Protein AF-0000000085037357 (afdb_homodimer)

Sequence (650 aa):
MCTSILQIAKDGSHILARTMDWHVLAVQPLFVPRGYQWESVYDNRVHTNRYAMIGGGGAHHHEIDVSDGVNEMGLSVQKLTFANGSQLVDEPTPGRVQLAPYEFSFYLLGHYASVADIEAHLDEIQLMTNRYAVNDIGHAELHFAVVDRTGRTVVIEPTHFPLRVRENPLGVVTNSKDFDLQLERLGQYVNFTEAFKQGKVPLNTPRVTTGKFSGKPVPSGSFTPGGRFVRAAYYKERADIPVDETTGIISAWHLLDSVTVPQSHQYRPTYSVYRAATVCESLTYYFQPYNRLDLVQLTLTPEMLSWTAPKFYPVANDLQTTVLNMCTSILQIAKDGSHILARTMDWHVLAVQPLFVPRGYQWESVYDNRVHTNRYAMIGGGGAHHHEIDVSDGVNEMGLSVQKLTFANGSQLVDEPTPGRVQLAPYEFSFYLLGHYASVADIEAHLDEIQLMTNRYAVNDIGHAELHFAVVDRTGRTVVIEPTHFPLRVRENPLGVVTNSKDFDLQLERLGQYVNFTEAFKQGKVPLNTPRVTTGKFSGKPVPSGSFTPGGRFVRAAYYKERADIPVDETTGIISAWHLLDSVTVPQSHQYRPTYSVYRAATVCESLTYYFQPYNRLDLVQLTLTPEMLSWTAPKFYPVANDLQTTVLN

pLDDT: mean 96.28, std 3.37, range [76.06, 99.0]

Organism: Levilactobacillus brevis (strain ATCC 367 / BCRC 12310 / CIP 105137 / JCM 1170 / LMG 11437 / NCIMB 947 / NCTC 947) (NCBI:txid387344)

Nearest PDB structures (foldseek):
  2rg2-assembly1_A  TM=8.335E-01  e=1.871E-26  Clostridium perfringens
  8blt-assembly2_C  TM=8.338E-01  e=1.069E-24  Ligilactobacillus salivarius
  8blt-assembly2_E  TM=8.270E-01  e=4.365E-24  Ligilactobacillus salivarius
  8etk-assembly1_A  TM=8.234E-01  e=1.052E-23  Lactobacillus gasseri
  7svi-assembly1_B  TM=8.167E-01  e=1.052E-23  Lactobacillus johnsonii

Solvent-accessible surface area (backbone atoms only — not comparable to full-atom values): 33167 Å² total; per-residue (Å²): 85,29,41,36,44,49,47,46,19,74,71,63,33,40,38,46,28,35,42,41,27,36,78,65,75,73,60,34,43,35,40,40,22,34,63,38,70,30,33,34,60,23,70,61,49,78,45,67,24,68,33,28,32,37,27,34,22,37,84,42,92,61,38,59,42,34,44,31,30,33,13,80,63,10,22,30,38,35,54,34,47,17,62,91,40,58,45,63,39,59,75,82,59,89,93,47,47,67,32,30,53,69,46,45,46,37,48,48,38,16,66,41,51,34,62,68,53,40,64,77,48,34,66,44,45,43,43,41,45,51,83,70,31,74,38,88,59,67,84,72,37,52,27,32,46,36,38,22,75,69,40,52,30,33,34,41,50,42,58,45,79,64,42,55,81,38,86,32,74,77,34,64,48,41,23,58,58,52,59,67,58,51,51,58,56,35,52,65,46,45,40,67,29,69,42,49,77,67,72,59,60,62,69,61,51,71,66,51,53,68,76,62,51,86,93,39,62,69,48,47,52,39,85,48,44,67,30,32,41,42,38,48,49,56,49,58,68,49,34,60,77,26,61,32,60,70,50,34,53,44,50,46,54,43,54,44,22,69,64,53,44,53,62,16,67,91,78,36,75,49,19,31,33,27,36,39,32,29,29,27,78,75,30,33,32,38,42,27,42,56,40,13,59,33,38,34,34,42,63,68,47,79,74,53,66,72,41,75,61,67,45,73,47,88,68,78,66,45,76,53,64,48,70,73,116,83,32,41,38,44,49,47,48,17,72,71,62,33,40,38,46,27,34,43,41,27,35,77,63,76,75,60,34,43,34,38,41,23,36,64,37,70,31,34,36,60,25,70,60,49,78,45,66,22,69,34,27,34,37,28,34,21,36,85,42,93,62,38,61,43,34,44,32,30,32,11,81,64,10,22,30,38,35,54,34,46,17,63,91,39,58,46,64,40,60,75,85,58,89,94,46,48,67,31,32,55,68,46,46,45,35,48,49,36,17,68,39,52,33,64,69,52,39,64,78,47,34,67,44,44,42,42,41,44,49,82,71,30,76,38,90,58,67,84,71,38,52,28,33,43,36,38,22,75,69,42,52,30,33,35,39,48,42,59,43,79,65,43,54,81,37,85,31,75,78,32,64,46,40,22,58,58,53,59,68,58,51,50,57,56,35,52,64,47,45,39,66,29,70,40,49,78,69,72,60,61,62,68,61,51,71,65,51,52,67,78,64,50,84,93,39,62,69,48,48,52,38,84,48,45,66,30,34,41,41,37,48,49,57,48,58,68,49,34,60,77,25,62,32,60,71,50,34,53,45,49,45,54,43,54,45,23,69,64,51,44,54,60,16,67,91,78,38,74,49,20,30,34,28,38,40,32,29,30,28,76,75,31,33,32,38,42,26,42,57,40,14,59,32,38,33,35,42,63,69,46,78,73,54,69,72,41,73,62,66,45,75,47,88,67,79,66,45,75,52,64,48,68,73,114

Structure (mmCIF, N/CA/C/O backbone):
data_AF-0000000085037357-model_v1
#
loop_
_entity.id
_entity.type
_entity.pdbx_description
1 polymer 'Penicillin V acylase. Cysteine peptidase. MEROPS family C59'
#
loop_
_atom_site.group_PDB
_atom_site.id
_atom_site.type_symbol
_atom_site.label_atom_id
_atom_site.label_alt_id
_atom_site.label_comp_id
_atom_site.label_asym_id
_atom_site.label_entity_id
_atom_site.label_seq_id
_atom_site.pdbx_PDB_ins_code
_atom_site.Cartn_x
_atom_site.Cartn_y
_atom_site.Cartn_z
_atom_site.occupancy
_atom_site.B_iso_or_equiv
_atom_site.auth_seq_id
_atom_site.auth_comp_id
_atom_site.auth_asym_id
_atom_site.auth_atom_id
_atom_site.pdbx_PDB_model_num
ATOM 1 N N . MET A 1 1 ? -10.383 9.781 9.492 1 76.06 1 MET A N 1
ATOM 2 C CA . MET A 1 1 ? -9.336 9 10.148 1 76.06 1 MET A CA 1
ATOM 3 C C . MET A 1 1 ? -8.039 9.047 9.344 1 76.06 1 MET A C 1
ATOM 5 O O . MET A 1 1 ? -8.062 9.023 8.117 1 76.06 1 MET A O 1
ATOM 9 N N . CYS A 1 2 ? -6.996 9.586 9.992 1 94.44 2 CYS A N 1
ATOM 10 C CA . CYS A 1 2 ? -5.754 9.898 9.289 1 94.44 2 CYS A CA 1
ATOM 11 C C . CYS A 1 2 ? -4.551 9.352 10.047 1 94.44 2 CYS A C 1
ATOM 13 O O . CYS A 1 2 ? -4.641 9.07 11.242 1 94.44 2 CYS A O 1
ATOM 15 N N . THR A 1 3 ? -3.59 9.031 9.328 1 98.31 3 THR A N 1
ATOM 16 C CA . THR A 1 3 ? -2.287 8.695 9.891 1 98.31 3 THR A CA 1
ATOM 17 C C . THR A 1 3 ? -1.189 9.555 9.266 1 98.31 3 THR A C 1
ATOM 19 O O . THR A 1 3 ? -1.13 9.703 8.039 1 98.31 3 THR A O 1
ATOM 22 N N . SER A 1 4 ? -0.4 10.156 10.086 1 98.56 4 SER A N 1
ATOM 23 C CA . SER A 1 4 ? 0.755 10.945 9.664 1 98.56 4 SER A CA 1
ATOM 24 C C . SER A 1 4 ? 2.061 10.281 10.094 1 98.56 4 SER A C 1
ATOM 26 O O . SER A 1 4 ? 2.186 9.812 11.227 1 98.56 4 SER A O 1
ATOM 28 N N . ILE A 1 5 ? 3.02 10.156 9.172 1 98.81 5 ILE A N 1
ATOM 29 C CA . ILE A 1 5 ? 4.324 9.555 9.438 1 98.81 5 ILE A CA 1
ATOM 30 C C . ILE A 1 5 ? 5.426 10.469 8.898 1 98.81 5 ILE A C 1
ATOM 32 O O . ILE A 1 5 ? 5.449 10.789 7.711 1 98.81 5 ILE A O 1
ATOM 36 N N . LEU A 1 6 ? 6.32 10.836 9.734 1 98.81 6 LEU A N 1
ATOM 37 C CA . LEU A 1 6 ? 7.496 11.594 9.328 1 98.81 6 LEU A CA 1
ATOM 38 C C . LEU A 1 6 ? 8.711 10.68 9.18 1 98.81 6 LEU A C 1
ATOM 40 O O . LEU A 1 6 ? 8.992 9.867 10.062 1 98.81 6 LEU A O 1
ATOM 44 N N . GLN A 1 7 ? 9.391 10.797 8.102 1 98.62 7 GLN A N 1
ATOM 45 C CA . GLN A 1 7 ? 10.719 10.219 7.953 1 98.62 7 GLN A CA 1
ATOM 46 C C . GLN A 1 7 ? 11.758 11.305 7.672 1 98.62 7 GLN A C 1
ATOM 48 O O . GLN A 1 7 ? 11.492 12.25 6.93 1 98.62 7 GLN A O 1
ATOM 53 N N . ILE A 1 8 ? 12.852 11.164 8.297 1 98.56 8 ILE A N 1
ATOM 54 C CA . ILE A 1 8 ? 14.008 12.016 8.047 1 98.56 8 ILE A CA 1
ATOM 55 C C . ILE A 1 8 ? 15.094 11.211 7.332 1 98.56 8 ILE A C 1
ATOM 57 O O . ILE A 1 8 ? 15.609 10.234 7.879 1 98.56 8 ILE A O 1
ATOM 61 N N . ALA A 1 9 ? 15.438 11.609 6.152 1 98.62 9 ALA A N 1
ATOM 62 C CA . ALA A 1 9 ? 16.438 10.906 5.359 1 98.62 9 ALA A CA 1
ATOM 63 C C . ALA A 1 9 ? 17.859 11.305 5.773 1 98.62 9 ALA A C 1
ATOM 65 O O . ALA A 1 9 ? 18.047 12.305 6.469 1 98.62 9 ALA A O 1
ATOM 66 N N . LYS A 1 10 ? 18.828 10.57 5.355 1 98.12 10 LYS A N 1
ATOM 67 C CA . LYS A 1 10 ? 20.219 10.812 5.707 1 98.12 10 LYS A CA 1
ATOM 68 C C . LYS A 1 10 ? 20.719 12.133 5.129 1 98.12 10 LYS A C 1
ATOM 70 O O . LYS A 1 10 ? 21.562 12.797 5.727 1 98.12 10 LYS A O 1
ATOM 75 N N . ASP A 1 11 ? 20.172 12.539 3.998 1 98.25 11 ASP A N 1
ATOM 76 C CA . ASP A 1 11 ? 20.625 13.773 3.375 1 98.25 11 ASP A CA 1
ATOM 77 C C . ASP A 1 11 ? 19.938 14.992 4 1 98.25 11 ASP A C 1
ATOM 79 O O . ASP A 1 11 ? 20.094 16.109 3.518 1 98.25 11 ASP A O 1
ATOM 83 N N . GLY A 1 12 ? 19.062 14.734 4.973 1 97.69 12 GLY A N 1
ATOM 84 C CA . GLY A 1 12 ? 18.422 15.836 5.68 1 97.69 12 GLY A CA 1
ATOM 85 C C . GLY A 1 12 ? 17.031 16.141 5.18 1 97.69 12 GLY A C 1
ATOM 86 O O . GLY A 1 12 ? 16.359 17.047 5.688 1 97.69 12 GLY A O 1
ATOM 87 N N . SER A 1 13 ? 16.531 15.383 4.199 1 98.62 13 SER A N 1
ATOM 88 C CA . SER A 1 13 ? 15.18 15.602 3.707 1 98.62 13 SER A CA 1
ATOM 89 C C . SER A 1 13 ? 14.141 15.188 4.746 1 98.62 13 SER A C 1
ATOM 91 O O . SER A 1 13 ? 14.25 14.117 5.352 1 98.62 13 SER A O 1
ATOM 93 N N . HIS A 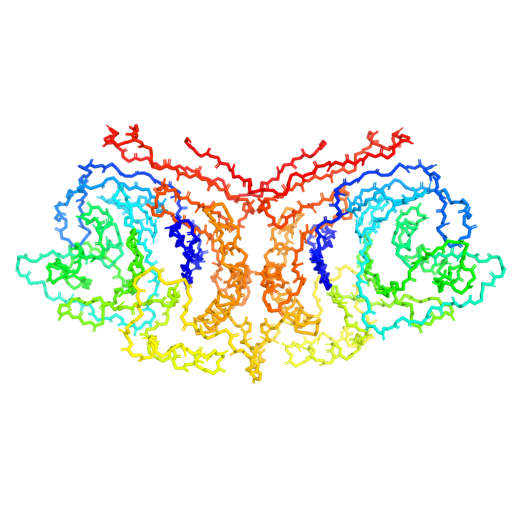1 14 ? 13.172 16.062 4.984 1 98.88 14 HIS A N 1
ATOM 94 C CA . HIS A 1 14 ? 12.039 15.773 5.855 1 98.88 14 HIS A CA 1
ATOM 95 C C . HIS A 1 14 ? 10.797 15.422 5.047 1 98.88 14 HIS A C 1
ATOM 97 O O . HIS A 1 14 ? 10.227 16.281 4.379 1 98.88 14 HIS A O 1
ATOM 103 N N . ILE A 1 15 ? 10.383 14.164 5.102 1 98.94 15 ILE A N 1
ATOM 104 C CA . ILE A 1 15 ? 9.234 13.664 4.359 1 98.94 15 ILE A CA 1
ATOM 105 C C . ILE A 1 15 ? 8.062 13.445 5.309 1 98.94 15 ILE A C 1
ATOM 107 O O . ILE A 1 15 ? 8.078 12.508 6.117 1 98.94 15 ILE A O 1
ATOM 111 N N . LEU A 1 16 ? 7.078 14.297 5.293 1 98.94 16 LEU A N 1
ATOM 112 C CA . LEU A 1 16 ? 5.855 14.148 6.07 1 98.94 16 LEU A CA 1
ATOM 113 C C . LEU A 1 16 ? 4.738 13.547 5.223 1 98.94 16 LEU A C 1
ATOM 115 O O . LEU A 1 16 ? 4.18 14.227 4.355 1 98.94 16 LEU A O 1
ATOM 119 N N . ALA A 1 17 ? 4.449 12.289 5.457 1 98.94 17 ALA A N 1
ATOM 120 C CA . ALA A 1 17 ? 3.475 11.547 4.66 1 98.94 17 ALA A CA 1
ATOM 121 C C . ALA A 1 17 ? 2.197 11.289 5.453 1 98.94 17 ALA A C 1
ATOM 123 O O . ALA A 1 17 ? 2.203 11.344 6.684 1 98.94 17 ALA A O 1
ATOM 124 N N . ARG A 1 18 ? 1.082 10.992 4.719 1 98.69 18 ARG A N 1
ATOM 125 C CA . ARG A 1 18 ? -0.156 10.75 5.453 1 98.69 18 ARG A CA 1
ATOM 126 C C . ARG A 1 18 ? -1.138 9.938 4.613 1 98.69 18 ARG A C 1
ATOM 128 O O . ARG A 1 18 ? -1.024 9.898 3.385 1 98.69 18 ARG A O 1
ATOM 135 N N . THR A 1 19 ? -2.012 9.25 5.301 1 98.56 19 THR A N 1
ATOM 136 C CA . THR A 1 19 ? -3.275 8.828 4.707 1 98.56 19 THR A CA 1
ATOM 137 C C . THR A 1 19 ? -4.395 9.797 5.066 1 98.56 19 THR A C 1
ATOM 139 O O . THR A 1 19 ? -4.383 10.391 6.145 1 98.56 19 THR A O 1
ATOM 142 N N . MET A 1 20 ? -5.297 10.023 4.184 1 98.25 20 MET A N 1
ATOM 143 C CA . MET A 1 20 ? -6.57 10.68 4.469 1 98.25 20 MET A CA 1
ATOM 144 C C . MET A 1 20 ? -7.723 9.688 4.379 1 98.25 20 MET A C 1
ATOM 146 O O . MET A 1 20 ? -8.07 9.219 3.291 1 98.25 20 MET A O 1
ATOM 150 N N . ASP A 1 21 ? -8.242 9.305 5.523 1 96.56 21 ASP A N 1
ATOM 151 C CA . ASP A 1 21 ? -9.398 8.422 5.59 1 96.56 21 ASP A CA 1
ATOM 152 C C . ASP A 1 21 ? -10.695 9.219 5.711 1 96.56 21 ASP A C 1
ATOM 154 O O . ASP A 1 21 ? -10.914 9.914 6.703 1 96.56 21 ASP A O 1
ATOM 158 N N . TRP A 1 22 ? -11.492 9.164 4.777 1 95.44 22 TRP A N 1
ATOM 159 C CA . TRP A 1 22 ? -12.688 9.984 4.676 1 95.44 22 TRP A CA 1
ATOM 160 C C . TRP A 1 22 ? -13.75 9.305 3.814 1 95.44 22 TRP A C 1
ATOM 162 O O . TRP A 1 22 ? -13.523 8.203 3.303 1 95.44 22 TRP A O 1
ATOM 172 N N . HIS A 1 23 ? -14.914 9.961 3.725 1 94.75 23 HIS A N 1
ATOM 173 C CA . HIS A 1 23 ? -16.047 9.383 2.996 1 94.75 23 HIS A CA 1
ATOM 174 C C . HIS A 1 23 ? -15.836 9.492 1.489 1 94.75 23 HIS A C 1
ATOM 176 O O . HIS A 1 23 ? -16.203 8.578 0.743 1 94.75 23 HIS A O 1
ATOM 182 N N . VAL A 1 24 ? -15.312 10.625 1.076 1 94.19 24 VAL A N 1
ATOM 183 C CA . VAL A 1 24 ? -15.125 10.875 -0.35 1 94.19 24 VAL A CA 1
ATOM 184 C C . VAL A 1 24 ? -13.875 11.711 -0.573 1 94.19 24 VAL A C 1
ATOM 186 O O . VAL A 1 24 ? -13.43 12.438 0.326 1 94.19 24 VAL A O 1
ATOM 189 N N . LEU A 1 25 ? -13.281 11.531 -1.695 1 94.94 25 LEU A N 1
ATOM 190 C CA . LEU A 1 25 ? -12.164 12.383 -2.09 1 94.94 25 LEU A CA 1
ATOM 191 C C . LEU A 1 25 ? -12.641 13.797 -2.389 1 94.94 25 LEU A C 1
ATOM 193 O O . LEU A 1 25 ? -13.445 14.008 -3.297 1 94.94 25 LEU A O 1
ATOM 197 N N . ALA A 1 26 ? -12.18 14.781 -1.633 1 92.5 26 ALA A N 1
ATOM 198 C CA . ALA A 1 26 ? -12.625 16.156 -1.795 1 92.5 26 ALA A CA 1
ATOM 199 C C . ALA A 1 26 ? -11.445 17.109 -1.958 1 92.5 26 ALA A C 1
ATOM 201 O O . ALA A 1 26 ? -11.594 18.328 -1.83 1 92.5 26 ALA A O 1
ATOM 202 N N . VAL A 1 27 ? -10.289 16.547 -2.148 1 95.94 27 VAL A N 1
ATOM 203 C CA . VAL A 1 27 ? -9.078 17.359 -2.188 1 95.94 27 VAL A CA 1
ATOM 204 C C . VAL A 1 27 ? -8.336 17.125 -3.502 1 95.94 27 VAL A C 1
ATOM 206 O O . VAL A 1 27 ? -8.477 16.062 -4.117 1 95.94 27 VAL A O 1
ATOM 209 N N . GLN A 1 28 ? -7.68 18.078 -3.99 1 98 28 GLN A N 1
ATOM 210 C CA . GLN A 1 28 ? -6.766 18.016 -5.125 1 98 28 GLN A CA 1
ATOM 211 C C . GLN A 1 28 ? -5.512 18.844 -4.863 1 98 28 GLN A C 1
ATOM 213 O O . GLN A 1 28 ? -5.52 19.734 -4.008 1 98 28 GLN A O 1
ATOM 218 N N . PRO A 1 29 ? -4.441 18.547 -5.535 1 98.81 29 PRO A N 1
ATOM 219 C CA . PRO A 1 29 ? -3.268 19.406 -5.406 1 98.81 29 PRO A CA 1
ATOM 220 C C . PRO A 1 29 ? -3.562 20.859 -5.77 1 98.81 29 PRO A C 1
ATOM 222 O O . PRO A 1 29 ? -4.375 21.125 -6.66 1 98.81 29 PRO A O 1
ATOM 225 N N . LEU A 1 30 ? -2.873 21.781 -5.074 1 98.88 30 LEU A N 1
ATOM 226 C CA . LEU A 1 30 ? -3.145 23.188 -5.328 1 98.88 30 LEU A CA 1
ATOM 227 C C . LEU A 1 30 ? -1.909 24.047 -5.047 1 98.88 30 LEU A C 1
ATOM 229 O O . LEU A 1 30 ? -0.958 23.578 -4.418 1 98.88 30 LEU A O 1
ATOM 233 N N . PHE A 1 31 ? -1.932 25.203 -5.562 1 98.88 31 PHE A N 1
ATOM 234 C CA . PHE A 1 31 ? -1 26.281 -5.297 1 98.88 31 PHE A CA 1
ATOM 235 C C . PHE A 1 31 ? -1.741 27.516 -4.797 1 98.88 31 PHE A C 1
ATOM 237 O O . PHE A 1 31 ? -2.803 27.875 -5.32 1 98.88 31 PHE A O 1
ATOM 244 N N . VAL A 1 32 ? -1.238 28.156 -3.746 1 98.81 32 VAL A N 1
ATOM 245 C CA . VAL A 1 32 ? -1.743 29.422 -3.256 1 98.81 32 VAL A CA 1
ATOM 246 C C . VAL A 1 32 ? -0.607 30.453 -3.203 1 98.81 32 VAL A C 1
ATOM 248 O O . VAL A 1 32 ? 0.44 30.188 -2.605 1 98.81 32 VAL A O 1
ATOM 251 N N . PRO A 1 33 ? -0.744 31.609 -3.77 1 98.75 33 PRO A N 1
ATOM 252 C CA . PRO A 1 33 ? 0.354 32.562 -3.879 1 98.75 33 PRO A CA 1
ATOM 253 C C . PRO A 1 33 ? 0.556 33.375 -2.602 1 98.75 33 PRO A C 1
ATOM 255 O O . PRO A 1 33 ? -0.331 33.438 -1.745 1 98.75 33 PRO A O 1
ATOM 258 N N . ARG A 1 34 ? 1.729 34 -2.512 1 97.88 34 ARG A N 1
ATOM 259 C CA . ARG A 1 34 ? 1.93 35.125 -1.592 1 97.88 34 ARG A CA 1
ATOM 260 C C . ARG A 1 34 ? 0.899 36.219 -1.83 1 97.88 34 ARG A C 1
ATOM 262 O O . ARG A 1 34 ? 0.424 36.406 -2.953 1 97.88 34 ARG A O 1
ATOM 269 N N . GLY A 1 35 ? 0.591 36.844 -0.707 1 98.19 35 GLY A N 1
ATOM 270 C CA . GLY A 1 35 ? -0.299 38 -0.848 1 98.19 35 GLY A CA 1
ATOM 271 C C . GLY A 1 35 ? -1.749 37.594 -1.053 1 98.19 35 GLY A C 1
ATOM 272 O O . GLY A 1 35 ? -2.625 38.469 -1.154 1 98.19 35 GLY A O 1
ATOM 273 N N . TYR A 1 36 ? -2.008 36.344 -1.147 1 97.94 36 TYR A N 1
ATOM 274 C CA . TYR A 1 36 ? -3.389 35.906 -1.314 1 97.94 36 TYR A CA 1
ATOM 275 C C . TYR A 1 36 ? -4.254 36.375 -0.149 1 97.94 36 TYR A C 1
ATOM 277 O O . TYR A 1 36 ? -3.912 36.156 1.015 1 97.94 36 TYR A O 1
ATOM 285 N N . GLN A 1 37 ? -5.312 37.031 -0.434 1 97.94 37 GLN A N 1
ATOM 286 C CA . GLN A 1 37 ? -6.258 37.5 0.57 1 97.94 37 GLN A CA 1
ATOM 287 C C . GLN A 1 37 ? -7.469 36.594 0.674 1 97.94 37 GLN A C 1
ATOM 289 O O . GLN A 1 37 ? -8.039 36.188 -0.343 1 97.94 37 GLN A O 1
ATOM 294 N N . TRP A 1 38 ? -7.777 36.219 1.851 1 97.44 38 TRP A N 1
ATOM 295 C CA . TRP A 1 38 ? -8.93 35.344 2.109 1 97.44 38 TRP A CA 1
ATOM 296 C C . TRP A 1 38 ? -9.641 35.781 3.391 1 97.44 38 TRP A C 1
ATOM 298 O O . TRP A 1 38 ? -9.086 36.5 4.211 1 97.44 38 TRP A O 1
ATOM 308 N N . GLU A 1 39 ? -10.906 35.406 3.533 1 96.75 39 GLU A N 1
ATOM 309 C CA . GLU A 1 39 ? -11.727 35.75 4.691 1 96.75 39 GLU A CA 1
ATOM 310 C C . GLU A 1 39 ? -12.008 34.531 5.551 1 96.75 39 GLU A C 1
ATOM 312 O O . GLU A 1 39 ? -12.422 33.469 5.043 1 96.75 39 GLU A O 1
ATOM 317 N N . SER A 1 40 ? -11.703 34.656 6.812 1 97 40 SER A N 1
ATOM 318 C CA . SER A 1 40 ? -12.078 33.594 7.719 1 97 40 SER A CA 1
ATOM 319 C C . SER A 1 40 ? -13.594 33.406 7.75 1 97 40 SER A C 1
ATOM 321 O O . SER A 1 40 ? -14.344 34.375 7.777 1 97 40 SER A O 1
ATOM 323 N N . VAL A 1 41 ? -13.984 32.156 7.762 1 95.88 41 VAL A N 1
ATOM 324 C CA . VAL A 1 41 ? -15.414 31.844 7.801 1 95.88 41 VAL A CA 1
ATOM 325 C C . VAL A 1 41 ? -15.992 32.25 9.148 1 95.88 41 VAL A C 1
ATOM 327 O O . VAL A 1 41 ? -17.188 32.531 9.258 1 95.88 41 VAL A O 1
ATOM 330 N N . TYR A 1 42 ? -15.195 32.344 10.188 1 96.44 42 TYR A N 1
ATOM 331 C CA . TYR A 1 42 ? -15.672 32.625 11.531 1 96.44 42 TYR A CA 1
ATOM 332 C C . TYR A 1 42 ? -16.203 34.062 11.617 1 96.44 42 TYR A C 1
ATOM 334 O O . TYR A 1 42 ? -17.281 34.281 12.156 1 96.44 42 TYR A O 1
ATOM 342 N N . ASP A 1 43 ? -15.531 35.094 11.07 1 96.88 43 ASP A N 1
ATOM 343 C CA . ASP A 1 43 ? -15.883 36.469 11.336 1 96.88 43 ASP A CA 1
ATOM 344 C C . ASP A 1 43 ? -15.742 37.344 10.078 1 96.88 43 ASP A C 1
ATOM 346 O O . ASP A 1 43 ? -15.859 38.562 10.133 1 96.88 43 ASP A O 1
ATOM 350 N N . ASN A 1 44 ? -15.359 36.719 8.945 1 96.38 44 ASN A N 1
ATOM 351 C CA . ASN A 1 44 ? -15.18 37.375 7.66 1 96.38 44 ASN A CA 1
ATOM 352 C C . ASN A 1 44 ? -13.992 38.344 7.688 1 96.38 44 ASN A C 1
ATOM 354 O O . ASN A 1 44 ? -13.883 39.219 6.832 1 96.38 44 ASN A O 1
ATOM 358 N N . ARG A 1 45 ? -13.141 38.25 8.727 1 96.94 45 ARG A N 1
ATOM 359 C CA . ARG A 1 45 ? -11.914 39.062 8.742 1 96.94 45 ARG A CA 1
ATOM 360 C C . ARG A 1 45 ? -10.969 38.625 7.633 1 96.94 45 ARG A C 1
ATOM 362 O O . ARG A 1 45 ? -10.812 37.406 7.371 1 96.94 45 ARG A O 1
ATOM 369 N N . VAL A 1 46 ? -10.391 39.625 7.035 1 97.56 46 VAL A N 1
ATOM 370 C CA . VAL A 1 46 ? -9.484 39.344 5.918 1 97.56 46 VAL A CA 1
ATOM 371 C C . VAL A 1 46 ? -8.086 39.031 6.445 1 97.56 46 VAL A C 1
ATOM 373 O O . VAL A 1 46 ? -7.57 39.75 7.312 1 97.56 46 VAL A O 1
ATOM 376 N N . HIS A 1 47 ? -7.582 38 5.973 1 98 47 HIS A N 1
ATOM 377 C CA . HIS A 1 47 ? -6.191 37.594 6.203 1 98 47 HIS A CA 1
ATOM 378 C C . HIS A 1 47 ? -5.395 37.625 4.906 1 98 47 HIS A C 1
ATOM 380 O O . HIS A 1 47 ? -5.938 37.344 3.834 1 98 47 HIS A O 1
ATOM 386 N N . THR A 1 48 ? -4.148 37.969 5.004 1 98.31 48 THR A N 1
ATOM 387 C CA . THR A 1 48 ? -3.258 38 3.85 1 98.31 48 THR A CA 1
ATOM 388 C C . THR A 1 48 ? -2.08 37.062 4.066 1 98.31 48 THR A C 1
ATOM 390 O O . THR A 1 48 ? -1.318 37.219 5.023 1 98.31 48 THR A O 1
ATOM 393 N N . ASN A 1 49 ? -1.953 36.094 3.189 1 98.31 49 ASN A N 1
ATOM 394 C CA . ASN A 1 49 ? -0.844 35.156 3.291 1 98.31 49 ASN A CA 1
ATOM 395 C C . ASN A 1 49 ? 0.498 35.844 3.047 1 98.31 49 ASN A C 1
ATOM 397 O O . ASN A 1 49 ? 0.644 36.594 2.094 1 98.31 49 ASN A O 1
ATOM 401 N N . ARG A 1 50 ? 1.437 35.562 3.883 1 98.56 50 ARG A N 1
ATOM 402 C CA . ARG A 1 50 ? 2.807 36.031 3.701 1 98.56 50 ARG A CA 1
ATOM 403 C C . ARG A 1 50 ? 3.578 35.125 2.756 1 98.56 50 ARG A C 1
ATOM 405 O O . ARG A 1 50 ? 4.426 35.594 1.991 1 98.56 50 ARG A O 1
ATOM 412 N N . TYR A 1 51 ? 3.283 33.844 2.803 1 98.81 51 TYR A N 1
ATOM 413 C CA . TYR A 1 51 ? 4.062 32.844 2.074 1 98.81 51 TYR A CA 1
ATOM 414 C C . TYR A 1 51 ? 3.193 32.094 1.075 1 98.81 51 TYR A C 1
ATOM 416 O O . TYR A 1 51 ? 2.012 31.859 1.33 1 98.81 51 TYR A O 1
ATOM 424 N N . ALA A 1 52 ? 3.822 31.75 -0.086 1 98.94 52 ALA A N 1
ATOM 425 C CA . ALA A 1 52 ? 3.199 30.828 -1.021 1 98.94 52 ALA A CA 1
ATOM 426 C C . ALA A 1 52 ? 3.242 29.391 -0.486 1 98.94 52 ALA A C 1
ATOM 428 O O . ALA A 1 52 ? 4.066 29.078 0.375 1 98.94 52 ALA A O 1
ATOM 429 N N . MET A 1 53 ? 2.316 28.594 -0.962 1 98.94 53 MET A N 1
ATOM 430 C CA . MET A 1 53 ? 2.273 27.203 -0.52 1 98.94 53 MET A CA 1
ATOM 431 C C . MET A 1 53 ? 1.744 26.297 -1.626 1 98.94 53 MET A C 1
ATOM 433 O O . MET A 1 53 ? 1.106 26.766 -2.568 1 98.94 53 MET A O 1
ATOM 437 N N . ILE A 1 54 ? 2.102 25.047 -1.542 1 98.94 54 ILE A N 1
ATOM 438 C CA . ILE A 1 54 ? 1.431 23.969 -2.277 1 98.94 54 ILE A CA 1
ATOM 439 C C . ILE A 1 54 ? 0.935 22.906 -1.304 1 98.94 54 ILE A C 1
ATOM 441 O O . ILE A 1 54 ? 1.384 22.844 -0.157 1 98.94 54 ILE A O 1
ATOM 445 N N . GLY A 1 55 ? -0.018 22.125 -1.729 1 98.75 55 GLY A N 1
ATOM 446 C CA . GLY A 1 55 ? -0.577 21.078 -0.886 1 98.75 55 GLY A CA 1
ATOM 447 C C . GLY A 1 55 ? -1.845 20.469 -1.455 1 98.75 55 GLY A C 1
ATOM 448 O O . GLY A 1 55 ? -2.006 20.375 -2.674 1 98.75 55 GLY A O 1
ATOM 449 N N . GLY A 1 56 ? -2.559 19.828 -0.596 1 98.62 56 GLY A N 1
ATOM 450 C CA . GLY A 1 56 ? -3.852 19.25 -0.935 1 98.62 56 GLY A CA 1
ATOM 451 C C . GLY A 1 56 ? -5.016 19.969 -0.275 1 98.62 56 GLY A C 1
ATOM 452 O O . GLY A 1 56 ? -4.992 20.203 0.933 1 98.62 56 GLY A O 1
ATOM 453 N N . GLY A 1 57 ? -5.984 20.312 -0.991 1 97.69 57 GLY A N 1
ATOM 454 C CA . GLY A 1 57 ? -7.16 21.016 -0.497 1 97.69 57 GLY A CA 1
ATOM 455 C C . GLY A 1 57 ? -8.18 21.297 -1.581 1 97.69 57 GLY A C 1
ATOM 456 O O . GLY A 1 57 ? -8.266 20.578 -2.572 1 97.69 57 GLY A O 1
ATOM 457 N N . GLY A 1 58 ? -9.078 22.203 -1.296 1 95.94 58 GLY A N 1
ATOM 458 C CA . GLY A 1 58 ? -10.109 22.641 -2.223 1 95.94 58 GLY A CA 1
ATOM 459 C C . GLY A 1 58 ? -10.68 24 -1.877 1 95.94 58 GLY A C 1
ATOM 460 O O . GLY A 1 58 ? -10.445 24.516 -0.782 1 95.94 58 GLY A O 1
ATOM 461 N N . ALA A 1 59 ? -11.352 24.562 -2.887 1 90.75 59 ALA A N 1
ATOM 462 C CA . ALA A 1 59 ? -12.016 25.844 -2.658 1 90.75 59 ALA A CA 1
ATOM 463 C C . ALA A 1 59 ? -13.102 25.703 -1.592 1 90.75 59 ALA A C 1
ATOM 465 O O . ALA A 1 59 ? -13.805 24.688 -1.531 1 90.75 59 ALA A O 1
ATOM 466 N N . HIS A 1 60 ? -13.18 26.656 -0.803 1 88.81 60 HIS A N 1
ATOM 467 C CA . HIS A 1 60 ? -14.18 26.703 0.262 1 88.81 60 HIS A CA 1
ATOM 468 C C . HIS A 1 60 ? -14.648 28.125 0.51 1 88.81 60 HIS A C 1
ATOM 470 O O . HIS A 1 60 ? -13.922 28.922 1.117 1 88.81 60 HIS A O 1
ATOM 476 N N . HIS A 1 61 ? -15.812 28.5 0.112 1 82.19 61 HIS A N 1
ATOM 477 C CA . HIS A 1 61 ? -16.359 29.844 0.26 1 82.19 61 HIS A CA 1
ATOM 478 C C . HIS A 1 61 ? -15.367 30.891 -0.225 1 82.19 61 HIS A C 1
ATOM 480 O O . HIS A 1 61 ? -14.977 30.891 -1.395 1 82.19 61 HIS A O 1
ATOM 486 N N . HIS A 1 62 ? -14.922 31.75 0.761 1 85 62 HIS A N 1
ATOM 487 C CA . HIS A 1 62 ? -13.992 32.812 0.406 1 85 62 HIS A CA 1
ATOM 488 C C . HIS A 1 62 ? -12.578 32.5 0.881 1 85 62 HIS A C 1
ATOM 490 O O . HIS A 1 62 ? -11.828 33.406 1.241 1 85 62 HIS A O 1
ATOM 496 N N . GLU A 1 63 ? -12.305 31.203 1.053 1 89.25 63 GLU A N 1
ATOM 497 C CA . GLU A 1 63 ? -10.961 30.734 1.392 1 89.25 63 GLU A CA 1
ATOM 498 C C . GLU A 1 63 ? -10.648 29.406 0.705 1 89.25 63 GLU A C 1
ATOM 500 O O . GLU A 1 63 ? -11.289 29.047 -0.287 1 89.25 63 GLU A O 1
ATOM 505 N N . ILE A 1 64 ? -9.508 28.906 1.01 1 94.12 64 ILE A N 1
ATOM 506 C CA . ILE A 1 64 ? -9.07 27.594 0.551 1 94.12 64 ILE A CA 1
ATOM 507 C C . ILE A 1 64 ? -8.844 26.672 1.751 1 94.12 64 ILE A C 1
ATOM 509 O O . ILE A 1 64 ? -8.141 27.047 2.697 1 94.12 64 ILE A O 1
ATOM 513 N N . ASP A 1 65 ? -9.555 25.578 1.807 1 96.31 65 ASP A N 1
ATOM 514 C CA . ASP A 1 65 ? -9.383 24.562 2.85 1 96.31 65 ASP A CA 1
ATOM 515 C C . ASP A 1 65 ? -8.234 23.625 2.512 1 96.31 65 ASP A C 1
ATOM 517 O O . ASP A 1 65 ? -8.398 22.703 1.708 1 96.31 65 ASP A O 1
ATOM 521 N N . VAL A 1 66 ? -7.109 23.797 3.164 1 97.88 66 VAL A N 1
ATOM 522 C CA . VAL A 1 66 ? -5.914 23 2.912 1 97.88 66 VAL A CA 1
ATOM 523 C C . VAL A 1 66 ? -5.77 21.938 3.996 1 97.88 66 VAL A C 1
ATOM 525 O O . VAL A 1 66 ? -5.738 22.25 5.188 1 97.88 66 VAL A O 1
ATOM 528 N N . SER A 1 67 ? -5.66 20.672 3.592 1 97.69 67 SER A N 1
ATOM 529 C CA . SER A 1 67 ? -5.559 19.547 4.52 1 97.69 67 SER A CA 1
ATOM 530 C C . SER A 1 67 ? -4.102 19.25 4.859 1 97.69 67 SER A C 1
ATOM 532 O O . SER A 1 67 ? -3.803 18.781 5.965 1 97.69 67 SER A O 1
ATOM 534 N N . ASP A 1 68 ? -3.242 19.406 3.947 1 98.69 68 ASP A N 1
ATOM 535 C CA . ASP A 1 68 ? -1.81 19.172 4.086 1 98.69 68 ASP A CA 1
ATOM 536 C C . ASP A 1 68 ? -1.016 19.953 3.045 1 98.69 68 ASP A C 1
ATOM 538 O O . ASP A 1 68 ? -1.507 20.203 1.943 1 98.69 68 ASP A O 1
ATOM 542 N N . GLY A 1 69 ? 0.142 20.422 3.465 1 98.94 69 GLY A N 1
ATOM 543 C CA . GLY A 1 69 ? 0.921 21.203 2.521 1 98.94 69 GLY A CA 1
ATOM 544 C C . GLY A 1 69 ? 2.285 21.594 3.057 1 98.94 69 GLY A C 1
ATOM 545 O O . GLY A 1 69 ? 2.662 21.203 4.164 1 98.94 69 GLY A O 1
ATOM 546 N N . VAL A 1 70 ? 2.998 22.281 2.205 1 99 70 VAL A N 1
ATOM 547 C CA . VAL A 1 70 ? 4.301 22.859 2.518 1 99 70 VAL A CA 1
ATOM 548 C C . VAL A 1 70 ? 4.402 24.266 1.912 1 99 70 VAL A C 1
ATOM 550 O O . VAL A 1 70 ? 3.943 24.484 0.791 1 99 70 VAL A O 1
ATOM 553 N N . ASN A 1 71 ? 4.895 25.203 2.697 1 98.94 71 ASN A N 1
ATOM 554 C CA . ASN A 1 71 ? 5.023 26.547 2.152 1 98.94 71 ASN A CA 1
ATOM 555 C C . ASN A 1 71 ? 6.449 26.828 1.693 1 98.94 71 ASN A C 1
ATOM 557 O O . ASN A 1 71 ? 7.328 25.984 1.822 1 98.94 71 ASN A O 1
ATOM 561 N N . GLU A 1 72 ? 6.645 27.969 1.094 1 98.94 72 GLU A N 1
ATOM 562 C CA . GLU A 1 72 ? 7.895 28.312 0.428 1 98.94 72 GLU A CA 1
ATOM 563 C C . GLU A 1 72 ? 9.047 28.375 1.426 1 98.94 72 GLU A C 1
ATOM 565 O O . GLU A 1 72 ? 10.219 28.422 1.031 1 98.94 72 GLU A O 1
ATOM 570 N N . MET A 1 73 ? 8.766 28.406 2.756 1 98.88 73 MET A N 1
ATOM 571 C CA . MET A 1 73 ? 9.805 28.453 3.779 1 98.88 73 MET A CA 1
ATOM 572 C C . MET A 1 73 ? 10.172 27.047 4.25 1 98.88 73 MET A C 1
ATOM 574 O O . MET A 1 73 ? 11.078 26.875 5.062 1 98.88 73 MET A O 1
ATOM 578 N N . GLY A 1 74 ? 9.484 26.016 3.771 1 98.88 74 GLY A N 1
ATOM 579 C CA . GLY A 1 74 ? 9.766 24.641 4.145 1 98.88 74 GLY A CA 1
ATOM 580 C C . GLY A 1 74 ? 9.008 24.188 5.379 1 98.88 74 GLY A C 1
ATOM 581 O O . GLY A 1 74 ? 9.383 23.203 6.016 1 98.88 74 GLY A O 1
ATOM 582 N N . LEU A 1 75 ? 8 24.938 5.785 1 98.94 75 LEU A N 1
ATOM 583 C CA . LEU A 1 75 ? 7.09 24.516 6.844 1 98.94 75 LEU A CA 1
ATOM 584 C C . LEU A 1 75 ? 6.008 23.594 6.293 1 98.94 75 LEU A C 1
ATOM 586 O O . LEU A 1 75 ? 5.309 23.953 5.344 1 98.94 75 LEU A O 1
ATOM 590 N N . SER A 1 76 ? 5.922 22.422 6.836 1 98.94 76 SER A N 1
ATOM 591 C CA . SER A 1 76 ? 4.895 21.453 6.441 1 98.94 76 SER A CA 1
ATOM 592 C C . SER A 1 76 ? 3.861 21.266 7.547 1 98.94 76 SER A C 1
ATOM 594 O O . SER A 1 76 ? 4.215 21.141 8.719 1 98.94 76 SER A O 1
ATOM 596 N N . VAL A 1 77 ? 2.572 21.281 7.18 1 98.94 77 VAL A N 1
ATOM 597 C CA . VAL A 1 77 ? 1.464 21.125 8.117 1 98.94 77 VAL A CA 1
ATOM 598 C C . VAL A 1 77 ? 0.448 20.141 7.562 1 98.94 77 VAL A C 1
ATOM 600 O O . VAL A 1 77 ? 0.145 20.141 6.367 1 98.94 77 VAL A O 1
ATOM 603 N N . GLN A 1 78 ? -0.032 19.219 8.391 1 98.69 78 GLN A N 1
ATOM 604 C CA . GLN A 1 78 ? -1.146 18.312 8.094 1 98.69 78 GLN A CA 1
ATOM 605 C C . GLN A 1 78 ? -2.244 18.438 9.148 1 98.69 78 GLN A C 1
ATOM 607 O O . GLN A 1 78 ? -1.961 18.469 10.344 1 98.69 78 GLN A O 1
ATOM 612 N N . LYS A 1 79 ? -3.418 18.609 8.719 1 97.19 79 LYS A N 1
ATOM 613 C CA . LYS A 1 79 ? -4.535 18.609 9.656 1 97.19 79 LYS A CA 1
ATOM 614 C C . LYS A 1 79 ? -5.184 17.219 9.719 1 97.19 79 LYS A C 1
ATOM 616 O O . LYS A 1 79 ? -5.434 16.594 8.68 1 97.19 79 LYS A O 1
ATOM 621 N N . LEU A 1 80 ? -5.402 16.734 10.844 1 96.44 80 LEU A N 1
ATOM 622 C CA . LEU A 1 80 ? -6 15.43 11.102 1 96.44 80 LEU A CA 1
ATOM 623 C C . LEU A 1 80 ? -7.215 15.562 12.016 1 96.44 80 LEU A C 1
ATOM 625 O O . LEU A 1 80 ? -7.266 16.453 12.867 1 96.44 80 LEU A O 1
ATOM 629 N N . THR A 1 81 ? -8.172 14.68 11.875 1 94.69 81 THR A N 1
ATOM 630 C CA . THR A 1 81 ? -9.297 14.609 12.805 1 94.69 81 THR A CA 1
ATOM 631 C C . THR A 1 81 ? -8.805 14.297 14.219 1 94.69 81 THR A C 1
ATOM 633 O O . THR A 1 81 ? -7.895 13.484 14.398 1 94.69 81 THR A O 1
ATOM 636 N N . PHE A 1 82 ? -9.406 14.945 15.102 1 92.81 82 PHE A N 1
ATOM 637 C CA . PHE A 1 82 ? -9.055 14.836 16.516 1 92.81 82 PHE A CA 1
ATOM 638 C C . PHE A 1 82 ? -10.234 14.328 17.328 1 92.81 82 PHE A C 1
ATOM 640 O O . PHE A 1 82 ? -10.883 15.094 18.047 1 92.81 82 PHE A O 1
ATOM 647 N N . ALA A 1 83 ? -10.453 13.055 17.406 1 86.06 83 ALA A N 1
ATOM 648 C CA . ALA A 1 83 ? -11.672 12.469 17.953 1 86.06 83 ALA A CA 1
ATOM 649 C C . ALA A 1 83 ? -11.812 12.781 19.453 1 86.06 83 ALA A C 1
ATOM 651 O O . ALA A 1 83 ? -11.078 12.25 20.281 1 86.06 83 ALA A O 1
ATOM 652 N N . ASN A 1 84 ? -12.766 13.703 19.734 1 83.56 84 ASN A N 1
ATOM 653 C CA . ASN A 1 84 ? -13.219 14.047 21.078 1 83.56 84 ASN A CA 1
ATOM 654 C C . ASN A 1 84 ? -12.102 14.695 21.891 1 83.56 84 ASN A C 1
ATOM 656 O O . ASN A 1 84 ? -12 14.461 23.094 1 83.56 84 ASN A O 1
ATOM 660 N N . GLY A 1 85 ? -11.305 15.438 21.297 1 87.44 85 GLY A N 1
ATOM 661 C CA . GLY A 1 85 ? -10.188 16.016 22.047 1 87.44 85 GLY A CA 1
ATOM 662 C C . GLY A 1 85 ? -10.234 17.531 22.094 1 87.44 85 GLY A C 1
ATOM 663 O O . GLY A 1 85 ? -9.578 18.156 22.938 1 87.44 85 GLY A O 1
ATOM 664 N N . SER A 1 86 ? -11.047 18.078 21.312 1 91.81 86 SER A N 1
ATOM 665 C CA . SER A 1 86 ? -10.977 19.516 21.125 1 91.81 86 SER A CA 1
ATOM 666 C C . SER A 1 86 ? -11.711 20.266 22.234 1 91.81 86 SER A C 1
ATOM 668 O O . SER A 1 86 ? -12.789 19.844 22.656 1 91.81 86 SER A O 1
ATOM 670 N N . GLN A 1 87 ? -11.141 21.266 22.75 1 94 87 GLN A N 1
ATOM 671 C CA . GLN A 1 87 ? -11.75 22.266 23.609 1 94 87 GLN A CA 1
ATOM 672 C C . GLN A 1 87 ? -11.633 23.656 22.984 1 94 87 GLN A C 1
ATOM 674 O O . GLN A 1 87 ? -10.766 24.453 23.375 1 94 87 GLN A O 1
ATOM 679 N N . LEU A 1 88 ? -12.562 24.031 22.156 1 96.31 88 LEU A N 1
ATOM 680 C CA . LEU A 1 88 ? -12.523 25.234 21.344 1 96.31 88 LEU A CA 1
ATOM 681 C C . LEU A 1 88 ? -13.031 26.438 22.141 1 96.31 88 LEU A C 1
ATOM 683 O O . LEU A 1 88 ? -13.656 26.281 23.188 1 96.31 88 LEU A O 1
ATOM 687 N N . VAL A 1 89 ? -12.758 27.562 21.656 1 97.06 89 VAL A N 1
ATOM 688 C CA . VAL A 1 89 ? -13.102 28.797 22.328 1 97.06 89 VAL A CA 1
ATOM 689 C C . VAL A 1 89 ? -14.5 29.25 21.922 1 97.06 89 VAL A C 1
ATOM 691 O O . VAL A 1 89 ? -14.828 29.25 20.734 1 97.06 89 VAL A O 1
ATOM 694 N N . ASP A 1 90 ? -15.281 29.656 22.828 1 95.88 90 ASP A N 1
ATOM 695 C CA . ASP A 1 90 ? -16.641 30.141 22.547 1 95.88 90 ASP A CA 1
ATOM 696 C C . ASP A 1 90 ? -16.641 31.656 22.297 1 95.88 90 ASP A C 1
ATOM 698 O O . ASP A 1 90 ? -17.141 32.125 21.281 1 95.88 90 ASP A O 1
ATOM 702 N N . GLU A 1 91 ? -16.094 32.375 23.328 1 96.62 91 GLU A N 1
ATOM 703 C CA . GLU A 1 91 ? -16.125 33.812 23.297 1 96.62 91 GLU A CA 1
ATOM 704 C C . GLU A 1 91 ? -14.82 34.375 22.75 1 96.62 91 GLU A C 1
ATOM 706 O O . GLU A 1 91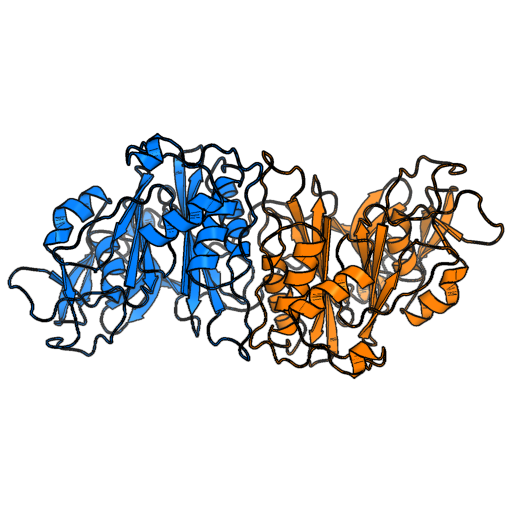 ? -13.75 34.188 23.328 1 96.62 91 GLU A O 1
ATOM 711 N N . PRO A 1 92 ? -14.93 35.094 21.719 1 97.19 92 PRO A N 1
ATOM 712 C CA . PRO A 1 92 ? -13.703 35.656 21.156 1 97.19 92 PRO A CA 1
ATOM 713 C C . PRO A 1 92 ? -13.031 36.688 22.062 1 97.19 92 PRO A C 1
ATOM 715 O O . PRO A 1 92 ? -13.711 37.5 22.672 1 97.19 92 PRO A O 1
ATOM 718 N N . THR A 1 93 ? -11.758 36.625 22.188 1 96.69 93 THR A N 1
ATOM 719 C CA . THR A 1 93 ? -10.969 37.625 22.875 1 96.69 93 THR A CA 1
ATOM 720 C C . THR A 1 93 ? -10.555 38.75 21.906 1 96.69 93 THR A C 1
ATOM 722 O O . THR A 1 93 ? -9.922 38.469 20.891 1 96.69 93 THR A O 1
ATOM 725 N N . PRO A 1 94 ? -10.844 39.969 22.266 1 95.69 94 PRO A N 1
ATOM 726 C CA . PRO A 1 94 ? -10.469 41.062 21.391 1 95.69 94 PRO A CA 1
ATOM 727 C C . PRO A 1 94 ? -8.969 41.125 21.094 1 95.69 94 PRO A C 1
ATOM 729 O O . PRO A 1 94 ? -8.156 40.875 22 1 95.69 94 PRO A O 1
ATOM 732 N N . GLY A 1 95 ? -8.617 41.375 19.891 1 95.44 95 GLY A N 1
ATOM 733 C CA . GLY A 1 95 ? -7.223 41.531 19.5 1 95.44 95 GLY A CA 1
ATOM 734 C C . GLY A 1 95 ? -6.586 40.25 19.047 1 95.44 95 GLY A C 1
ATOM 735 O O . GLY A 1 95 ? -5.469 40.25 18.516 1 95.44 95 GLY A O 1
ATOM 736 N N . ARG A 1 96 ? -7.234 39.156 19.234 1 97.06 96 ARG A N 1
ATOM 737 C CA . ARG A 1 96 ? -6.699 37.844 18.812 1 97.06 96 ARG A CA 1
ATOM 738 C C . ARG A 1 96 ? -7.262 37.438 17.453 1 97.06 96 ARG A C 1
ATOM 740 O O . ARG A 1 96 ? -8.234 38.031 16.969 1 97.06 96 ARG A O 1
ATOM 747 N N . VAL A 1 97 ? -6.551 36.562 16.828 1 98.19 97 VAL A N 1
ATOM 748 C CA . VAL A 1 97 ? -7.008 35.969 15.57 1 98.19 97 VAL A CA 1
ATOM 749 C C . VAL A 1 97 ? -7.98 34.844 15.852 1 98.19 97 VAL A C 1
ATOM 751 O O . VAL A 1 97 ? -7.656 33.906 16.578 1 98.19 97 VAL A O 1
ATOM 754 N N . GLN A 1 98 ? -9.195 34.938 15.312 1 97.94 98 GLN A N 1
ATOM 755 C CA . GLN A 1 98 ? -10.203 33.875 15.453 1 97.94 98 GLN A CA 1
ATOM 756 C C . GLN A 1 98 ? -10.352 33.094 14.156 1 97.94 98 GLN A C 1
ATOM 758 O O . GLN A 1 98 ? -10.57 33.688 13.086 1 97.94 98 GLN A O 1
ATOM 763 N N . LEU A 1 99 ? -10.211 31.797 14.25 1 97.81 99 LEU A N 1
ATOM 764 C CA . LEU A 1 99 ? -10.312 30.922 13.086 1 97.81 99 LEU A CA 1
ATOM 765 C C . LEU A 1 99 ? -11.281 29.781 13.336 1 97.81 99 LEU A C 1
ATOM 767 O O . LEU A 1 99 ? -11.398 29.297 14.469 1 97.81 99 LEU A O 1
ATOM 771 N N . ALA A 1 100 ? -12.055 29.375 12.234 1 96.75 100 ALA A N 1
ATOM 772 C CA . ALA A 1 100 ? -12.586 28.016 12.258 1 96.75 100 ALA A CA 1
ATOM 773 C C . ALA A 1 100 ? -11.453 26.984 12.344 1 96.75 100 ALA A C 1
ATOM 775 O O . ALA A 1 100 ? -10.398 27.172 11.742 1 96.75 100 ALA A O 1
ATOM 776 N N . PRO A 1 101 ? -11.68 25.875 13.039 1 96.44 101 PRO A N 1
ATOM 777 C CA . PRO A 1 101 ? -10.594 24.906 13.25 1 96.44 101 PRO A CA 1
ATOM 778 C C . PRO A 1 101 ? -9.961 24.453 11.938 1 96.44 101 PRO A C 1
ATOM 780 O O . PRO A 1 101 ? -8.734 24.328 11.852 1 96.44 101 PRO A O 1
ATOM 783 N N . TYR A 1 102 ? -10.734 24.188 10.875 1 95.88 102 TYR A N 1
ATOM 784 C CA . TYR A 1 102 ? -10.195 23.641 9.633 1 95.88 102 TYR A CA 1
ATOM 785 C C . TYR A 1 102 ? -9.398 24.703 8.867 1 95.88 102 TYR A C 1
ATOM 787 O O . TYR A 1 102 ? -8.68 24.375 7.922 1 95.88 102 TYR A O 1
ATOM 795 N N . GLU A 1 103 ? -9.453 25.969 9.25 1 97.56 103 GLU A N 1
ATOM 796 C CA . GLU A 1 103 ? -8.719 27.047 8.594 1 97.56 103 GLU A CA 1
ATOM 797 C C . GLU A 1 103 ? -7.289 27.141 9.125 1 97.56 103 GLU A C 1
ATOM 799 O O . GLU A 1 103 ? -6.441 27.797 8.523 1 97.56 103 GLU A O 1
ATOM 804 N N . PHE A 1 104 ? -7.07 26.484 10.227 1 98.38 104 PHE A N 1
ATOM 805 C CA . PHE A 1 104 ? -5.832 26.672 10.977 1 98.38 104 PHE A CA 1
ATOM 806 C C . PHE A 1 104 ? -4.633 26.203 10.164 1 98.38 104 PHE A C 1
ATOM 808 O O . PHE A 1 104 ? -3.594 26.875 10.141 1 98.38 104 PHE A O 1
ATOM 815 N N . SER A 1 105 ? -4.66 25.047 9.484 1 98.5 105 SER A N 1
ATOM 816 C CA . SER A 1 105 ? -3.547 24.578 8.664 1 98.5 105 SER A CA 1
ATOM 817 C C . SER A 1 105 ? -3.209 25.578 7.562 1 98.5 105 SER A C 1
ATOM 819 O O . SER A 1 105 ? -2.035 25.859 7.32 1 98.5 105 SER A O 1
ATOM 821 N N . PHE A 1 106 ? -4.227 26.094 6.906 1 98.56 106 PHE A N 1
ATOM 822 C CA . PHE A 1 106 ? -4.055 27.094 5.863 1 98.56 106 PHE A CA 1
ATOM 823 C C . PHE A 1 106 ? -3.402 28.359 6.43 1 98.56 106 PHE A C 1
ATOM 825 O O . PHE A 1 106 ? -2.492 28.922 5.816 1 98.56 106 PHE A O 1
ATOM 832 N N . TYR A 1 107 ? -3.861 28.781 7.562 1 98.81 107 TYR A N 1
ATOM 833 C CA . TYR A 1 107 ? -3.324 29.969 8.227 1 98.81 107 TYR A CA 1
ATOM 834 C C . TYR A 1 107 ? -1.854 29.766 8.586 1 98.81 107 TYR A C 1
ATOM 836 O O . TYR A 1 107 ? -1.026 30.656 8.328 1 98.81 107 TYR A O 1
ATOM 844 N N . LEU A 1 108 ? -1.52 28.656 9.219 1 98.88 108 LEU A N 1
ATOM 845 C CA . LEU A 1 108 ? -0.137 28.391 9.602 1 98.88 108 LEU A CA 1
ATOM 846 C C . LEU A 1 108 ? 0.78 28.438 8.383 1 98.88 108 LEU A C 1
ATOM 848 O O . LEU A 1 108 ? 1.816 29.094 8.406 1 98.88 108 LEU A O 1
ATOM 852 N N . LEU A 1 109 ? 0.399 27.75 7.316 1 98.88 109 LEU A N 1
ATOM 853 C CA . LEU A 1 109 ? 1.199 27.672 6.102 1 98.88 109 LEU A CA 1
ATOM 854 C C . LEU A 1 109 ? 1.345 29.047 5.457 1 98.88 109 LEU A C 1
ATOM 856 O O . LEU A 1 109 ? 2.375 29.344 4.852 1 98.88 109 LEU A O 1
ATOM 860 N N . GLY A 1 110 ? 0.363 29.859 5.566 1 98.75 110 GLY A N 1
ATOM 861 C CA . GLY A 1 110 ? 0.359 31.172 4.914 1 98.75 110 GLY A CA 1
ATOM 862 C C . GLY A 1 110 ? 1.083 32.219 5.711 1 98.75 110 GLY A C 1
ATOM 863 O O . GLY A 1 110 ? 1.441 33.281 5.172 1 98.75 110 GLY A O 1
ATOM 864 N N . HIS A 1 111 ? 1.349 32 7.016 1 98.75 111 HIS A N 1
ATOM 865 C CA . HIS A 1 111 ? 1.775 33.156 7.836 1 98.75 111 HIS A CA 1
ATOM 866 C C . HIS A 1 111 ? 3.117 32.875 8.508 1 98.75 111 HIS A C 1
ATOM 868 O O . HIS A 1 111 ? 3.801 33.781 8.945 1 98.75 111 HIS A O 1
ATOM 874 N N . TYR A 1 112 ? 3.5 31.609 8.609 1 98.81 112 TYR A N 1
ATOM 875 C CA . TYR A 1 112 ? 4.672 31.328 9.438 1 98.81 112 TYR A CA 1
ATOM 876 C C . TYR A 1 112 ? 5.723 30.562 8.648 1 98.81 112 TYR A C 1
ATOM 878 O O . TYR A 1 112 ? 5.406 29.891 7.664 1 98.81 112 TYR A O 1
ATOM 886 N N . ALA A 1 113 ? 6.957 30.641 9.117 1 98.75 113 ALA A N 1
ATOM 887 C CA . ALA A 1 113 ? 8.086 30.109 8.359 1 98.75 113 ALA A CA 1
ATOM 888 C C . ALA A 1 113 ? 8.633 28.828 9 1 98.75 113 ALA A C 1
ATOM 890 O O . ALA A 1 113 ? 9.359 28.062 8.359 1 98.75 113 ALA A O 1
ATOM 891 N N . SER A 1 114 ? 8.328 28.656 10.242 1 98.75 114 SER A N 1
ATOM 892 C CA . SER A 1 114 ? 8.898 27.547 10.992 1 98.75 114 SER A CA 1
ATOM 893 C C . SER A 1 114 ? 8.062 27.219 12.227 1 98.75 114 SER A C 1
ATOM 895 O O . SER A 1 114 ? 7.141 27.969 12.57 1 98.75 114 SER A O 1
ATOM 897 N N . VAL A 1 115 ? 8.367 26.109 12.844 1 98.62 115 VAL A N 1
ATOM 898 C CA . VAL A 1 115 ? 7.723 25.734 14.094 1 98.62 115 VAL A CA 1
ATOM 899 C C . VAL A 1 115 ? 8.008 26.797 15.164 1 98.62 115 VAL A C 1
ATOM 901 O O . VAL A 1 115 ? 7.117 27.156 15.93 1 98.62 115 VAL A O 1
ATOM 904 N N . ALA A 1 116 ? 9.234 27.25 15.219 1 98.44 116 ALA A N 1
ATOM 905 C CA . ALA A 1 116 ? 9.594 28.297 16.172 1 98.44 116 ALA A CA 1
ATOM 906 C C . ALA A 1 116 ? 8.75 29.562 15.938 1 98.44 116 ALA A C 1
ATOM 908 O O . ALA A 1 116 ? 8.312 30.203 16.891 1 98.44 116 ALA A O 1
ATOM 909 N N . ASP A 1 117 ? 8.633 29.891 14.672 1 98.62 117 ASP A N 1
ATOM 910 C CA . ASP A 1 117 ? 7.812 31.047 14.305 1 98.62 117 ASP A CA 1
ATOM 911 C C . ASP A 1 117 ? 6.367 30.859 14.75 1 98.62 117 ASP A C 1
ATOM 913 O O . ASP A 1 117 ? 5.754 31.781 15.297 1 98.62 117 ASP A O 1
ATOM 917 N N . ILE A 1 118 ? 5.781 29.734 14.547 1 98.69 118 ILE A N 1
ATOM 918 C CA . ILE A 1 118 ? 4.434 29.406 15.008 1 98.69 118 ILE A CA 1
ATOM 919 C C . ILE A 1 118 ? 4.352 29.562 16.531 1 98.69 118 ILE A C 1
ATOM 921 O O . ILE A 1 118 ? 3.457 30.234 17.047 1 98.69 118 ILE A O 1
ATOM 925 N N . GLU A 1 119 ? 5.25 28.891 17.203 1 97.94 119 GLU A N 1
ATOM 926 C CA . GLU A 1 119 ? 5.234 28.875 18.656 1 97.94 119 GLU A CA 1
ATOM 927 C C . GLU A 1 119 ? 5.266 30.297 19.234 1 97.94 119 GLU A C 1
ATOM 929 O O . GLU A 1 119 ? 4.617 30.578 20.234 1 97.94 119 GLU A O 1
ATOM 934 N N . ALA A 1 120 ? 5.973 31.172 18.625 1 98 120 ALA A N 1
ATOM 935 C CA . ALA A 1 120 ? 6.117 32.562 19.094 1 98 120 ALA A CA 1
ATOM 936 C C . ALA A 1 120 ? 4.801 33.312 18.953 1 98 120 ALA A C 1
ATOM 938 O O . ALA A 1 120 ? 4.609 34.344 19.594 1 98 120 ALA A O 1
ATOM 939 N N . HIS A 1 121 ? 3.857 32.812 18.125 1 97.75 121 HIS A N 1
ATOM 940 C CA . HIS A 1 121 ? 2.646 33.562 17.844 1 97.75 121 HIS A CA 1
ATOM 941 C C . HIS A 1 121 ? 1.396 32.75 18.156 1 97.75 121 HIS A C 1
ATOM 943 O O . HIS A 1 121 ? 0.278 33.188 17.875 1 97.75 121 HIS A O 1
ATOM 949 N N . LEU A 1 122 ? 1.586 31.625 18.656 1 97.31 122 LEU A N 1
ATOM 950 C CA . LEU A 1 122 ? 0.493 30.688 18.828 1 97.31 122 LEU A CA 1
ATOM 951 C C . LEU A 1 122 ? -0.546 31.219 19.812 1 97.31 122 LEU A C 1
ATOM 953 O O . LEU A 1 122 ? -1.737 30.938 19.672 1 97.31 122 LEU A O 1
ATOM 957 N N . ASP A 1 123 ? -0.126 32 20.797 1 96 123 ASP A N 1
ATOM 958 C CA . ASP A 1 123 ? -1.028 32.531 21.812 1 96 123 ASP A CA 1
ATOM 959 C C . ASP A 1 123 ? -1.935 33.625 21.234 1 96 123 ASP A C 1
ATOM 961 O O . ASP A 1 123 ? -2.914 34.031 21.875 1 96 123 ASP A O 1
ATOM 965 N N . GLU A 1 124 ? -1.628 34.062 20.031 1 97.5 124 GLU A N 1
ATOM 966 C CA . GLU A 1 124 ? -2.418 35.094 19.375 1 97.5 124 GLU A CA 1
ATOM 967 C C . GLU A 1 124 ? -3.639 34.5 18.672 1 97.5 124 GLU A C 1
ATOM 969 O O . GLU A 1 124 ? -4.523 35.219 18.234 1 97.5 124 GLU A O 1
ATOM 974 N N . ILE A 1 125 ? -3.715 33.188 18.609 1 98.19 125 ILE A N 1
ATOM 975 C CA . ILE A 1 125 ? -4.691 32.531 17.75 1 98.19 125 ILE A CA 1
ATOM 976 C C . ILE A 1 125 ? -5.707 31.766 18.609 1 98.19 125 ILE A C 1
ATOM 978 O O . ILE A 1 125 ? -5.336 31.109 19.578 1 98.19 125 ILE A O 1
ATOM 982 N N . GLN A 1 126 ? -6.941 31.922 18.328 1 97.94 126 GLN A N 1
ATOM 983 C CA . GLN A 1 126 ? -8.023 31.141 18.922 1 97.94 126 GLN A CA 1
ATOM 984 C C . GLN A 1 126 ? -8.789 30.344 17.875 1 97.94 126 GLN A C 1
ATOM 986 O O . GLN A 1 126 ? -9.117 30.875 16.812 1 97.94 126 GLN A O 1
ATOM 991 N N . LEU A 1 127 ? -8.938 29.094 18.062 1 98.06 127 LEU A N 1
ATOM 992 C CA . LEU A 1 127 ? -9.852 28.281 17.266 1 98.06 127 LEU A CA 1
ATOM 993 C C . LEU A 1 127 ? -11.242 28.25 17.891 1 98.06 127 LEU A C 1
ATOM 995 O O . LEU A 1 127 ? -11.391 27.938 19.078 1 98.06 127 LEU A O 1
ATOM 999 N N . MET A 1 128 ? -12.227 28.516 17.125 1 97.62 128 MET A N 1
ATOM 1000 C CA . MET A 1 128 ? -13.508 28.953 17.672 1 97.62 128 MET A CA 1
ATOM 1001 C C . MET A 1 128 ? -14.578 27.891 17.469 1 97.62 128 MET A C 1
ATOM 1003 O O . MET A 1 128 ? -14.477 27.062 16.547 1 97.62 128 MET A O 1
ATOM 1007 N N . THR A 1 129 ? -15.586 27.922 18.359 1 96.31 129 THR A N 1
ATOM 1008 C CA . THR A 1 129 ? -16.844 27.219 18.109 1 96.31 129 THR A CA 1
ATOM 1009 C C . THR A 1 129 ? -17.766 28.047 17.203 1 96.31 129 THR A C 1
ATOM 1011 O O . THR A 1 129 ? -17.406 29.156 16.797 1 96.31 129 THR A O 1
ATOM 1014 N N . ASN A 1 130 ? -18.875 27.484 16.953 1 96 130 ASN A N 1
ATOM 1015 C CA . ASN A 1 130 ? -19.859 28.125 16.094 1 96 130 ASN A CA 1
ATOM 1016 C C . ASN A 1 130 ? -20.625 29.219 16.844 1 96 130 ASN A C 1
ATOM 1018 O O . ASN A 1 130 ? -21.328 30.031 16.219 1 96 130 ASN A O 1
ATOM 1022 N N . ARG A 1 131 ? -20.609 29.406 18.125 1 95.56 131 ARG A N 1
ATOM 1023 C CA . ARG A 1 131 ? -21.484 30.203 18.984 1 95.56 131 ARG A CA 1
ATOM 1024 C C . ARG A 1 131 ? -21.547 31.641 18.5 1 95.56 131 ARG A C 1
ATOM 1026 O O . ARG A 1 131 ? -22.609 32.25 18.469 1 95.56 131 ARG A O 1
ATOM 1033 N N . TYR A 1 132 ? -20.484 32.281 18.125 1 95.44 132 TYR A N 1
ATOM 1034 C CA . TYR A 1 132 ? -20.453 33.656 17.719 1 95.44 132 TYR A CA 1
ATOM 1035 C C . TYR A 1 132 ? -19.922 33.812 16.297 1 95.44 132 TYR A C 1
ATOM 1037 O O . TYR A 1 132 ? -19.453 34.875 15.898 1 95.44 132 TYR A O 1
ATOM 1045 N N . ALA A 1 133 ? -19.938 32.688 15.562 1 96.06 133 ALA A N 1
ATOM 1046 C CA . ALA A 1 133 ? -19.438 32.719 14.188 1 96.06 133 ALA A CA 1
ATOM 1047 C C . ALA A 1 133 ? -20.422 33.438 13.266 1 96.06 133 ALA A C 1
ATOM 1049 O O . ALA A 1 133 ? -21.641 33.281 13.391 1 96.06 133 ALA A O 1
ATOM 1050 N N . VAL A 1 134 ? -19.938 34.188 12.383 1 95.88 134 VAL A N 1
ATOM 1051 C CA . VAL A 1 134 ? -20.781 34.906 11.422 1 95.88 134 VAL A CA 1
ATOM 1052 C C . VAL A 1 134 ? -21.344 33.906 10.414 1 95.88 134 VAL A C 1
ATOM 1054 O O . VAL A 1 134 ? -22.469 34.062 9.914 1 95.88 134 VAL A O 1
ATOM 1057 N N . ASN A 1 135 ? -20.594 32.938 10.039 1 95.06 135 ASN A N 1
ATOM 1058 C CA . ASN A 1 135 ? -21.016 31.828 9.18 1 95.06 135 ASN A CA 1
ATOM 1059 C C . ASN A 1 135 ? -21 30.5 9.938 1 95.06 135 ASN A C 1
ATOM 1061 O O . ASN A 1 135 ? -20.391 30.391 11 1 95.06 135 ASN A O 1
ATOM 1065 N N . ASP A 1 136 ? -21.672 29.516 9.406 1 94.19 136 ASP A N 1
ATOM 1066 C CA . ASP A 1 136 ? -21.609 28.188 10.008 1 94.19 136 ASP A CA 1
ATOM 1067 C C . ASP A 1 136 ? -20.25 27.531 9.781 1 94.19 136 ASP A C 1
ATOM 1069 O O . ASP A 1 136 ? -19.875 27.234 8.648 1 94.19 136 ASP A O 1
ATOM 1073 N N . ILE A 1 137 ? -19.5 27.312 10.789 1 92.81 137 ILE A N 1
ATOM 1074 C CA . ILE A 1 137 ? -18.156 26.766 10.617 1 92.81 137 ILE A CA 1
ATOM 1075 C C . ILE A 1 137 ? -18.156 25.281 10.953 1 92.81 137 ILE A C 1
ATOM 1077 O O . ILE A 1 137 ? -17.109 24.641 10.914 1 92.81 137 ILE A O 1
ATOM 1081 N N . GLY A 1 138 ? -19.297 24.719 11.281 1 90.88 138 GLY A N 1
ATOM 1082 C CA . GLY A 1 138 ? -19.391 23.312 11.602 1 90.88 138 GLY A CA 1
ATOM 1083 C C . GLY A 1 138 ? -18.734 22.953 12.922 1 90.88 138 GLY A C 1
ATOM 1084 O O . GLY A 1 138 ? -18.656 23.781 13.828 1 90.88 138 GLY A O 1
ATOM 1085 N N . HIS A 1 139 ? -18.438 21.641 13.211 1 87.88 139 HIS A N 1
ATOM 1086 C CA . HIS A 1 139 ? -17.891 21.156 14.469 1 87.88 139 HIS A CA 1
ATOM 1087 C C . HIS A 1 139 ? -16.688 20.25 14.242 1 87.88 139 HIS A C 1
ATOM 1089 O O . HIS A 1 139 ? -16.547 19.219 14.891 1 87.88 139 HIS A O 1
ATOM 1095 N N . ALA A 1 140 ? -15.867 20.734 13.414 1 88.88 140 ALA A N 1
ATOM 1096 C CA . ALA A 1 140 ? -14.688 19.938 13.109 1 88.88 140 ALA A CA 1
ATOM 1097 C C . ALA A 1 140 ? -13.734 19.891 14.297 1 88.88 140 ALA A C 1
ATOM 1099 O O . ALA A 1 140 ? -13.367 20.922 14.852 1 88.88 140 ALA A O 1
ATOM 1100 N N . GLU A 1 141 ? -13.383 18.734 14.797 1 92.94 141 GLU A N 1
ATOM 1101 C CA . GLU A 1 141 ? -12.336 18.531 15.789 1 92.94 141 GLU A CA 1
ATOM 1102 C C . GLU A 1 141 ? -11.039 18.078 15.133 1 92.94 141 GLU A C 1
ATOM 1104 O O . GLU A 1 141 ? -10.969 16.984 14.57 1 92.94 141 GLU A O 1
ATOM 1109 N N . LEU A 1 142 ? -10.078 18.953 15.234 1 96.06 142 LEU A N 1
ATOM 1110 C CA . LEU A 1 142 ? -8.859 18.719 14.461 1 96.06 142 LEU A CA 1
ATOM 1111 C C . LEU A 1 142 ? -7.621 18.938 15.312 1 96.06 142 LEU A C 1
ATOM 1113 O O . LEU A 1 142 ? -7.66 19.688 16.297 1 96.06 142 LEU A O 1
ATOM 1117 N N . HIS A 1 143 ? -6.621 18.234 15.039 1 96.12 143 HIS A N 1
ATOM 1118 C CA . HIS A 1 143 ? -5.266 18.547 15.484 1 96.12 143 HIS A CA 1
ATOM 1119 C C . HIS A 1 143 ? -4.289 18.531 14.312 1 96.12 143 HIS A C 1
ATOM 1121 O O . HIS A 1 143 ? -4.672 18.234 13.18 1 96.12 143 HIS A O 1
ATOM 1127 N N . PHE A 1 144 ? -3.035 18.984 14.594 1 97.44 144 PHE A N 1
ATOM 1128 C CA . PHE A 1 144 ? -2.178 19.359 13.477 1 97.44 144 PHE A CA 1
ATOM 1129 C C . PHE A 1 144 ? -0.762 18.828 13.68 1 97.44 144 PHE A C 1
ATOM 1131 O O . PHE A 1 144 ? -0.152 19.047 14.727 1 97.44 144 PHE A O 1
ATOM 1138 N N . ALA A 1 145 ? -0.26 18.078 12.703 1 98.06 145 ALA A N 1
ATOM 1139 C CA . ALA A 1 145 ? 1.146 17.688 12.656 1 98.06 145 ALA A CA 1
ATOM 1140 C C . ALA A 1 145 ? 1.978 18.703 11.883 1 98.06 145 ALA A C 1
ATOM 1142 O O . ALA A 1 145 ? 1.6 19.125 10.781 1 98.06 145 ALA A O 1
ATOM 1143 N N . VAL A 1 146 ? 3.109 19.109 12.453 1 98.81 146 VAL A N 1
ATOM 1144 C CA . VAL A 1 146 ? 3.918 20.156 11.859 1 98.81 146 VAL A CA 1
ATOM 1145 C C . VAL A 1 146 ? 5.395 19.766 11.906 1 98.81 146 VAL A C 1
ATOM 1147 O O . VAL A 1 146 ? 5.871 19.234 12.906 1 98.81 146 VAL A O 1
ATOM 1150 N N . VAL A 1 147 ? 6.066 20 10.828 1 98.81 147 VAL A N 1
ATOM 1151 C CA . VAL A 1 147 ? 7.516 19.828 10.773 1 98.81 147 VAL A CA 1
ATOM 1152 C C . VAL A 1 147 ? 8.133 20.938 9.914 1 98.81 147 VAL A C 1
ATOM 1154 O O . VAL A 1 147 ? 7.48 21.469 9.016 1 98.81 147 VAL A O 1
ATOM 1157 N N . ASP A 1 148 ? 9.312 21.344 10.211 1 98.69 148 ASP A N 1
ATOM 1158 C CA . ASP A 1 148 ? 10.031 22.297 9.375 1 98.69 148 ASP A CA 1
ATOM 1159 C C . ASP A 1 148 ? 11.453 21.812 9.078 1 98.69 148 ASP A C 1
ATOM 1161 O O . ASP A 1 148 ? 11.805 20.672 9.406 1 98.69 148 ASP A O 1
ATOM 1165 N N . ARG A 1 149 ? 12.289 22.594 8.453 1 98.25 149 ARG A N 1
ATOM 1166 C CA . ARG A 1 149 ? 13.57 22.172 7.887 1 98.25 149 ARG A CA 1
ATOM 1167 C C . ARG A 1 149 ? 14.578 21.891 8.984 1 98.25 149 ARG A C 1
ATOM 1169 O O . ARG A 1 149 ? 15.617 21.266 8.734 1 98.25 149 ARG A O 1
ATOM 1176 N N . THR A 1 150 ? 14.328 22.297 10.188 1 97.44 150 THR A N 1
ATOM 1177 C CA . THR A 1 150 ? 15.242 21.984 11.281 1 97.44 150 THR A CA 1
ATOM 1178 C C . THR A 1 150 ? 15.055 20.547 11.742 1 97.44 150 THR A C 1
ATOM 1180 O O . THR A 1 150 ? 15.914 19.984 12.438 1 97.44 150 THR A O 1
ATOM 1183 N N . GLY A 1 151 ? 13.93 19.969 11.406 1 97.31 151 GLY A N 1
ATOM 1184 C CA . GLY A 1 151 ? 13.578 18.641 11.883 1 97.31 151 GLY A CA 1
ATOM 1185 C C . GLY A 1 151 ? 12.703 18.656 13.117 1 97.31 151 GLY A C 1
ATOM 1186 O O . GLY A 1 151 ? 12.281 17.609 13.602 1 97.31 151 GLY A O 1
ATOM 1187 N N . ARG A 1 152 ? 12.492 19.875 13.656 1 97.81 152 ARG A N 1
ATOM 1188 C CA . ARG A 1 152 ? 11.562 19.938 14.781 1 97.81 152 ARG A CA 1
ATOM 1189 C C . ARG A 1 152 ? 10.164 19.5 14.367 1 97.81 152 ARG A C 1
ATOM 1191 O O . ARG A 1 152 ? 9.609 20.016 13.391 1 97.81 152 ARG A O 1
ATOM 1198 N N . THR A 1 153 ? 9.695 18.531 15.008 1 97.5 153 THR A N 1
ATOM 1199 C CA . THR A 1 153 ? 8.406 17.906 14.742 1 97.5 153 THR A CA 1
ATOM 1200 C C . THR A 1 153 ? 7.465 18.078 15.93 1 97.5 153 THR A C 1
ATOM 1202 O O . THR A 1 153 ? 7.781 17.641 17.047 1 97.5 153 THR A O 1
ATOM 1205 N N . VAL A 1 154 ? 6.285 18.641 15.656 1 97.56 154 VAL A N 1
ATOM 1206 C CA . VAL A 1 154 ? 5.395 18.922 16.781 1 97.56 154 VAL A CA 1
ATOM 1207 C C . VAL A 1 154 ? 3.953 18.609 16.391 1 97.56 154 VAL A C 1
ATOM 1209 O O . VAL A 1 154 ? 3.652 18.406 15.211 1 97.56 154 VAL A O 1
ATOM 1212 N N . VAL A 1 155 ? 3.113 18.453 17.344 1 96.5 155 VAL A N 1
ATOM 1213 C CA . VAL A 1 155 ? 1.661 18.406 17.203 1 96.5 155 VAL A CA 1
ATOM 1214 C C . VAL A 1 155 ? 1.028 19.594 17.922 1 96.5 155 VAL A C 1
ATOM 1216 O O . VAL A 1 155 ? 1.462 19.969 19.016 1 96.5 155 VAL A O 1
ATOM 1219 N N . ILE A 1 156 ? 0.13 20.234 17.281 1 96.56 156 ILE A N 1
ATOM 1220 C CA . ILE A 1 156 ? -0.668 21.281 17.906 1 96.56 156 ILE A CA 1
ATOM 1221 C C . ILE A 1 156 ? -2.092 20.781 18.141 1 96.56 156 ILE A C 1
ATOM 1223 O O . ILE A 1 156 ? -2.803 20.453 17.188 1 96.56 156 ILE A O 1
ATOM 1227 N N . GLU A 1 157 ? -2.504 20.703 19.344 1 94.19 157 GLU A N 1
ATOM 1228 C CA . GLU A 1 157 ? -3.814 20.188 19.734 1 94.19 157 GLU A CA 1
ATOM 1229 C C . GLU A 1 157 ? -4.625 21.266 20.469 1 94.19 157 GLU A C 1
ATOM 1231 O O . GLU A 1 157 ? -4.121 21.906 21.391 1 94.19 157 GLU A O 1
ATOM 1236 N N . PRO A 1 158 ? -5.84 21.484 20.016 1 94.38 158 PRO A N 1
ATOM 1237 C CA . PRO A 1 158 ? -6.676 22.469 20.688 1 94.38 158 PRO A CA 1
ATOM 1238 C C . PRO A 1 158 ? -7.363 21.922 21.938 1 94.38 158 PRO A C 1
ATOM 1240 O O . PRO A 1 158 ? -8.594 21.984 22.047 1 94.38 158 PRO A O 1
ATOM 1243 N N . THR A 1 159 ? -6.605 21.516 22.859 1 92.31 159 THR A N 1
ATOM 1244 C CA . THR A 1 159 ? -7.121 20.969 24.125 1 92.31 159 THR A CA 1
ATOM 1245 C C . THR A 1 159 ? -7.18 22.047 25.188 1 92.31 159 THR A C 1
ATOM 1247 O O . THR A 1 159 ? -7.801 21.859 26.234 1 92.31 159 THR A O 1
ATOM 1250 N N . HIS A 1 160 ? -6.566 23.094 25 1 89.5 160 HIS A N 1
ATOM 1251 C CA . HIS A 1 160 ? -6.598 24.266 25.875 1 89.5 160 HIS A CA 1
ATOM 1252 C C . HIS A 1 160 ? -6.215 25.531 25.109 1 89.5 160 HIS A C 1
ATOM 1254 O O . HIS A 1 160 ? -5.648 25.453 24.016 1 89.5 160 HIS A O 1
ATOM 1260 N N . PHE A 1 161 ? -6.523 26.609 25.656 1 93.38 161 PHE A N 1
ATOM 1261 C CA . PHE A 1 161 ? -6.121 27.906 25.141 1 93.38 161 PHE A CA 1
ATOM 1262 C C . PHE A 1 161 ? -5.527 28.781 26.234 1 93.38 161 PHE A C 1
ATOM 1264 O O . PHE A 1 161 ? -6.047 28.828 27.344 1 93.38 161 PHE A O 1
ATOM 1271 N N . PRO A 1 162 ? -4.469 29.484 26.031 1 94 162 PRO A N 1
ATOM 1272 C CA . PRO A 1 162 ? -3.801 29.594 24.734 1 94 162 PRO A CA 1
ATOM 1273 C C . PRO A 1 162 ? -3.225 28.266 24.25 1 94 162 PRO A C 1
ATOM 1275 O O . PRO A 1 162 ? -2.838 27.422 25.062 1 94 162 PRO A O 1
ATOM 1278 N N . LEU A 1 163 ? -3.18 28.109 22.875 1 95.44 163 LEU A N 1
ATOM 1279 C CA . LEU A 1 163 ? -2.648 26.906 22.25 1 95.44 163 LEU A CA 1
ATOM 1280 C C . LEU A 1 163 ? -1.186 26.703 22.625 1 95.44 163 LEU A C 1
ATOM 1282 O O . LEU A 1 163 ? -0.469 27.656 22.922 1 95.44 163 LEU A O 1
ATOM 1286 N N . ARG A 1 164 ? -0.78 25.469 22.609 1 91.62 164 ARG A N 1
ATOM 1287 C CA . ARG A 1 164 ? 0.618 25.109 22.844 1 91.62 164 ARG A CA 1
ATOM 1288 C C . ARG A 1 164 ? 1.085 24.047 21.859 1 91.62 164 ARG A C 1
ATOM 1290 O O . ARG A 1 164 ? 0.273 23.281 21.344 1 91.62 164 ARG A O 1
ATOM 1297 N N . VAL A 1 165 ? 2.363 24.062 21.641 1 95.06 165 VAL A N 1
ATOM 1298 C CA . VAL A 1 165 ? 2.959 23.016 20.812 1 95.06 165 VAL A CA 1
ATOM 1299 C C . VAL A 1 165 ? 3.359 21.828 21.688 1 95.06 165 VAL A C 1
ATOM 1301 O O . VAL A 1 165 ? 3.807 22 22.828 1 95.06 165 VAL A O 1
ATOM 1304 N N . ARG A 1 166 ? 3.119 20.719 21.203 1 94 166 ARG A N 1
ATOM 1305 C CA . ARG A 1 166 ? 3.621 19.484 21.812 1 94 166 ARG A CA 1
ATOM 1306 C C . ARG A 1 166 ? 4.707 18.844 20.953 1 94 166 ARG A C 1
ATOM 1308 O O . ARG A 1 166 ? 4.484 18.562 19.781 1 94 166 ARG A O 1
ATOM 1315 N N . GLU A 1 167 ? 5.879 18.609 21.609 1 95.69 167 GLU A N 1
ATOM 1316 C CA . GLU A 1 167 ? 6.957 17.938 20.891 1 95.69 167 GLU A CA 1
ATOM 1317 C C . GLU A 1 167 ? 6.566 16.516 20.5 1 95.69 167 GLU A C 1
ATOM 1319 O O . GLU A 1 167 ? 5.965 15.797 21.297 1 95.69 167 GLU A O 1
ATOM 1324 N N . ASN A 1 168 ? 6.875 16.109 19.281 1 96.31 168 ASN A N 1
ATOM 1325 C CA . ASN A 1 168 ? 6.59 14.758 18.797 1 96.31 168 ASN A CA 1
ATOM 1326 C C . ASN A 1 168 ? 7.746 14.203 17.953 1 96.31 168 ASN A C 1
ATOM 1328 O O . ASN A 1 168 ? 7.586 13.938 16.766 1 96.31 168 ASN A O 1
ATOM 1332 N N . PRO A 1 169 ? 8.891 13.961 18.609 1 95.94 169 PRO A N 1
ATOM 1333 C CA . PRO A 1 169 ? 10.047 13.461 17.859 1 95.94 169 PRO A CA 1
ATOM 1334 C C . PRO A 1 169 ? 9.805 12.078 17.266 1 95.94 169 PRO A C 1
ATOM 1336 O O . PRO A 1 169 ? 10.562 11.633 16.391 1 95.94 169 PRO A O 1
ATOM 1339 N N . LEU A 1 170 ? 8.82 11.336 17.734 1 97.19 170 LEU A N 1
ATOM 1340 C CA . LEU A 1 170 ? 8.461 10.062 17.125 1 97.19 170 LEU A CA 1
ATOM 1341 C C . LEU A 1 170 ? 8 10.266 15.68 1 97.19 170 LEU A C 1
ATOM 1343 O O . LEU A 1 170 ? 8.266 9.43 14.82 1 97.19 170 LEU A O 1
ATOM 1347 N N . GLY A 1 171 ? 7.262 11.375 15.414 1 97.75 171 GLY A N 1
ATOM 1348 C CA . GLY A 1 171 ? 6.848 11.742 14.07 1 97.75 171 GLY A CA 1
ATOM 1349 C C . GLY A 1 171 ? 5.664 10.93 13.57 1 97.75 171 GLY A C 1
ATOM 1350 O O . GLY A 1 171 ? 5.531 10.695 12.367 1 97.75 171 GLY A O 1
ATOM 1351 N N . VAL A 1 172 ? 4.906 10.406 14.477 1 98.25 172 VAL A N 1
ATOM 1352 C CA . VAL A 1 172 ? 3.689 9.688 14.117 1 98.25 172 VAL A CA 1
ATOM 1353 C C . VAL A 1 172 ? 2.488 10.312 14.82 1 98.25 172 VAL A C 1
ATOM 1355 O O . VAL A 1 172 ? 2.549 10.602 16.016 1 98.25 172 VAL A O 1
ATOM 1358 N N . VAL A 1 173 ? 1.407 10.578 14.055 1 96.56 173 VAL A N 1
ATOM 1359 C CA . VAL A 1 173 ? 0.167 11.125 14.594 1 96.56 173 VAL A CA 1
ATOM 1360 C C . VAL A 1 173 ? -1.029 10.406 13.977 1 96.56 173 VAL A C 1
ATOM 1362 O O . VAL A 1 173 ? -1.021 10.094 12.781 1 96.56 173 VAL A O 1
ATOM 1365 N N . THR A 1 174 ? -1.97 10.016 14.758 1 96.62 174 THR A N 1
ATOM 1366 C CA . THR A 1 174 ? -3.268 9.531 14.297 1 96.62 174 THR A CA 1
ATOM 1367 C C . THR A 1 174 ? -4.398 10.359 14.906 1 96.62 174 THR A C 1
ATOM 1369 O O . THR A 1 174 ? -4.184 11.492 15.336 1 96.62 174 THR A O 1
ATOM 1372 N N . ASN A 1 175 ? -5.609 9.828 14.961 1 94.75 175 ASN A N 1
ATOM 1373 C CA . ASN A 1 175 ? -6.773 10.617 15.359 1 94.75 175 ASN A CA 1
ATOM 1374 C C . ASN A 1 175 ? -7.02 10.531 16.859 1 94.75 175 ASN A C 1
ATOM 1376 O O . ASN A 1 175 ? -7.957 11.141 17.375 1 94.75 175 ASN A O 1
ATOM 1380 N N . SER A 1 176 ? -6.172 9.898 17.531 1 90.25 176 SER A N 1
ATOM 1381 C CA . SER A 1 176 ? -6.379 9.734 18.969 1 90.25 176 SER A CA 1
ATOM 1382 C C . SER A 1 176 ? -6.027 11.008 19.734 1 90.25 176 SER A C 1
ATOM 1384 O O . SER A 1 176 ? -5.027 11.656 19.438 1 90.25 176 SER A O 1
ATOM 1386 N N . LYS A 1 177 ? -6.793 11.344 20.75 1 86.88 177 LYS A N 1
ATOM 1387 C CA . LYS A 1 177 ? -6.562 12.555 21.516 1 86.88 177 LYS A CA 1
ATOM 1388 C C . LYS A 1 177 ? -5.535 12.32 22.625 1 86.88 177 LYS A C 1
ATOM 1390 O O . LYS A 1 177 ? -4.977 13.273 23.172 1 86.88 177 LYS A O 1
ATOM 1395 N N . ASP A 1 178 ? -5.379 11.133 22.969 1 86.31 178 ASP A N 1
ATOM 1396 C CA . ASP A 1 178 ? -4.5 10.836 24.094 1 86.31 178 ASP A CA 1
ATOM 1397 C C . ASP A 1 178 ? -3.131 10.367 23.625 1 86.31 178 ASP A C 1
ATOM 1399 O O . ASP A 1 178 ? -2.873 9.164 23.531 1 86.31 178 ASP A O 1
ATOM 1403 N N . PHE A 1 179 ? -2.311 11.32 23.375 1 83.5 179 PHE A N 1
ATOM 1404 C CA . PHE A 1 179 ? -0.983 11.016 22.844 1 83.5 179 PHE A CA 1
ATOM 1405 C C . PHE A 1 179 ? -0.176 10.211 23.859 1 83.5 179 PHE A C 1
ATOM 1407 O O . PHE A 1 179 ? 0.516 9.258 23.5 1 83.5 179 PHE A O 1
ATOM 1414 N N . ASP A 1 180 ? -0.303 10.609 25.125 1 85.69 180 ASP A N 1
ATOM 1415 C CA . ASP A 1 180 ? 0.451 9.914 26.156 1 85.69 180 ASP A CA 1
ATOM 1416 C C . ASP A 1 180 ? 0.011 8.461 26.281 1 85.69 180 ASP A C 1
ATOM 1418 O O . ASP A 1 180 ? 0.841 7.566 26.484 1 85.69 180 ASP A O 1
ATOM 1422 N N . LEU A 1 181 ? -1.221 8.312 26.172 1 89.44 181 LEU A N 1
ATOM 1423 C CA . LEU A 1 181 ? -1.729 6.949 26.203 1 89.44 181 LEU A CA 1
ATOM 1424 C C . LEU A 1 181 ? -1.213 6.148 25.016 1 89.44 181 LEU A C 1
ATOM 1426 O O . LEU A 1 181 ? -0.88 4.969 25.156 1 89.44 181 LEU A O 1
ATOM 1430 N N . GLN A 1 182 ? -1.165 6.766 23.875 1 90.75 182 GLN A N 1
ATOM 1431 C CA . GLN A 1 182 ? -0.649 6.105 22.672 1 90.75 182 GLN A CA 1
ATOM 1432 C C . GLN A 1 182 ? 0.818 5.723 22.844 1 90.75 182 GLN A C 1
ATOM 1434 O O . GLN A 1 182 ? 1.235 4.637 22.438 1 90.75 182 GLN A O 1
ATOM 1439 N N . LEU A 1 183 ? 1.539 6.574 23.438 1 91.5 183 LEU A N 1
ATOM 1440 C CA . LEU A 1 183 ? 2.953 6.305 23.672 1 91.5 183 LEU A CA 1
ATOM 1441 C C . LEU A 1 183 ? 3.131 5.145 24.656 1 91.5 183 LEU A C 1
ATOM 1443 O O . LEU A 1 183 ? 4.012 4.301 24.469 1 91.5 183 LEU A O 1
ATOM 1447 N N . GLU A 1 184 ? 2.35 5.211 25.688 1 92 184 GLU A N 1
ATOM 1448 C CA . GLU A 1 184 ? 2.4 4.117 26.656 1 92 184 GLU A CA 1
ATOM 1449 C C . GLU A 1 184 ? 2.131 2.773 25.984 1 92 184 GLU A C 1
ATOM 1451 O O . GLU A 1 184 ? 2.84 1.796 26.234 1 92 184 GLU A O 1
ATOM 1456 N N . ARG A 1 185 ? 1.185 2.762 25.172 1 93.44 185 ARG A N 1
ATOM 1457 C CA . ARG A 1 185 ? 0.855 1.54 24.438 1 93.44 185 ARG A CA 1
ATOM 1458 C C . ARG A 1 185 ? 2.008 1.114 23.531 1 93.44 185 ARG A C 1
ATOM 1460 O O . ARG A 1 185 ? 2.324 -0.074 23.453 1 93.44 185 ARG A O 1
ATOM 1467 N N . LEU A 1 186 ? 2.539 2.064 22.906 1 95.69 186 LEU A N 1
ATOM 1468 C CA . LEU A 1 186 ? 3.652 1.778 22 1 95.69 186 LEU A CA 1
ATOM 1469 C C . LEU A 1 186 ? 4.832 1.19 22.766 1 95.69 186 LEU A C 1
ATOM 1471 O O . LEU A 1 186 ? 5.602 0.397 22.219 1 95.69 186 LEU A O 1
ATOM 1475 N N . GLY A 1 187 ? 4.961 1.527 24.016 1 95.31 187 GLY A N 1
ATOM 1476 C CA . GLY A 1 187 ? 6.047 1.038 24.859 1 95.31 187 GLY A CA 1
ATOM 1477 C C . GLY A 1 187 ? 6.055 -0.472 25 1 95.31 187 GLY A C 1
ATOM 1478 O O . GLY A 1 187 ? 7.086 -1.063 25.328 1 95.31 187 GLY A O 1
ATOM 1479 N N . GLN A 1 188 ? 4.965 -1.095 24.734 1 95 188 GLN A N 1
ATOM 1480 C CA . GLN A 1 188 ? 4.871 -2.551 24.766 1 95 188 GLN A CA 1
ATOM 1481 C C . GLN A 1 188 ? 5.57 -3.164 23.547 1 95 188 GLN A C 1
ATOM 1483 O O . GLN A 1 188 ? 5.98 -4.324 23.594 1 95 188 GLN A O 1
ATOM 1488 N N . TYR A 1 189 ? 5.723 -2.348 22.562 1 96.12 189 TYR A N 1
ATOM 1489 C CA . TYR A 1 189 ? 6.141 -2.893 21.281 1 96.12 189 TYR A CA 1
ATOM 1490 C C . TYR A 1 189 ? 7.562 -2.461 20.938 1 96.12 189 TYR A C 1
ATOM 1492 O O . TYR A 1 189 ? 8.211 -3.059 20.078 1 96.12 189 TYR A O 1
ATOM 1500 N N . VAL A 1 190 ? 7.996 -1.434 21.516 1 95.81 190 VAL A N 1
ATOM 1501 C CA . VAL A 1 190 ? 9.312 -0.89 21.203 1 95.81 190 VAL A CA 1
ATOM 1502 C C . VAL A 1 190 ? 10.023 -0.49 22.5 1 95.81 190 VAL A C 1
ATOM 1504 O O . VAL A 1 190 ? 9.391 -0.376 23.547 1 95.81 190 VAL A O 1
ATOM 1507 N N . ASN A 1 191 ? 11.383 -0.391 22.406 1 96 191 ASN A N 1
ATOM 1508 C CA . ASN A 1 191 ? 12.188 0.219 23.453 1 96 191 ASN A CA 1
ATOM 1509 C C . ASN A 1 191 ? 12.664 1.612 23.062 1 96 191 ASN A C 1
ATOM 1511 O O . ASN A 1 191 ? 13.523 1.753 22.188 1 96 191 ASN A O 1
ATOM 1515 N N . PHE A 1 192 ? 12.164 2.578 23.797 1 96.44 192 PHE A N 1
ATOM 1516 C CA . PHE A 1 192 ? 12.539 3.955 23.5 1 96.44 192 PHE A CA 1
ATOM 1517 C C . PHE A 1 192 ? 13.945 4.258 24.016 1 96.44 192 PHE A C 1
ATOM 1519 O O . PHE A 1 192 ? 14.406 3.652 24.984 1 96.44 192 PHE A O 1
ATOM 1526 N N . THR A 1 193 ? 14.586 5.168 23.391 1 97.25 193 THR A N 1
ATOM 1527 C CA . THR A 1 193 ? 15.875 5.648 23.891 1 97.25 193 THR A CA 1
ATOM 1528 C C . THR A 1 193 ? 15.688 6.465 25.156 1 97.25 193 THR A C 1
ATOM 1530 O O . THR A 1 193 ? 14.602 6.984 25.422 1 97.25 193 THR A O 1
ATOM 1533 N N . GLU A 1 194 ? 16.766 6.578 25.891 1 96.88 194 GLU A N 1
ATOM 1534 C CA . GLU A 1 194 ? 16.734 7.414 27.094 1 96.88 194 GLU A CA 1
ATOM 1535 C C . GLU A 1 194 ? 16.453 8.875 26.734 1 96.88 194 GLU A C 1
ATOM 1537 O O . GLU A 1 194 ? 15.75 9.562 27.469 1 96.88 194 GLU A O 1
ATOM 1542 N N . ALA A 1 195 ? 17.016 9.297 25.656 1 97.19 195 ALA A N 1
ATOM 1543 C CA . ALA A 1 195 ? 16.797 10.672 25.219 1 97.19 195 ALA A CA 1
ATOM 1544 C C . ALA A 1 195 ? 15.312 10.93 24.969 1 97.19 195 ALA A C 1
ATOM 1546 O O . ALA A 1 195 ? 14.797 11.992 25.328 1 97.19 195 ALA A O 1
ATOM 1547 N N . PHE A 1 196 ? 14.672 9.969 24.375 1 96.5 196 PHE A N 1
ATOM 1548 C CA . PHE A 1 196 ? 13.242 10.109 24.094 1 96.5 196 PHE A CA 1
ATOM 1549 C C . PHE A 1 196 ? 12.445 10.141 25.391 1 96.5 196 PHE A C 1
ATOM 1551 O O . PHE A 1 196 ? 11.57 10.992 25.562 1 96.5 196 PHE A O 1
ATOM 1558 N N . LYS A 1 197 ? 12.789 9.305 26.359 1 94.12 197 LYS A N 1
ATOM 1559 C CA . LYS A 1 197 ? 12.086 9.219 27.641 1 94.12 197 LYS A CA 1
ATOM 1560 C C . LYS A 1 197 ? 12.242 10.508 28.438 1 94.12 197 LYS A C 1
ATOM 1562 O O . LYS A 1 197 ? 11.336 10.906 29.172 1 94.12 197 LYS A O 1
ATOM 1567 N N . GLN A 1 198 ? 13.352 11.141 28.188 1 95.44 198 GLN A N 1
ATOM 1568 C CA . GLN A 1 198 ? 13.656 12.336 28.969 1 95.44 198 GLN A CA 1
ATOM 1569 C C . GLN A 1 198 ? 13.195 13.602 28.25 1 95.44 198 GLN A C 1
ATOM 1571 O O . GLN A 1 198 ? 13.352 14.711 28.75 1 95.44 198 GLN A O 1
ATOM 1576 N N . GLY A 1 199 ? 12.695 13.438 27.062 1 93.69 199 GLY A N 1
ATOM 1577 C CA . GLY A 1 199 ? 12.258 14.594 26.297 1 93.69 199 GLY A CA 1
ATOM 1578 C C . GLY A 1 199 ? 13.406 15.438 25.766 1 93.69 199 GLY A C 1
ATOM 1579 O O . GLY A 1 199 ? 13.297 16.656 25.672 1 93.69 199 GLY A O 1
ATOM 1580 N N . LYS A 1 200 ? 14.539 14.758 25.516 1 96.31 200 LYS A N 1
ATOM 1581 C CA . LYS A 1 200 ? 15.75 15.469 25.125 1 96.31 200 LYS A CA 1
ATOM 1582 C C . LYS A 1 200 ? 16.266 14.977 23.781 1 96.31 200 LYS A C 1
ATOM 1584 O O . LYS A 1 200 ? 17.484 14.906 23.562 1 96.31 200 LYS A O 1
ATOM 1589 N N . VAL A 1 201 ? 15.352 14.508 22.953 1 96.75 201 VAL A N 1
ATOM 1590 C CA . VAL A 1 201 ? 15.75 14.031 21.641 1 96.75 201 VAL A CA 1
ATOM 1591 C C . VAL A 1 201 ? 16.297 15.188 20.812 1 96.75 201 VAL A C 1
ATOM 1593 O O . VAL A 1 201 ? 15.633 16.219 20.641 1 96.75 201 VAL A O 1
ATOM 1596 N N . PRO A 1 202 ? 17.547 15.055 20.266 1 96.94 202 PRO A N 1
ATOM 1597 C CA . PRO A 1 202 ? 18.062 16.109 19.391 1 96.94 202 PRO A CA 1
ATOM 1598 C C . PRO A 1 202 ? 17.219 16.297 18.141 1 96.94 202 PRO A C 1
ATOM 1600 O O . PRO A 1 202 ? 16.625 15.336 17.625 1 96.94 202 PRO A O 1
ATOM 1603 N N . LEU A 1 203 ? 17.172 17.547 17.641 1 95.62 203 LEU A N 1
ATOM 1604 C CA . LEU A 1 203 ? 16.5 17.812 16.375 1 95.62 203 LEU A CA 1
ATOM 1605 C C . LEU A 1 203 ? 17.078 16.969 15.25 1 95.62 203 LEU A C 1
ATOM 1607 O O . LEU A 1 203 ? 18.281 16.641 15.273 1 95.62 203 LEU A O 1
ATOM 1611 N N . ASN A 1 204 ? 16.219 16.625 14.391 1 94.44 204 ASN A N 1
ATOM 1612 C CA . ASN A 1 204 ? 16.641 15.914 13.188 1 94.44 204 ASN A CA 1
ATOM 1613 C C . ASN A 1 204 ? 17.078 14.492 13.5 1 94.44 204 ASN A C 1
ATOM 1615 O O . ASN A 1 204 ? 17.984 13.961 12.852 1 94.44 204 ASN A O 1
ATOM 1619 N N . THR A 1 205 ? 16.594 13.906 14.539 1 96 205 THR A N 1
ATOM 1620 C CA . THR A 1 205 ? 16.844 12.516 14.891 1 96 205 THR A CA 1
ATOM 1621 C C . THR A 1 205 ? 15.883 11.594 14.148 1 96 205 THR A C 1
ATOM 1623 O O . THR A 1 205 ? 14.664 11.703 14.297 1 96 205 THR A O 1
ATOM 1626 N N . PRO A 1 206 ? 16.391 10.648 13.398 1 95.44 206 PRO A N 1
ATOM 1627 C CA . PRO A 1 206 ? 15.516 9.852 12.539 1 95.44 206 PRO A CA 1
ATOM 1628 C C . PRO A 1 206 ? 14.781 8.75 13.297 1 95.44 206 PRO A C 1
ATOM 1630 O O . PRO A 1 206 ? 13.75 8.258 12.828 1 95.44 206 PRO A O 1
ATOM 1633 N N . ARG A 1 207 ? 15.359 8.305 14.492 1 96 207 ARG A N 1
ATOM 1634 C CA . ARG A 1 207 ? 14.789 7.215 15.273 1 96 207 ARG A CA 1
ATOM 1635 C C . ARG A 1 207 ? 14.844 7.523 16.766 1 96 207 ARG A C 1
ATOM 1637 O O . ARG A 1 207 ? 15.828 8.078 17.25 1 96 207 ARG A O 1
ATOM 1644 N N . VAL A 1 208 ? 13.758 7.074 17.391 1 97.38 208 VAL A N 1
ATOM 1645 C CA . VAL A 1 208 ? 13.75 7.379 18.812 1 97.38 208 VAL A CA 1
ATOM 1646 C C . VAL A 1 208 ? 13.656 6.082 19.609 1 97.38 208 VAL A C 1
ATOM 1648 O O . VAL A 1 208 ? 13.305 6.102 20.797 1 97.38 208 VAL A O 1
ATOM 1651 N N . THR A 1 209 ? 13.836 4.938 19.016 1 96.69 209 THR A N 1
ATOM 1652 C CA . THR A 1 209 ? 13.898 3.646 19.688 1 96.69 209 THR A CA 1
ATOM 1653 C C . THR A 1 209 ? 15.312 3.08 19.656 1 96.69 209 THR A C 1
ATOM 1655 O O . THR A 1 209 ? 16.156 3.559 18.906 1 96.69 209 THR A O 1
ATOM 1658 N N . THR A 1 210 ? 15.609 2.002 20.422 1 95.38 210 THR A N 1
ATOM 1659 C CA . THR A 1 210 ? 16.938 1.429 20.578 1 95.38 210 THR A CA 1
ATOM 1660 C C . THR A 1 210 ? 17.234 0.449 19.438 1 95.38 210 THR A C 1
ATOM 1662 O O . THR A 1 210 ? 18.375 0.036 19.25 1 95.38 210 THR A O 1
ATOM 1665 N N . GLY A 1 211 ? 16.203 0.087 18.75 1 90.62 211 GLY A N 1
ATOM 1666 C CA . GLY A 1 211 ? 16.359 -0.93 17.734 1 90.62 211 GLY A CA 1
ATOM 1667 C C . GLY A 1 211 ? 16.312 -2.344 18.281 1 90.62 211 GLY A C 1
ATOM 1668 O O . GLY A 1 211 ? 16.391 -3.312 17.516 1 90.62 211 GLY A O 1
ATOM 1669 N N . LYS A 1 212 ? 16.281 -2.496 19.594 1 90.25 212 LYS A N 1
ATOM 1670 C CA . LYS A 1 212 ? 16.141 -3.807 20.219 1 90.25 212 LYS A CA 1
ATOM 1671 C C . LYS A 1 212 ? 14.664 -4.207 20.344 1 90.25 212 LYS A C 1
ATOM 1673 O O . LYS A 1 212 ? 13.938 -3.668 21.172 1 90.25 212 LYS A O 1
ATOM 1678 N N . PHE A 1 213 ? 14.195 -5.184 19.516 1 85.06 213 PHE A N 1
ATOM 1679 C CA . PHE A 1 213 ? 12.781 -5.527 19.422 1 85.06 213 PHE A CA 1
ATOM 1680 C C . PHE A 1 213 ? 12.547 -6.973 19.859 1 85.06 213 PHE A C 1
ATOM 1682 O O . PHE A 1 213 ? 11.422 -7.469 19.797 1 85.06 213 PHE A O 1
ATOM 1689 N N . SER A 1 214 ? 13.594 -7.637 20.25 1 85.06 214 SER A N 1
ATOM 1690 C CA . SER A 1 214 ? 13.484 -9.039 20.641 1 85.06 214 SER A CA 1
ATOM 1691 C C . SER A 1 214 ? 12.461 -9.219 21.766 1 85.06 214 SER A C 1
ATOM 1693 O O . SER A 1 214 ? 12.477 -8.477 22.75 1 85.06 214 SER A O 1
ATOM 1695 N N . GLY A 1 215 ? 11.531 -10.219 21.609 1 86.81 215 GLY A N 1
ATOM 1696 C CA . GLY A 1 215 ? 10.562 -10.562 22.625 1 86.81 215 GLY A CA 1
ATOM 1697 C C . GLY A 1 215 ? 9.336 -9.672 22.625 1 86.81 215 GLY A C 1
ATOM 1698 O O . GLY A 1 215 ? 8.398 -9.875 23.391 1 86.81 215 GLY A O 1
ATOM 1699 N N . LYS A 1 216 ? 9.305 -8.68 21.781 1 90.44 216 LYS A N 1
ATOM 1700 C CA . LYS A 1 216 ? 8.164 -7.773 21.688 1 90.44 216 LYS A CA 1
ATOM 1701 C C . LYS A 1 216 ? 7.07 -8.359 20.812 1 90.44 216 LYS A C 1
ATOM 1703 O O . LYS A 1 216 ? 7.359 -9.008 19.797 1 90.44 216 LYS A O 1
ATOM 1708 N N . PRO A 1 217 ? 5.887 -8.148 21.25 1 93.56 217 PRO A N 1
ATOM 1709 C CA . PRO A 1 217 ? 4.797 -8.617 20.391 1 93.56 217 PRO A CA 1
ATOM 1710 C C . PRO A 1 217 ? 4.672 -7.809 19.094 1 93.56 217 PRO A C 1
ATOM 1712 O O . PRO A 1 217 ? 5.266 -6.734 18.984 1 93.56 217 PRO A O 1
ATOM 1715 N N . VAL A 1 218 ? 3.92 -8.375 18.125 1 93.5 218 VAL A N 1
ATOM 1716 C CA . VAL A 1 218 ? 3.607 -7.656 16.891 1 93.5 218 VAL A CA 1
ATOM 1717 C C . VAL A 1 218 ? 2.252 -6.969 17.031 1 93.5 218 VAL A C 1
ATOM 1719 O O . VAL A 1 218 ? 1.302 -7.551 17.547 1 93.5 218 VAL A O 1
ATOM 1722 N N . PRO A 1 219 ? 2.211 -5.723 16.562 1 95.19 219 PRO A N 1
ATOM 1723 C CA . PRO A 1 219 ? 0.963 -4.969 16.719 1 95.19 219 PRO A CA 1
ATOM 1724 C C . PRO A 1 219 ? -0.201 -5.598 15.945 1 95.19 219 PRO A C 1
ATOM 1726 O O . PRO A 1 219 ? 0.016 -6.395 15.031 1 95.19 219 PRO A O 1
ATOM 1729 N N . SER A 1 220 ? -1.394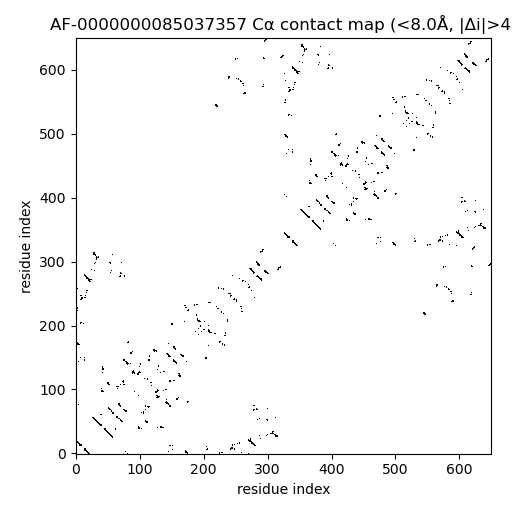 -5.16 16.344 1 94.06 220 SER A N 1
ATOM 1730 C CA . SER A 1 220 ? -2.635 -5.547 15.68 1 94.06 220 SER A CA 1
ATOM 1731 C C . SER A 1 220 ? -2.707 -4.977 14.266 1 94.06 220 SER A C 1
ATOM 1733 O O . SER A 1 220 ? -2.092 -3.949 13.977 1 94.06 220 SER A O 1
ATOM 1735 N N . GLY A 1 221 ? -3.471 -5.684 13.453 1 94.62 221 GLY A N 1
ATOM 1736 C CA . GLY A 1 221 ? -3.732 -5.191 12.109 1 94.62 221 GLY A CA 1
ATOM 1737 C C . GLY A 1 221 ? -4.941 -4.277 12.039 1 94.62 221 GLY A C 1
ATOM 1738 O O . GLY A 1 221 ? -5.434 -3.977 10.945 1 94.62 221 GLY A O 1
ATOM 1739 N N . SER A 1 222 ? -5.395 -3.801 13.164 1 93.44 222 SER A N 1
ATOM 1740 C CA . SER A 1 222 ? -6.602 -2.986 13.25 1 93.44 222 SER A CA 1
ATOM 1741 C C . SER A 1 222 ? -6.395 -1.621 12.602 1 93.44 222 SER A C 1
ATOM 1743 O O . SER A 1 222 ? -5.293 -1.07 12.641 1 93.44 222 SER A O 1
ATOM 1745 N N . PHE A 1 223 ? -7.562 -1.051 12.109 1 94.38 223 PHE A N 1
ATOM 1746 C CA . PHE A 1 223 ? -7.496 0.278 11.508 1 94.38 223 PHE A CA 1
ATOM 1747 C C . PHE A 1 223 ? -8.055 1.329 12.461 1 94.38 223 PHE A C 1
ATOM 1749 O O . PHE A 1 223 ? -8.359 2.449 12.047 1 94.38 223 PHE A O 1
ATOM 1756 N N . THR A 1 224 ? -8.25 0.944 13.734 1 93.12 224 THR A N 1
ATOM 1757 C CA . THR A 1 224 ? -8.547 1.966 14.734 1 93.12 224 THR A CA 1
ATOM 1758 C C . THR A 1 224 ? -7.387 2.955 14.852 1 93.12 224 THR A C 1
ATOM 1760 O O . THR A 1 224 ? -6.254 2.637 14.492 1 93.12 224 THR A O 1
ATOM 1763 N N . PRO A 1 225 ? -7.691 4.164 15.391 1 94.25 225 PRO A N 1
ATOM 1764 C CA . PRO A 1 225 ? -6.605 5.137 15.539 1 94.25 225 PRO A CA 1
ATOM 1765 C C . PRO A 1 225 ? -5.438 4.594 16.359 1 94.25 225 PRO A C 1
ATOM 1767 O O . PRO A 1 225 ? -4.273 4.797 15.992 1 94.25 225 PRO A O 1
ATOM 1770 N N . GLY A 1 226 ? -5.781 3.928 17.453 1 94.12 226 GLY A N 1
ATOM 1771 C CA . GLY A 1 226 ? -4.734 3.34 18.281 1 94.12 226 GLY A CA 1
ATOM 1772 C C . GLY A 1 226 ? -3.955 2.254 17.562 1 94.12 226 GLY A C 1
ATOM 1773 O O . GLY A 1 226 ? -2.727 2.205 17.641 1 94.12 226 GLY A O 1
ATOM 1774 N N . GLY A 1 227 ? -4.629 1.343 16.859 1 94.5 227 GLY A N 1
ATOM 1775 C CA . GLY A 1 227 ? -3.967 0.303 16.094 1 94.5 227 GLY A CA 1
ATOM 1776 C C . GLY A 1 227 ? -3.043 0.852 15.023 1 94.5 227 GLY A C 1
ATOM 1777 O O . GLY A 1 227 ? -1.907 0.393 14.883 1 94.5 227 GLY A O 1
ATOM 1778 N N . ARG A 1 228 ? -3.541 1.82 14.297 1 96.38 228 ARG A N 1
ATOM 1779 C CA . ARG A 1 228 ? -2.729 2.445 13.258 1 96.38 228 ARG A CA 1
ATOM 1780 C C . ARG A 1 228 ? -1.511 3.139 13.859 1 96.38 228 ARG A C 1
ATOM 1782 O O . ARG A 1 228 ? -0.416 3.082 13.297 1 96.38 228 ARG A O 1
ATOM 1789 N N . PHE A 1 229 ? -1.749 3.809 15.008 1 96.94 229 PHE A N 1
ATOM 1790 C CA . PHE A 1 229 ? -0.644 4.504 15.656 1 96.94 229 PHE A CA 1
ATOM 1791 C C . PHE A 1 229 ? 0.495 3.541 15.969 1 96.94 229 PHE A C 1
ATOM 1793 O O . PHE A 1 229 ? 1.641 3.779 15.578 1 96.94 229 PHE A O 1
ATOM 1800 N N . VAL A 1 230 ? 0.173 2.484 16.641 1 97.06 230 VAL A N 1
ATOM 1801 C CA . VAL A 1 230 ? 1.179 1.519 17.078 1 97.06 230 VAL A CA 1
ATOM 1802 C C . VAL A 1 230 ? 1.848 0.892 15.852 1 97.06 230 VAL A C 1
ATOM 1804 O O . VAL A 1 230 ? 3.076 0.792 15.797 1 97.06 230 VAL A O 1
ATOM 1807 N N . ARG A 1 231 ? 1.113 0.506 14.883 1 96.81 231 ARG A N 1
ATOM 1808 C CA . ARG A 1 231 ? 1.642 -0.178 13.703 1 96.81 231 ARG A CA 1
ATOM 1809 C C . ARG A 1 231 ? 2.533 0.75 12.883 1 96.81 231 ARG A C 1
ATOM 1811 O O . ARG A 1 231 ? 3.613 0.351 12.445 1 96.81 231 ARG A O 1
ATOM 1818 N N . ALA A 1 232 ? 2.076 2.002 12.688 1 97.69 232 ALA A N 1
ATOM 1819 C CA . ALA A 1 232 ? 2.871 2.982 11.953 1 97.69 232 ALA A CA 1
ATOM 1820 C C . ALA A 1 232 ? 4.211 3.23 12.641 1 97.69 232 ALA A C 1
ATOM 1822 O O . ALA A 1 232 ? 5.262 3.205 11.992 1 97.69 232 ALA A O 1
ATOM 1823 N N . ALA A 1 233 ? 4.141 3.441 13.914 1 97.38 233 ALA A N 1
ATOM 1824 C CA . ALA A 1 233 ? 5.359 3.699 14.68 1 97.38 233 ALA A CA 1
ATOM 1825 C C . ALA A 1 233 ? 6.277 2.479 14.672 1 97.38 233 ALA A C 1
ATOM 1827 O O . ALA A 1 233 ? 7.488 2.605 14.477 1 97.38 233 ALA A O 1
ATOM 1828 N N . TYR A 1 234 ? 5.68 1.319 14.906 1 96.88 234 TYR A N 1
ATOM 1829 C CA . TYR A 1 234 ? 6.402 0.053 14.977 1 96.88 234 TYR A CA 1
ATOM 1830 C C . TYR A 1 234 ? 7.199 -0.189 13.703 1 96.88 234 TYR A C 1
ATOM 1832 O O . TYR A 1 234 ? 8.398 -0.463 13.758 1 96.88 234 TYR A O 1
ATOM 1840 N N . TYR A 1 235 ? 6.605 -0.037 12.57 1 96.75 235 TYR A N 1
ATOM 1841 C CA . TYR A 1 235 ? 7.27 -0.346 11.312 1 96.75 235 TYR A CA 1
ATOM 1842 C C . TYR A 1 235 ? 8.18 0.798 10.883 1 96.75 235 TYR A C 1
ATOM 1844 O O . TYR A 1 235 ? 9.227 0.57 10.273 1 96.75 235 TYR A O 1
ATOM 1852 N N . LYS A 1 236 ? 7.77 2.014 11.156 1 97.62 236 LYS A N 1
ATOM 1853 C CA . LYS A 1 236 ? 8.656 3.141 10.867 1 97.62 236 LYS A CA 1
ATOM 1854 C C . LYS A 1 236 ? 10 2.977 11.57 1 97.62 236 LYS A C 1
ATOM 1856 O O . LYS A 1 236 ? 11.047 3.178 10.961 1 97.62 236 LYS A O 1
ATOM 1861 N N . GLU A 1 237 ? 9.961 2.576 12.844 1 97 237 GLU A N 1
ATOM 1862 C CA . GLU A 1 237 ? 11.172 2.473 13.664 1 97 237 GLU A CA 1
ATOM 1863 C C . GLU A 1 237 ? 12.031 1.291 13.227 1 97 237 GLU A C 1
ATOM 1865 O O . GLU A 1 237 ? 13.203 1.197 13.602 1 97 237 GLU A O 1
ATOM 1870 N N . ARG A 1 238 ? 11.461 0.463 12.375 1 95.62 238 ARG A N 1
ATOM 1871 C CA . ARG A 1 238 ? 12.188 -0.717 11.922 1 95.62 238 ARG A CA 1
ATOM 1872 C C . ARG A 1 238 ? 12.641 -0.56 10.477 1 95.62 238 ARG A C 1
ATOM 1874 O O . ARG A 1 238 ? 13.523 -1.285 10.008 1 95.62 238 ARG A O 1
ATOM 1881 N N . ALA A 1 239 ? 11.984 0.293 9.758 1 96.25 239 ALA A N 1
ATOM 1882 C CA . ALA A 1 239 ? 12.266 0.468 8.336 1 96.25 239 ALA A CA 1
ATOM 1883 C C . ALA A 1 239 ? 13.68 1.002 8.117 1 96.25 239 ALA A C 1
ATOM 1885 O O . ALA A 1 239 ? 14.25 1.644 9.008 1 96.25 239 ALA A O 1
ATOM 1886 N N . ASP A 1 240 ? 14.273 0.716 6.934 1 97.56 240 ASP A N 1
ATOM 1887 C CA . ASP A 1 240 ? 15.547 1.33 6.559 1 97.56 240 ASP A CA 1
ATOM 1888 C C . ASP A 1 240 ? 15.438 2.854 6.547 1 97.56 240 ASP A C 1
ATOM 1890 O O . ASP A 1 240 ? 14.422 3.406 6.117 1 97.56 240 ASP A O 1
ATOM 1894 N N . ILE A 1 241 ? 16.469 3.492 7.074 1 97.69 241 ILE A N 1
ATOM 1895 C CA . ILE A 1 241 ? 16.5 4.945 6.965 1 97.69 241 ILE A CA 1
ATOM 1896 C C . ILE A 1 241 ? 16.781 5.348 5.516 1 97.69 241 ILE A C 1
ATOM 1898 O O . ILE A 1 241 ? 17.797 4.949 4.938 1 97.69 241 ILE A O 1
ATOM 1902 N N . PRO A 1 242 ? 15.875 6.082 4.926 1 98.31 242 PRO A N 1
ATOM 1903 C CA . PRO A 1 242 ? 16.125 6.48 3.539 1 98.31 242 PRO A CA 1
ATOM 1904 C C . PRO A 1 242 ? 17.375 7.352 3.387 1 98.31 242 PRO A C 1
ATOM 1906 O O . PRO A 1 242 ? 17.75 8.062 4.32 1 98.31 242 PRO A O 1
ATOM 1909 N N . VAL A 1 243 ? 17.969 7.301 2.199 1 98.31 243 VAL A N 1
ATOM 1910 C CA . VAL A 1 243 ? 19.219 8.031 2.016 1 98.31 243 VAL A CA 1
ATOM 1911 C C . VAL A 1 243 ? 18.922 9.422 1.471 1 98.31 243 VAL A C 1
ATOM 1913 O O . VAL A 1 243 ? 19.719 10.352 1.658 1 98.31 243 VAL A O 1
ATOM 1916 N N . ASP A 1 244 ? 17.828 9.594 0.752 1 98.69 244 ASP A N 1
ATOM 1917 C CA . ASP A 1 244 ? 17.453 10.859 0.132 1 98.69 244 ASP A CA 1
ATOM 1918 C C . ASP A 1 244 ? 15.945 10.961 -0.043 1 98.69 244 ASP A C 1
ATOM 1920 O O . ASP A 1 244 ? 15.203 10.117 0.463 1 98.69 244 ASP A O 1
ATOM 1924 N N . GLU A 1 245 ? 15.453 12.039 -0.663 1 98.75 245 GLU A N 1
ATOM 1925 C CA . GLU A 1 245 ? 14.023 12.266 -0.874 1 98.75 245 GLU A CA 1
ATOM 1926 C C . GLU A 1 245 ? 13.398 11.117 -1.651 1 98.75 245 GLU A C 1
ATOM 1928 O O . GLU A 1 245 ? 12.336 10.609 -1.274 1 98.75 245 GLU A O 1
ATOM 1933 N N . THR A 1 246 ? 14.062 10.734 -2.744 1 98.75 246 THR A N 1
ATOM 1934 C CA . THR A 1 246 ? 13.523 9.688 -3.598 1 98.75 246 THR A CA 1
ATOM 1935 C C . THR A 1 246 ? 13.273 8.406 -2.797 1 98.75 246 THR A C 1
ATOM 1937 O O . THR A 1 246 ? 12.164 7.875 -2.795 1 98.75 246 THR A O 1
ATOM 1940 N N . THR A 1 247 ? 14.289 7.871 -2.115 1 98.62 247 THR A N 1
ATOM 1941 C CA . THR A 1 247 ? 14.141 6.664 -1.314 1 98.62 247 THR A CA 1
ATOM 1942 C C . THR A 1 247 ? 13.203 6.91 -0.13 1 98.62 247 THR A C 1
ATOM 1944 O O . THR A 1 247 ? 12.539 5.992 0.344 1 98.62 247 THR A O 1
ATOM 1947 N N . GLY A 1 248 ? 13.133 8.164 0.36 1 98.81 248 GLY A N 1
ATOM 1948 C CA . GLY A 1 248 ? 12.203 8.531 1.417 1 98.81 248 GLY A CA 1
ATOM 1949 C C . GLY A 1 248 ? 10.75 8.422 0.999 1 98.81 248 GLY A C 1
ATOM 1950 O O . GLY A 1 248 ? 9.914 7.957 1.773 1 98.81 248 GLY A O 1
ATOM 1951 N N . ILE A 1 249 ? 10.477 8.898 -0.238 1 98.94 249 ILE A N 1
ATOM 1952 C CA . ILE A 1 249 ? 9.125 8.805 -0.759 1 98.94 249 ILE A CA 1
ATOM 1953 C C . ILE A 1 249 ? 8.742 7.332 -0.936 1 98.94 249 ILE A C 1
ATOM 1955 O O . ILE A 1 249 ? 7.648 6.918 -0.557 1 98.94 249 ILE A O 1
ATOM 1959 N N . ILE A 1 250 ? 9.609 6.531 -1.438 1 98.81 250 ILE A N 1
ATOM 1960 C CA . ILE A 1 250 ? 9.375 5.102 -1.613 1 98.81 250 ILE A CA 1
ATOM 1961 C C . ILE A 1 250 ? 9.102 4.453 -0.258 1 98.81 250 ILE A C 1
ATOM 1963 O O . ILE A 1 250 ? 8.102 3.748 -0.094 1 98.81 250 ILE A O 1
ATOM 1967 N N . SER A 1 251 ? 9.938 4.707 0.705 1 98.69 251 SER A N 1
ATOM 1968 C CA . SER A 1 251 ? 9.773 4.168 2.051 1 98.69 251 SER A CA 1
ATOM 1969 C C . SER A 1 251 ? 8.453 4.625 2.67 1 98.69 251 SER A C 1
ATOM 1971 O O . SER A 1 251 ? 7.746 3.826 3.285 1 98.69 251 SER A O 1
ATOM 1973 N N . ALA A 1 252 ? 8.148 5.895 2.529 1 98.81 252 ALA A N 1
ATOM 1974 C CA . ALA A 1 252 ? 6.922 6.441 3.092 1 98.81 252 ALA A CA 1
ATOM 1975 C C . ALA A 1 252 ? 5.695 5.707 2.559 1 98.81 252 ALA A C 1
ATOM 1977 O O . ALA A 1 252 ? 4.785 5.375 3.318 1 98.81 252 ALA A O 1
ATOM 1978 N N . TRP A 1 253 ? 5.648 5.496 1.273 1 98.81 253 TRP A N 1
ATOM 1979 C CA . TRP A 1 253 ? 4.48 4.848 0.687 1 98.81 253 TRP A CA 1
ATOM 1980 C C . TRP A 1 253 ? 4.348 3.412 1.187 1 98.81 253 TRP A C 1
ATOM 1982 O O . TRP A 1 253 ? 3.236 2.934 1.429 1 98.81 253 TRP A O 1
ATOM 1992 N N . HIS A 1 254 ? 5.449 2.723 1.321 1 98.62 254 HIS A N 1
ATOM 1993 C CA . HIS A 1 254 ? 5.379 1.353 1.818 1 98.62 254 HIS A CA 1
ATOM 1994 C C . HIS A 1 254 ? 5.023 1.321 3.301 1 98.62 254 HIS A C 1
ATOM 1996 O O . HIS A 1 254 ? 4.348 0.398 3.76 1 98.62 254 HIS A O 1
ATOM 2002 N N . LEU A 1 255 ? 5.434 2.293 4.082 1 98.56 255 LEU A N 1
ATOM 2003 C CA . LEU A 1 255 ? 4.969 2.41 5.461 1 98.56 255 LEU A CA 1
ATOM 2004 C C . LEU A 1 255 ? 3.471 2.697 5.508 1 98.56 255 LEU A C 1
ATOM 2006 O O . LEU A 1 255 ? 2.746 2.105 6.312 1 98.56 255 LEU A O 1
ATOM 2010 N N . LEU A 1 256 ? 3.008 3.6 4.625 1 98.69 256 LEU A N 1
ATOM 2011 C CA . LEU A 1 256 ? 1.591 3.938 4.574 1 98.69 256 LEU A CA 1
ATOM 2012 C C . LEU A 1 256 ? 0.756 2.727 4.172 1 98.69 256 LEU A C 1
ATOM 2014 O O . LEU A 1 256 ? -0.413 2.619 4.551 1 98.69 256 LEU A O 1
ATOM 2018 N N . ASP A 1 257 ? 1.332 1.776 3.375 1 98.12 257 ASP A N 1
ATOM 2019 C CA . ASP A 1 257 ? 0.617 0.552 3.031 1 98.12 257 ASP A CA 1
ATOM 2020 C C . ASP A 1 257 ? 0.03 -0.11 4.273 1 98.12 257 ASP A C 1
ATOM 2022 O O . ASP A 1 257 ? -1.109 -0.581 4.254 1 98.12 257 ASP A O 1
ATOM 2026 N N . SER A 1 258 ? 0.722 -0.107 5.336 1 96.25 258 SER A N 1
ATOM 2027 C CA . SER A 1 258 ? 0.344 -0.85 6.535 1 96.25 258 SER A CA 1
ATOM 2028 C C . SER A 1 258 ? -0.882 -0.236 7.199 1 96.25 258 SER A C 1
ATOM 2030 O O . SER A 1 258 ? -1.548 -0.887 8.008 1 96.25 258 SER A O 1
ATOM 2032 N N . VAL A 1 259 ? -1.198 1.012 6.844 1 97.75 259 VAL A N 1
ATOM 2033 C CA . VAL A 1 259 ? -2.289 1.68 7.547 1 97.75 259 VAL A CA 1
ATOM 2034 C C . VAL A 1 259 ? -3.301 2.217 6.535 1 97.75 259 VAL A C 1
ATOM 2036 O O . VAL A 1 259 ? -4.184 3.004 6.891 1 97.75 259 VAL A O 1
ATOM 2039 N N . THR A 1 260 ? -3.139 1.932 5.246 1 97.94 260 THR A N 1
ATOM 2040 C CA . THR A 1 260 ? -4.113 2.312 4.23 1 97.94 260 THR A CA 1
ATOM 2041 C C . THR A 1 260 ? -5.387 1.479 4.363 1 97.94 260 THR A C 1
ATOM 2043 O O . THR A 1 260 ? -5.332 0.248 4.34 1 97.94 260 THR A O 1
ATOM 2046 N N . VAL A 1 261 ? -6.484 2.121 4.465 1 97.44 261 VAL A N 1
ATOM 2047 C CA . VAL A 1 261 ? -7.77 1.466 4.691 1 97.44 261 VAL A CA 1
ATOM 2048 C C . VAL A 1 261 ? -8.445 1.184 3.354 1 97.44 261 VAL A C 1
ATOM 2050 O O . VAL A 1 261 ? -8.781 2.111 2.609 1 97.44 261 VAL A O 1
ATOM 2053 N N . PRO A 1 262 ? -8.664 -0.095 3 1 97.19 262 PRO A N 1
ATOM 2054 C CA . PRO A 1 262 ? -9.367 -0.396 1.753 1 97.19 262 PRO A CA 1
ATOM 2055 C C . PRO A 1 262 ? -10.867 -0.13 1.845 1 97.19 262 PRO A C 1
ATOM 2057 O O . PRO A 1 262 ? -11.43 -0.111 2.943 1 97.19 262 PRO A O 1
ATOM 2060 N N . GLN A 1 263 ? -11.523 0.031 0.712 1 97.69 263 GLN A N 1
ATOM 2061 C CA . GLN A 1 263 ? -12.977 0.197 0.654 1 97.69 263 GLN A CA 1
ATOM 2062 C C . GLN A 1 263 ? -13.688 -1.06 1.139 1 97.69 263 GLN A C 1
ATOM 2064 O O . GLN A 1 263 ? -13.414 -2.162 0.657 1 97.69 263 GLN A O 1
ATOM 2069 N N . SER A 1 264 ? -14.461 -0.943 2.057 1 96.38 264 SER A N 1
ATOM 2070 C CA . SER A 1 264 ? -15.312 -1.969 2.648 1 96.38 264 SER A CA 1
ATOM 2071 C C . SER A 1 264 ? -16.625 -1.379 3.137 1 96.38 264 SER A C 1
ATOM 2073 O O . SER A 1 264 ? -16.969 -1.48 4.32 1 96.38 264 SER A O 1
ATOM 2075 N N . HIS A 1 265 ? -17.422 -0.884 2.268 1 95.06 265 HIS A N 1
ATOM 2076 C CA . HIS A 1 265 ? -18.547 -0.021 2.568 1 95.06 265 HIS A CA 1
ATOM 2077 C C . HIS A 1 265 ? -19.594 -0.757 3.396 1 95.06 265 HIS A C 1
ATOM 2079 O O . HIS A 1 265 ? -20.375 -0.131 4.117 1 95.06 265 HIS A O 1
ATOM 2085 N N . GLN A 1 266 ? -19.625 -2.074 3.352 1 91.94 266 GLN A N 1
ATOM 2086 C CA . GLN A 1 266 ? -20.562 -2.846 4.156 1 91.94 266 GLN A CA 1
ATOM 2087 C C . GLN A 1 266 ? -20.172 -2.803 5.637 1 91.94 266 GLN A C 1
ATOM 2089 O O . GLN A 1 266 ? -21.016 -3.031 6.504 1 91.94 266 GLN A O 1
ATOM 2094 N N . TYR A 1 267 ? -18.906 -2.447 5.887 1 90.5 267 TYR A N 1
ATOM 2095 C CA . TYR A 1 267 ? -18.438 -2.566 7.262 1 90.5 267 TYR A CA 1
ATOM 2096 C C . TYR A 1 267 ? -17.984 -1.215 7.801 1 90.5 267 TYR A C 1
ATOM 2098 O O . TYR A 1 267 ? -18.016 -0.981 9.016 1 90.5 267 TYR A O 1
ATOM 2106 N N . ARG A 1 268 ? -17.531 -0.39 6.961 1 91.44 268 ARG A N 1
ATOM 2107 C CA . ARG A 1 268 ? -17.109 0.946 7.375 1 91.44 268 ARG A CA 1
ATOM 2108 C C . ARG A 1 268 ? -17.359 1.964 6.27 1 91.44 268 ARG A C 1
ATOM 2110 O O . ARG A 1 268 ? -17.156 1.67 5.09 1 91.44 268 ARG A O 1
ATOM 2117 N N . PRO A 1 269 ? -17.656 3.129 6.645 1 93.69 269 PRO A N 1
ATOM 2118 C CA . PRO A 1 269 ? -18.016 4.129 5.633 1 93.69 269 PRO A CA 1
ATOM 2119 C C . PRO A 1 269 ? -16.797 4.871 5.09 1 93.69 269 PRO A C 1
ATOM 2121 O O . PRO A 1 269 ? -16.875 5.508 4.035 1 93.69 269 PRO A O 1
ATOM 2124 N N . THR A 1 270 ? -15.688 4.871 5.836 1 95.94 270 THR A N 1
ATOM 2125 C CA . THR A 1 270 ? -14.516 5.641 5.422 1 95.94 270 THR A CA 1
ATOM 2126 C C . THR A 1 270 ? -13.406 4.711 4.941 1 95.94 270 THR A C 1
ATOM 2128 O O . THR A 1 270 ? -13.375 3.531 5.293 1 95.94 270 THR A O 1
ATOM 2131 N N . TYR A 1 271 ? -12.586 5.109 4.102 1 97.56 271 TYR A N 1
ATOM 2132 C CA . TYR A 1 271 ? -11.391 4.473 3.559 1 97.56 271 TYR A CA 1
ATOM 2133 C C . TYR A 1 271 ? -10.32 5.512 3.232 1 97.56 271 TYR A C 1
ATOM 2135 O O . TYR A 1 271 ? -10.555 6.715 3.357 1 97.56 271 TYR A O 1
ATOM 2143 N N . SER A 1 272 ? -9.094 5.141 2.951 1 98.19 272 SER A N 1
ATOM 2144 C CA . SER A 1 272 ? -8.031 6.082 2.613 1 98.19 272 SER A CA 1
ATOM 2145 C C . SER A 1 272 ? -8.234 6.664 1.218 1 98.19 272 SER A C 1
ATOM 2147 O O . SER A 1 272 ? -7.715 6.129 0.236 1 98.19 272 SER A O 1
ATOM 2149 N N . VAL A 1 273 ? -8.891 7.805 1.172 1 98.31 273 VAL A N 1
ATOM 2150 C CA . VAL A 1 273 ? -9.336 8.359 -0.1 1 98.31 273 VAL A CA 1
ATOM 2151 C C . VAL A 1 273 ? -8.133 8.898 -0.876 1 98.31 273 VAL A C 1
ATOM 2153 O O . VAL A 1 273 ? -8.18 9.023 -2.102 1 98.31 273 VAL A O 1
ATOM 2156 N N . TYR A 1 274 ? -7.105 9.234 -0.211 1 98.56 274 TYR A N 1
ATOM 2157 C CA . TYR A 1 274 ? -5.844 9.555 -0.865 1 98.56 274 TYR A CA 1
ATOM 2158 C C . TYR A 1 274 ? -4.676 9.406 0.104 1 98.56 274 TYR A C 1
ATOM 2160 O O . TYR A 1 274 ? -4.875 9.305 1.315 1 98.56 274 TYR A O 1
ATOM 2168 N N . ARG A 1 275 ? -3.516 9.367 -0.373 1 98.69 275 ARG A N 1
ATOM 2169 C CA . ARG A 1 275 ? -2.238 9.484 0.323 1 98.69 275 ARG A CA 1
ATOM 2170 C C . ARG A 1 275 ? -1.428 10.664 -0.213 1 98.69 275 ARG A C 1
ATOM 2172 O O . ARG A 1 275 ? -1.567 11.039 -1.379 1 98.69 275 ARG A O 1
ATOM 2179 N N . ALA A 1 276 ? -0.608 11.219 0.64 1 98.88 276 ALA A N 1
ATOM 2180 C CA . ALA A 1 276 ? 0.204 12.359 0.218 1 98.88 276 ALA A CA 1
ATOM 2181 C C . ALA A 1 276 ? 1.474 12.469 1.059 1 98.88 276 ALA A C 1
ATOM 2183 O O . ALA A 1 276 ? 1.601 11.805 2.092 1 98.88 276 ALA A O 1
ATOM 2184 N N . ALA A 1 277 ? 2.367 13.242 0.55 1 98.94 277 ALA A N 1
ATOM 2185 C CA . ALA A 1 277 ? 3.582 13.578 1.288 1 98.94 277 ALA A CA 1
ATOM 2186 C C . ALA A 1 277 ? 4.105 14.953 0.881 1 98.94 277 ALA A C 1
ATOM 2188 O O . ALA A 1 277 ? 3.934 15.375 -0.265 1 98.94 277 ALA A O 1
ATOM 2189 N N . THR A 1 278 ? 4.637 15.609 1.809 1 98.94 278 THR A N 1
ATOM 2190 C CA . THR A 1 278 ? 5.371 16.844 1.565 1 98.94 278 THR A CA 1
ATOM 2191 C C . THR A 1 278 ? 6.852 16.672 1.892 1 98.94 278 THR A C 1
ATOM 2193 O O . THR A 1 278 ? 7.211 15.898 2.777 1 98.94 278 THR A O 1
ATOM 2196 N N . VAL A 1 279 ? 7.66 17.359 1.179 1 98.94 279 VAL A N 1
ATOM 2197 C CA . VAL A 1 279 ? 9.086 17.422 1.474 1 98.94 279 VAL A CA 1
ATOM 2198 C C . VAL A 1 279 ? 9.492 18.875 1.753 1 98.94 279 VAL A C 1
ATOM 2200 O O . VAL A 1 279 ? 9.32 19.75 0.9 1 98.94 279 VAL A O 1
ATOM 2203 N N . CYS A 1 280 ? 10.062 19.078 2.879 1 98.94 280 CYS A N 1
ATOM 2204 C CA . CYS A 1 280 ? 10.344 20.438 3.359 1 98.94 280 CYS A CA 1
ATOM 2205 C C . CYS A 1 280 ? 11.422 21.094 2.514 1 98.94 280 CYS A C 1
ATOM 2207 O O . CYS A 1 280 ? 11.383 22.312 2.303 1 98.94 280 CYS A O 1
ATOM 2209 N N . GLU A 1 281 ? 12.391 20.391 2.045 1 98.88 281 GLU A N 1
ATOM 2210 C CA . GLU A 1 281 ? 13.586 20.922 1.399 1 98.88 281 GLU A CA 1
ATOM 2211 C C . GLU A 1 281 ? 13.336 21.188 -0.085 1 98.88 281 GLU A C 1
ATOM 2213 O O . GLU A 1 281 ? 13.664 22.266 -0.593 1 98.88 281 GLU A O 1
ATOM 2218 N N . SER A 1 282 ? 12.789 20.188 -0.744 1 98.88 282 SER A N 1
ATOM 2219 C CA . SER A 1 282 ? 12.578 20.328 -2.18 1 98.88 282 SER A CA 1
ATOM 2220 C C . SER A 1 282 ? 11.281 21.078 -2.473 1 98.88 282 SER A C 1
ATOM 2222 O O . SER A 1 282 ? 11.031 21.484 -3.609 1 98.88 282 SER A O 1
ATOM 2224 N N . LEU A 1 283 ? 10.461 21.312 -1.445 1 98.94 283 LEU A N 1
ATOM 2225 C CA . LEU A 1 283 ? 9.148 21.938 -1.59 1 98.94 283 LEU A CA 1
ATOM 2226 C C . LEU A 1 283 ? 8.305 21.203 -2.619 1 98.94 283 LEU A C 1
ATOM 2228 O O . LEU A 1 283 ? 7.777 21.812 -3.553 1 98.94 283 LEU A O 1
ATOM 2232 N N . THR A 1 284 ? 8.195 19.938 -2.43 1 98.94 284 THR A N 1
ATOM 2233 C CA . THR A 1 284 ? 7.469 19.062 -3.332 1 98.94 284 THR A CA 1
ATOM 2234 C C . THR A 1 284 ? 6.301 18.391 -2.607 1 98.94 284 THR A C 1
ATOM 2236 O O . THR A 1 284 ? 6.422 18.016 -1.439 1 98.94 284 THR A O 1
ATOM 2239 N N . TYR A 1 285 ? 5.176 18.344 -3.24 1 98.94 285 TYR A N 1
ATOM 2240 C CA . TYR A 1 285 ? 3.957 17.672 -2.793 1 98.94 285 TYR A CA 1
ATOM 2241 C C . TYR A 1 285 ? 3.658 16.453 -3.652 1 98.94 285 TYR A C 1
ATOM 2243 O O . TYR A 1 285 ? 3.518 16.562 -4.875 1 98.94 285 TYR A O 1
ATOM 2251 N N . TYR A 1 286 ? 3.678 15.273 -3.086 1 98.94 286 TYR A N 1
ATOM 2252 C CA . TYR A 1 286 ? 3.279 14.031 -3.734 1 98.94 286 TYR A CA 1
ATOM 2253 C C . TYR A 1 286 ? 1.846 13.664 -3.375 1 98.94 286 TYR A C 1
ATOM 2255 O O . TYR A 1 286 ? 1.434 13.805 -2.221 1 98.94 286 TYR A O 1
ATOM 2263 N N . PHE A 1 287 ? 1.119 13.203 -4.328 1 98.88 287 PHE A N 1
ATOM 2264 C CA . PHE A 1 287 ? -0.308 12.969 -4.141 1 98.88 287 PHE A CA 1
ATOM 2265 C C . PHE A 1 287 ? -0.763 11.734 -4.91 1 98.88 287 PHE A C 1
ATOM 2267 O O . PHE A 1 287 ? -0.369 11.539 -6.062 1 98.88 287 PHE A O 1
ATOM 2274 N N . GLN A 1 288 ? -1.572 10.875 -4.227 1 98.69 288 GLN A N 1
ATOM 2275 C CA . GLN A 1 288 ? -2.1 9.664 -4.84 1 98.69 288 GLN A CA 1
ATOM 2276 C C . GLN A 1 288 ? -3.555 9.438 -4.441 1 98.69 288 GLN A C 1
ATOM 2278 O O . GLN A 1 288 ? -3.832 8.922 -3.354 1 98.69 288 GLN A O 1
ATOM 2283 N N . PRO A 1 289 ? -4.555 9.789 -5.371 1 98.31 289 PRO A N 1
ATOM 2284 C CA . PRO A 1 289 ? -5.934 9.383 -5.086 1 98.31 289 PRO A CA 1
ATOM 2285 C C . PRO A 1 289 ? -6.102 7.863 -5.031 1 98.31 289 PRO A C 1
ATOM 2287 O O . PRO A 1 289 ? -5.348 7.129 -5.676 1 98.31 289 PRO A O 1
ATOM 2290 N N . TYR A 1 290 ? -7.105 7.379 -4.348 1 98.31 290 TYR A N 1
ATOM 2291 C CA . TYR A 1 290 ? -7.332 5.977 -4.016 1 98.31 290 TYR A CA 1
ATOM 2292 C C . TYR A 1 290 ? -7.32 5.113 -5.273 1 98.31 290 TYR A C 1
ATOM 2294 O O . TYR A 1 290 ? -6.707 4.043 -5.289 1 98.31 290 TYR A O 1
ATOM 2302 N N . ASN A 1 291 ? -7.973 5.578 -6.336 1 98.56 291 ASN A N 1
ATOM 2303 C CA . ASN A 1 291 ? -8.203 4.715 -7.488 1 98.56 291 ASN A CA 1
ATOM 2304 C C . ASN A 1 291 ? -7.059 4.805 -8.492 1 98.56 291 ASN A C 1
ATOM 2306 O O . ASN A 1 291 ? -6.973 3.992 -9.414 1 98.56 291 ASN A O 1
ATOM 2310 N N . ARG A 1 292 ? -6.199 5.754 -8.367 1 98 292 ARG A N 1
ATOM 2311 C CA . ARG A 1 292 ? -5.211 6.043 -9.398 1 98 292 ARG A CA 1
ATOM 2312 C C . ARG A 1 292 ? -4.055 5.051 -9.336 1 98 292 ARG A C 1
ATOM 2314 O O . ARG A 1 292 ? -3.527 4.645 -10.375 1 98 292 ARG A O 1
ATOM 2321 N N . LEU A 1 293 ? -3.535 4.68 -8.133 1 97.38 293 LEU A N 1
ATOM 2322 C CA . LEU A 1 293 ? -2.484 3.734 -7.781 1 97.38 293 LEU A CA 1
ATOM 2323 C C . LEU A 1 293 ? -1.116 4.258 -8.203 1 97.38 293 LEU A C 1
ATOM 2325 O O . LEU A 1 293 ? -0.094 3.621 -7.941 1 97.38 293 LEU A O 1
ATOM 2329 N N . ASP A 1 294 ? -0.951 5.336 -8.922 1 96.94 294 ASP A N 1
ATOM 2330 C CA . ASP A 1 294 ? 0.337 5.984 -9.148 1 96.94 294 ASP A CA 1
ATOM 2331 C C . ASP A 1 294 ? 0.386 7.352 -8.461 1 96.94 294 ASP A C 1
ATOM 2333 O O . ASP A 1 294 ? -0.619 7.816 -7.922 1 96.94 294 ASP A O 1
ATOM 2337 N N . LEU A 1 295 ? 1.574 7.988 -8.531 1 97.88 295 LEU A N 1
ATOM 2338 C CA . LEU A 1 295 ? 1.819 9.234 -7.82 1 97.88 295 LEU A CA 1
ATOM 2339 C C . LEU A 1 295 ? 1.871 10.414 -8.789 1 97.88 295 LEU A C 1
ATOM 2341 O O . LEU A 1 295 ? 2.428 10.305 -9.883 1 97.88 295 LEU A O 1
ATOM 2345 N N . VAL A 1 296 ? 1.293 11.523 -8.352 1 98.69 296 VAL A N 1
ATOM 2346 C CA . VAL A 1 296 ? 1.566 12.789 -9.023 1 98.69 296 VAL A CA 1
ATOM 2347 C C . VAL A 1 296 ? 2.465 13.656 -8.141 1 98.69 296 VAL A C 1
ATOM 2349 O O . VAL A 1 296 ? 2.529 13.461 -6.926 1 98.69 296 VAL A O 1
ATOM 2352 N N . GLN A 1 297 ? 3.15 14.531 -8.75 1 98.75 297 GLN A N 1
ATOM 2353 C CA . GLN A 1 297 ? 4.141 15.367 -8.078 1 98.75 297 GLN A CA 1
ATOM 2354 C C . GLN A 1 297 ? 3.957 16.844 -8.445 1 98.75 297 GLN A C 1
ATOM 2356 O O . GLN A 1 297 ? 3.842 17.172 -9.625 1 98.75 297 GLN A O 1
ATOM 2361 N N . LEU A 1 298 ? 3.775 17.672 -7.469 1 98.94 298 LEU A N 1
ATOM 2362 C CA . LEU A 1 298 ? 3.727 19.125 -7.617 1 98.94 298 LEU A CA 1
ATOM 2363 C C . LEU A 1 298 ? 4.859 19.781 -6.844 1 98.94 298 LEU A C 1
ATOM 2365 O O . LEU A 1 298 ? 5.02 19.547 -5.645 1 98.94 298 LEU A O 1
ATOM 2369 N N . THR A 1 299 ? 5.688 20.594 -7.5 1 98.94 299 THR A N 1
ATOM 2370 C CA . THR A 1 299 ? 6.824 21.25 -6.863 1 98.94 299 THR A CA 1
ATOM 2371 C C . THR A 1 299 ? 6.648 22.766 -6.875 1 98.94 299 THR A C 1
ATOM 2373 O O . THR A 1 299 ? 6.289 23.344 -7.902 1 98.94 299 THR A O 1
ATOM 2376 N N . LEU A 1 300 ? 6.801 23.406 -5.723 1 98.94 300 LEU A N 1
ATOM 2377 C CA . LEU A 1 300 ? 6.801 24.859 -5.648 1 98.94 300 LEU A CA 1
ATOM 2378 C C . LEU A 1 300 ? 8.109 25.438 -6.195 1 98.94 300 LEU A C 1
ATOM 2380 O O . LEU A 1 300 ? 9.125 25.438 -5.504 1 98.94 300 LEU A O 1
ATOM 2384 N N . THR A 1 301 ? 8.062 25.984 -7.387 1 98.62 301 THR A N 1
ATOM 2385 C CA . THR A 1 301 ? 9.258 26.5 -8.047 1 98.62 301 THR A CA 1
ATOM 2386 C C . THR A 1 301 ? 9.414 28 -7.82 1 98.62 301 THR A C 1
ATOM 2388 O O . THR A 1 301 ? 8.445 28.672 -7.469 1 98.62 301 THR A O 1
ATOM 2391 N N . PRO A 1 302 ? 10.578 28.469 -8.031 1 98.06 302 PRO A N 1
ATOM 2392 C CA . PRO A 1 302 ? 10.781 29.906 -7.895 1 98.06 302 PRO A CA 1
ATOM 2393 C C . PRO A 1 302 ? 9.875 30.719 -8.82 1 98.06 302 PRO A C 1
ATOM 2395 O O . PRO A 1 302 ? 9.414 31.797 -8.445 1 98.06 302 PRO A O 1
ATOM 2398 N N . GLU A 1 303 ? 9.602 30.219 -10 1 98.06 303 GLU A N 1
ATOM 2399 C CA . GLU A 1 303 ? 8.734 30.906 -10.945 1 98.06 303 GLU A CA 1
ATOM 2400 C C . GLU A 1 303 ? 7.324 31.062 -10.391 1 98.06 303 GLU A C 1
ATOM 2402 O O . GLU A 1 303 ? 6.676 32.094 -10.609 1 98.06 303 GLU A O 1
ATOM 2407 N N . MET A 1 304 ? 6.898 30.156 -9.68 1 98.56 304 MET A N 1
ATOM 2408 C CA . MET A 1 304 ? 5.547 30.156 -9.133 1 98.56 304 MET A CA 1
ATOM 2409 C C . MET A 1 304 ? 5.391 31.25 -8.078 1 98.56 304 MET A C 1
ATOM 2411 O O . MET A 1 304 ? 4.273 31.688 -7.789 1 98.56 304 MET A O 1
ATOM 2415 N N . LEU A 1 305 ? 6.445 31.672 -7.453 1 98.25 305 LEU A N 1
ATOM 2416 C CA . LEU A 1 305 ? 6.395 32.656 -6.383 1 98.25 305 LEU A CA 1
ATOM 2417 C C . LEU A 1 305 ? 5.973 34.031 -6.922 1 98.25 305 LEU A C 1
ATOM 2419 O O . LEU A 1 305 ? 5.625 34.906 -6.148 1 98.25 305 LEU A O 1
ATOM 2423 N N . SER A 1 306 ? 5.992 34.156 -8.227 1 97.94 306 SER A N 1
ATOM 2424 C CA . SER A 1 306 ? 5.562 35.406 -8.852 1 97.94 306 SER A CA 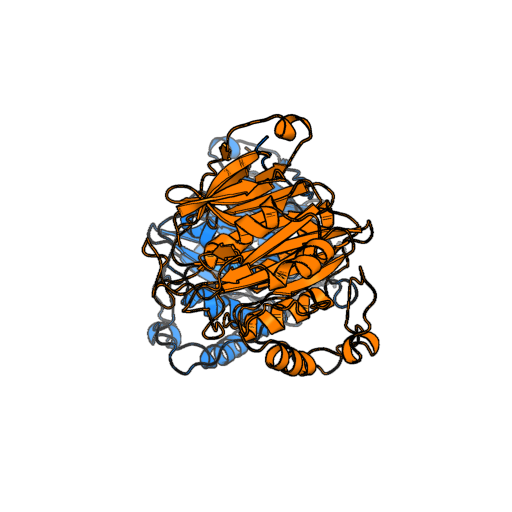1
ATOM 2425 C C . SER A 1 306 ? 4.082 35.375 -9.219 1 97.94 306 SER A C 1
ATOM 2427 O O . SER A 1 306 ? 3.502 36.375 -9.602 1 97.94 306 SER A O 1
ATOM 2429 N N . TRP A 1 307 ? 3.52 34.188 -9.141 1 98.38 307 TRP A N 1
ATOM 2430 C CA . TRP A 1 307 ? 2.104 34.062 -9.477 1 98.38 307 TRP A CA 1
ATOM 2431 C C . TRP A 1 307 ? 1.236 34.812 -8.453 1 98.38 307 TRP A C 1
ATOM 2433 O O . TRP A 1 307 ? 1.634 34.969 -7.301 1 98.38 307 TRP A O 1
ATOM 2443 N N . THR A 1 308 ? 0.04 35.25 -8.836 1 97.88 308 THR A N 1
ATOM 2444 C CA . THR A 1 308 ? -0.771 36.094 -7.961 1 97.88 308 THR A CA 1
ATOM 2445 C C . THR A 1 308 ? -2.145 35.469 -7.734 1 97.88 308 THR A C 1
ATOM 2447 O O . THR A 1 308 ? -2.943 35.969 -6.949 1 97.88 308 THR A O 1
ATOM 2450 N N . ALA A 1 309 ? -2.41 34.344 -8.406 1 97.69 309 ALA A N 1
ATOM 2451 C CA . ALA A 1 309 ? -3.699 33.688 -8.266 1 97.69 309 ALA A CA 1
ATOM 2452 C C . ALA A 1 309 ? -3.518 32.219 -7.867 1 97.69 309 ALA A C 1
ATOM 2454 O O . ALA A 1 309 ? -2.562 31.562 -8.297 1 97.69 309 ALA A O 1
ATOM 2455 N N . PRO A 1 310 ? -4.438 31.703 -7.051 1 98.06 310 PRO A N 1
ATOM 2456 C CA . PRO A 1 310 ? -4.383 30.266 -6.746 1 98.06 310 PRO A CA 1
ATOM 2457 C C . PRO A 1 310 ? -4.586 29.391 -7.98 1 98.06 310 PRO A C 1
ATOM 2459 O O . PRO A 1 310 ? -5.211 29.828 -8.953 1 98.06 310 PRO A O 1
ATOM 2462 N N . LYS A 1 311 ? -4.004 28.266 -7.949 1 98.19 311 LYS A N 1
ATOM 2463 C CA . LYS A 1 311 ? -4.172 27.281 -9.016 1 98.19 311 LYS A CA 1
ATOM 2464 C C . LYS A 1 311 ? -4.5 25.891 -8.438 1 98.19 311 LYS A C 1
ATOM 2466 O O . LYS A 1 311 ? -3.881 25.453 -7.469 1 98.19 311 LYS A O 1
ATOM 2471 N N . PHE A 1 312 ? -5.496 25.297 -8.961 1 98.06 312 PHE A N 1
ATOM 2472 C CA . PHE A 1 312 ? -5.887 23.938 -8.633 1 98.06 312 PHE A CA 1
ATOM 2473 C C . PHE A 1 312 ? -5.492 22.984 -9.75 1 98.06 312 PHE A C 1
ATOM 2475 O O . PHE A 1 312 ? -5.617 23.312 -10.93 1 98.06 312 PHE A O 1
ATOM 2482 N N . TYR A 1 313 ? -4.91 21.906 -9.391 1 98.44 313 TYR A N 1
ATOM 2483 C CA . TYR A 1 313 ? -4.461 20.906 -10.359 1 98.44 313 TYR A CA 1
ATOM 2484 C C . TYR A 1 313 ? -5.332 19.656 -10.297 1 98.44 313 TYR A C 1
ATOM 2486 O O . TYR A 1 313 ? -5.059 18.734 -9.531 1 98.44 313 TYR A O 1
ATOM 2494 N N . PRO A 1 314 ? -6.328 19.609 -11.117 1 97.12 314 PRO A N 1
ATOM 2495 C CA . PRO A 1 314 ? -7.168 18.406 -11.117 1 97.12 314 PRO A CA 1
ATOM 2496 C C . PRO A 1 314 ? -6.383 17.125 -11.43 1 97.12 314 PRO A C 1
ATOM 2498 O O . PRO A 1 314 ? -5.574 17.125 -12.367 1 97.12 314 PRO A O 1
ATOM 2501 N N . VAL A 1 315 ? -6.539 16.156 -10.633 1 98 315 VAL A N 1
ATOM 2502 C CA . VAL A 1 315 ? -5.926 14.852 -10.82 1 98 315 VAL A CA 1
ATOM 2503 C C . VAL A 1 315 ? -7.012 13.781 -10.953 1 98 315 VAL A C 1
ATOM 2505 O O . VAL A 1 315 ? -7.895 13.68 -10.102 1 98 315 VAL A O 1
ATOM 2508 N N . ALA A 1 316 ? -6.957 12.992 -12.039 1 96.75 316 ALA A N 1
ATOM 2509 C CA . ALA A 1 316 ? -7.945 11.93 -12.25 1 96.75 316 ALA A CA 1
ATOM 2510 C C . ALA A 1 316 ? -7.867 10.883 -11.141 1 96.75 316 ALA A C 1
ATOM 2512 O O . ALA A 1 316 ? -6.773 10.469 -10.75 1 96.75 316 ALA A O 1
ATOM 2513 N N . ASN A 1 317 ? -8.977 10.5 -10.609 1 98 317 ASN A N 1
ATOM 2514 C CA . ASN A 1 317 ? -9.078 9.406 -9.648 1 98 317 ASN A CA 1
ATOM 2515 C C . ASN A 1 317 ? -9.516 8.109 -10.32 1 98 317 ASN A C 1
ATOM 2517 O O . ASN A 1 317 ? -10.531 7.52 -9.953 1 98 317 ASN A O 1
ATOM 2521 N N . ASP A 1 318 ? -8.836 7.656 -11.25 1 98.06 318 ASP A N 1
ATOM 2522 C CA . ASP A 1 318 ? -9.031 6.414 -11.984 1 98.06 318 ASP A CA 1
ATOM 2523 C C . ASP A 1 318 ? -7.703 5.684 -12.188 1 98.06 318 ASP A C 1
ATOM 2525 O O . ASP A 1 318 ? -6.633 6.293 -12.102 1 98.06 318 ASP A O 1
ATOM 2529 N N . LEU A 1 319 ? -7.797 4.414 -12.406 1 98.44 319 LEU A N 1
ATOM 2530 C CA . LEU A 1 319 ? -6.602 3.586 -12.547 1 98.44 319 LEU A CA 1
ATOM 2531 C C . LEU A 1 319 ? -5.711 4.102 -13.672 1 98.44 319 LEU A C 1
ATOM 2533 O O . LEU A 1 319 ? -6.18 4.328 -14.789 1 98.44 319 LEU A O 1
ATOM 2537 N N . GLN A 1 320 ? -4.477 4.398 -13.375 1 97.81 320 GLN A N 1
ATOM 2538 C CA . GLN A 1 320 ? -3.449 4.762 -14.344 1 97.81 320 GLN A CA 1
ATOM 2539 C C . GLN A 1 320 ? -2.361 3.693 -14.422 1 97.81 320 GLN A C 1
ATOM 2541 O O . GLN A 1 320 ? -1.846 3.25 -13.391 1 97.81 320 GLN A O 1
ATOM 2546 N N . THR A 1 321 ? -2.023 3.188 -15.594 1 97.56 321 THR A N 1
ATOM 2547 C CA . THR A 1 321 ? -0.95 2.221 -15.797 1 97.56 321 THR A CA 1
ATOM 2548 C C . THR A 1 321 ? -0.083 2.617 -16.984 1 97.56 321 THR A C 1
ATOM 2550 O O . THR A 1 321 ? -0.516 3.387 -17.8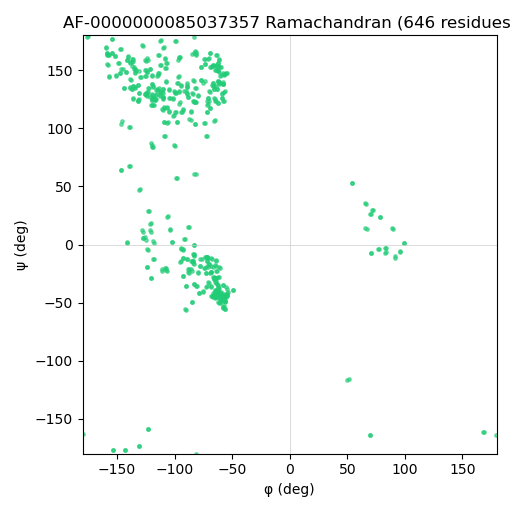44 1 97.56 321 THR A O 1
ATOM 2553 N N . THR A 1 322 ? 1.176 2.277 -17 1 97.44 322 THR A N 1
ATOM 2554 C CA . THR A 1 322 ? 2.027 2.355 -18.188 1 97.44 322 THR A CA 1
ATOM 2555 C C . THR A 1 322 ? 1.893 1.095 -19.031 1 97.44 322 THR A C 1
ATOM 2557 O O . THR A 1 322 ? 2.26 0.003 -18.594 1 97.44 322 THR A O 1
ATOM 2560 N N . VAL A 1 323 ? 1.377 1.193 -20.203 1 97.94 323 VAL A N 1
ATOM 2561 C CA . VAL A 1 323 ? 1.153 0.055 -21.094 1 97.94 323 VAL A CA 1
ATOM 2562 C C . VAL A 1 323 ? 2.461 -0.328 -21.781 1 97.94 323 VAL A C 1
ATOM 2564 O O . VAL A 1 323 ? 3.137 0.524 -22.359 1 97.94 323 VAL A O 1
ATOM 2567 N N . LEU A 1 324 ? 2.812 -1.554 -21.719 1 98.19 324 LEU A N 1
ATOM 2568 C CA . LEU A 1 324 ? 4.094 -2.002 -22.25 1 98.19 324 LEU A CA 1
ATOM 2569 C C . LEU A 1 324 ? 3.969 -2.373 -23.719 1 98.19 324 LEU A C 1
ATOM 2571 O O . LEU A 1 324 ? 4.977 -2.484 -24.422 1 98.19 324 LEU A O 1
ATOM 2575 N N . ASN A 1 325 ? 2.785 -2.703 -24.172 1 95.94 325 ASN A N 1
ATOM 2576 C CA . ASN A 1 325 ? 2.584 -3.084 -25.578 1 95.94 325 ASN A CA 1
ATOM 2577 C C . ASN A 1 325 ? 1.258 -2.553 -26.109 1 95.94 325 ASN A C 1
ATOM 2579 O O . ASN A 1 325 ? 0.341 -2.262 -25.344 1 95.94 325 ASN A O 1
ATOM 2583 N N . MET B 1 1 ? 8.883 -15.344 0.486 1 76.75 1 MET B N 1
ATOM 2584 C CA . MET B 1 1 ? 7.617 -15.219 1.2 1 76.75 1 MET B CA 1
ATOM 2585 C C . MET B 1 1 ? 6.594 -14.461 0.365 1 76.75 1 MET B C 1
ATOM 2587 O O . MET B 1 1 ? 6.938 -13.492 -0.322 1 76.75 1 MET B O 1
ATOM 2591 N N . CYS B 1 2 ? 5.477 -15.141 0.063 1 94.62 2 CYS B N 1
ATOM 2592 C CA . CYS B 1 2 ? 4.527 -14.617 -0.911 1 94.62 2 CYS B CA 1
ATOM 2593 C C . CYS B 1 2 ? 3.1 -14.711 -0.385 1 94.62 2 CYS B C 1
ATOM 2595 O O . CYS B 1 2 ? 2.824 -15.477 0.544 1 94.62 2 CYS B O 1
ATOM 2597 N N . THR B 1 3 ? 2.336 -13.828 -0.81 1 98.31 3 THR B N 1
ATOM 2598 C CA . THR B 1 3 ? 0.898 -13.883 -0.572 1 98.31 3 THR B CA 1
ATOM 2599 C C . THR B 1 3 ? 0.129 -13.789 -1.887 1 98.31 3 THR B C 1
ATOM 2601 O O . THR B 1 3 ? 0.417 -12.938 -2.725 1 98.31 3 THR B O 1
ATOM 2604 N N . SER B 1 4 ? -0.77 -14.703 -2.082 1 98.56 4 SER B N 1
ATOM 2605 C CA . SER B 1 4 ? -1.658 -14.719 -3.24 1 98.56 4 SER B CA 1
ATOM 2606 C C . SER B 1 4 ? -3.104 -14.461 -2.832 1 98.56 4 SER B C 1
ATOM 2608 O O . SER B 1 4 ? -3.586 -15.016 -1.846 1 98.56 4 SER B O 1
ATOM 2610 N N . ILE B 1 5 ? -3.787 -13.547 -3.529 1 98.81 5 ILE B N 1
ATOM 2611 C CA . ILE B 1 5 ? -5.18 -13.203 -3.268 1 98.81 5 ILE B CA 1
ATOM 2612 C C . ILE B 1 5 ? -5.969 -13.227 -4.574 1 98.81 5 ILE B C 1
ATOM 2614 O O . ILE B 1 5 ? -5.625 -12.516 -5.523 1 98.81 5 ILE B O 1
ATOM 2618 N N . LEU B 1 6 ? -7.008 -13.961 -4.613 1 98.81 6 LEU B N 1
ATOM 2619 C CA . LEU B 1 6 ? -7.922 -13.969 -5.75 1 98.81 6 LEU B CA 1
ATOM 2620 C C . LEU B 1 6 ? -9.156 -13.117 -5.457 1 98.81 6 LEU B C 1
ATOM 2622 O O . LEU B 1 6 ? -9.766 -13.25 -4.395 1 98.81 6 LEU B O 1
ATOM 2626 N N . GLN B 1 7 ? -9.5 -12.281 -6.359 1 98.69 7 GLN B N 1
ATOM 2627 C CA . GLN B 1 7 ? -10.812 -11.641 -6.359 1 98.69 7 GLN B CA 1
ATOM 2628 C C . GLN B 1 7 ? -11.586 -11.969 -7.633 1 98.69 7 GLN B C 1
ATOM 2630 O O . GLN B 1 7 ? -11.008 -12.023 -8.719 1 98.69 7 GLN B O 1
ATOM 2635 N N . ILE B 1 8 ? -12.812 -12.227 -7.461 1 98.56 8 ILE B N 1
ATOM 2636 C CA . ILE B 1 8 ? -13.742 -12.414 -8.57 1 98.56 8 ILE B CA 1
ATOM 2637 C C . ILE B 1 8 ? -14.695 -11.227 -8.656 1 98.56 8 ILE B C 1
ATOM 2639 O O . ILE B 1 8 ? -15.469 -10.977 -7.723 1 98.56 8 ILE B O 1
ATOM 2643 N N . ALA B 1 9 ? -14.656 -10.516 -9.742 1 98.62 9 ALA B N 1
ATOM 2644 C CA . ALA B 1 9 ? -15.492 -9.336 -9.922 1 98.62 9 ALA B CA 1
ATOM 2645 C C . ALA B 1 9 ? -16.891 -9.719 -10.367 1 98.62 9 ALA B C 1
ATOM 2647 O O . ALA B 1 9 ? -17.125 -10.852 -10.797 1 98.62 9 ALA B O 1
ATOM 2648 N N . LYS B 1 10 ? -17.812 -8.805 -10.312 1 98.19 10 LYS B N 1
ATOM 2649 C CA . LYS B 1 10 ? -19.203 -9.039 -10.672 1 98.19 10 LYS B CA 1
ATOM 2650 C C . LYS B 1 10 ? -19.344 -9.352 -12.156 1 98.19 10 LYS B C 1
ATOM 2652 O O . LYS B 1 10 ? -20.234 -10.117 -12.555 1 98.19 10 LYS B O 1
ATOM 2657 N N . ASP B 1 11 ? -18.453 -8.805 -12.969 1 98.25 11 ASP B N 1
ATOM 2658 C CA . ASP B 1 11 ? -18.562 -9.031 -14.406 1 98.25 11 ASP B CA 1
ATOM 2659 C C . ASP B 1 11 ? -17.922 -10.359 -14.805 1 98.25 11 ASP B C 1
ATOM 2661 O O . ASP B 1 11 ? -17.781 -10.664 -15.984 1 98.25 11 ASP B O 1
ATOM 2665 N N . GLY B 1 12 ? -17.375 -11.062 -13.797 1 97.75 12 GLY B N 1
ATOM 2666 C CA . GLY B 1 12 ? -16.812 -12.383 -14.07 1 97.75 12 GLY B CA 1
ATOM 2667 C C . GLY B 1 12 ? -15.312 -12.375 -14.219 1 97.75 12 GLY B C 1
ATOM 2668 O O . GLY B 1 12 ? -14.695 -13.414 -14.445 1 97.75 12 GLY B O 1
ATOM 2669 N N . SER B 1 13 ? -14.68 -11.219 -14.07 1 98.62 13 SER B N 1
ATOM 2670 C CA . SER B 1 13 ? -13.227 -11.148 -14.148 1 98.62 13 SER B CA 1
ATOM 2671 C C . SER B 1 13 ? -12.57 -11.828 -12.953 1 98.62 13 SER B C 1
ATOM 2673 O O . SER B 1 13 ? -12.977 -11.617 -11.812 1 98.62 13 SER B O 1
ATOM 2675 N N . HIS B 1 14 ? -11.594 -12.688 -13.227 1 98.88 14 HIS B N 1
ATOM 2676 C CA . HIS B 1 14 ? -10.781 -13.32 -12.195 1 98.88 14 HIS B CA 1
ATOM 2677 C C . HIS B 1 14 ? -9.43 -12.641 -12.062 1 98.88 14 HIS B C 1
ATOM 2679 O O . HIS B 1 14 ? -8.586 -12.742 -12.961 1 98.88 14 HIS B O 1
ATOM 2685 N N . ILE B 1 15 ? -9.211 -11.961 -10.953 1 98.94 15 ILE B N 1
ATOM 2686 C CA . ILE B 1 15 ? -7.977 -11.227 -10.688 1 98.94 15 ILE B CA 1
ATOM 2687 C C . ILE B 1 15 ? -7.141 -11.969 -9.656 1 98.94 15 ILE B C 1
ATOM 2689 O O . ILE B 1 15 ? -7.488 -12 -8.469 1 98.94 15 ILE B O 1
ATOM 2693 N N . LEU B 1 16 ? -6.09 -12.617 -10.062 1 98.94 16 LEU B N 1
ATOM 2694 C CA . LEU B 1 16 ? -5.148 -13.289 -9.164 1 98.94 16 LEU B CA 1
ATOM 2695 C C . LEU B 1 16 ? -3.934 -12.406 -8.898 1 98.94 16 LEU B C 1
ATOM 2697 O O . LEU B 1 16 ? -3.082 -12.234 -9.773 1 98.94 16 LEU B O 1
ATOM 2701 N N . ALA B 1 17 ? -3.881 -11.836 -7.719 1 98.94 17 ALA B N 1
ATOM 2702 C CA . ALA B 1 17 ? -2.834 -10.883 -7.352 1 98.94 17 ALA B CA 1
ATOM 2703 C C . ALA B 1 17 ? -1.863 -11.5 -6.348 1 98.94 17 ALA B C 1
ATOM 2705 O O . ALA B 1 17 ? -2.193 -12.477 -5.676 1 98.94 17 ALA B O 1
ATOM 2706 N N . ARG B 1 18 ? -0.638 -10.906 -6.246 1 98.69 18 ARG B N 1
ATOM 2707 C CA . ARG B 1 18 ? 0.316 -11.477 -5.301 1 98.69 18 ARG B CA 1
ATOM 2708 C C . ARG B 1 18 ? 1.376 -10.453 -4.906 1 98.69 18 ARG B C 1
ATOM 2710 O O . ARG B 1 18 ? 1.592 -9.469 -5.613 1 98.69 18 ARG B O 1
ATOM 2717 N N . THR B 1 19 ? 1.929 -10.664 -3.736 1 98.56 19 THR B N 1
ATOM 2718 C CA . THR B 1 19 ? 3.238 -10.109 -3.418 1 98.56 19 THR B CA 1
ATOM 2719 C C . THR B 1 19 ? 4.336 -11.141 -3.66 1 98.56 19 THR B C 1
ATOM 2721 O O . THR B 1 19 ? 4.113 -12.336 -3.508 1 98.56 19 THR B O 1
ATOM 2724 N N . MET B 1 20 ? 5.473 -10.719 -4.098 1 98.25 20 MET B N 1
ATOM 2725 C CA . MET B 1 20 ? 6.699 -11.508 -4.09 1 98.25 20 MET B CA 1
ATOM 2726 C C . MET B 1 20 ? 7.688 -10.969 -3.066 1 98.25 20 MET B C 1
ATOM 2728 O O . MET B 1 20 ? 8.242 -9.883 -3.246 1 98.25 20 MET B O 1
ATOM 2732 N N . ASP B 1 21 ? 7.812 -11.68 -1.977 1 96.56 21 ASP B N 1
ATOM 2733 C CA . ASP B 1 21 ? 8.789 -11.336 -0.944 1 96.56 21 ASP B CA 1
ATOM 2734 C C . ASP B 1 21 ? 10.094 -12.094 -1.143 1 96.56 21 ASP B C 1
ATOM 2736 O O . ASP B 1 21 ? 10.125 -13.328 -1.039 1 96.56 21 ASP B O 1
ATOM 2740 N N . TRP B 1 22 ? 11.102 -11.445 -1.43 1 95.44 22 TRP B N 1
ATOM 2741 C CA . TRP B 1 22 ? 12.383 -12.039 -1.8 1 95.44 22 TRP B CA 1
ATOM 2742 C C . TRP B 1 22 ? 13.531 -11.086 -1.49 1 95.44 22 TRP B C 1
ATOM 2744 O O . TRP B 1 22 ? 13.312 -9.977 -0.994 1 95.44 22 TRP B O 1
ATOM 2754 N N . HIS B 1 23 ? 14.75 -11.586 -1.738 1 94.69 23 HIS B N 1
ATOM 2755 C CA . HIS B 1 23 ? 15.938 -10.812 -1.416 1 94.69 23 HIS B CA 1
ATOM 2756 C C . HIS B 1 23 ? 16.156 -9.688 -2.426 1 94.69 23 HIS B C 1
ATOM 2758 O O . HIS B 1 23 ? 16.578 -8.594 -2.059 1 94.69 23 HIS B O 1
ATOM 2764 N N . VAL B 1 24 ? 15.93 -10.016 -3.693 1 94.06 24 VAL B N 1
ATOM 2765 C CA . VAL B 1 24 ? 16.172 -9.047 -4.758 1 94.06 24 VAL B CA 1
ATOM 2766 C C . VAL B 1 24 ? 15.133 -9.234 -5.867 1 94.06 24 VAL B C 1
ATOM 2768 O O . VAL B 1 24 ? 14.57 -10.312 -6.02 1 94.06 24 VAL B O 1
ATOM 2771 N N . LEU B 1 25 ? 14.859 -8.172 -6.527 1 94.81 25 LEU B N 1
ATOM 2772 C CA . LEU B 1 25 ? 14 -8.25 -7.711 1 94.81 25 LEU B CA 1
ATOM 2773 C C . LEU B 1 25 ? 14.719 -8.977 -8.852 1 94.81 25 LEU B C 1
ATOM 2775 O O . LEU B 1 25 ? 15.758 -8.508 -9.328 1 94.81 25 LEU B O 1
ATOM 2779 N N . ALA B 1 26 ? 14.195 -10.102 -9.289 1 92.5 26 ALA B N 1
ATOM 2780 C CA . ALA B 1 26 ? 14.852 -10.898 -10.328 1 92.5 26 ALA B CA 1
ATOM 2781 C C . ALA B 1 26 ? 13.883 -11.219 -11.461 1 92.5 26 ALA B C 1
ATOM 2783 O O . ALA B 1 26 ? 14.148 -12.109 -12.273 1 92.5 26 ALA B O 1
ATOM 2784 N N . VAL B 1 27 ? 12.781 -10.57 -11.461 1 95.88 27 VAL B N 1
ATOM 2785 C CA . VAL B 1 27 ? 11.734 -10.891 -12.43 1 95.88 27 VAL B CA 1
ATOM 2786 C C . VAL B 1 27 ? 11.359 -9.633 -13.219 1 95.88 27 VAL B C 1
ATOM 2788 O O . VAL B 1 27 ? 11.523 -8.516 -12.727 1 95.88 27 VAL B O 1
ATOM 2791 N N . GLN B 1 28 ? 10.977 -9.758 -14.406 1 98 28 GLN B N 1
ATOM 2792 C CA . GLN B 1 28 ? 10.398 -8.734 -15.273 1 98 28 GLN B CA 1
ATOM 2793 C C . GLN B 1 28 ? 9.242 -9.289 -16.094 1 98 28 GLN B C 1
ATOM 2795 O O . GLN B 1 28 ? 9.141 -10.508 -16.281 1 98 28 GLN B O 1
ATOM 2800 N N . PRO B 1 29 ? 8.359 -8.453 -16.531 1 98.81 29 PRO B N 1
ATOM 2801 C CA . PRO B 1 29 ? 7.316 -8.938 -17.438 1 98.81 29 PRO B CA 1
ATOM 2802 C C . PRO B 1 29 ? 7.883 -9.609 -18.688 1 98.81 29 PRO B C 1
ATOM 2804 O O . PRO B 1 29 ? 8.938 -9.203 -19.188 1 98.81 29 PRO B O 1
ATOM 2807 N N . LEU B 1 30 ? 7.156 -10.625 -19.172 1 98.88 30 LEU B N 1
ATOM 2808 C CA . LEU B 1 30 ? 7.668 -11.344 -20.328 1 98.88 30 LEU B CA 1
ATOM 2809 C C . LEU B 1 30 ? 6.523 -11.93 -21.141 1 98.88 30 LEU B C 1
ATOM 2811 O O . LEU B 1 30 ? 5.383 -11.992 -20.672 1 98.88 30 LEU B O 1
ATOM 2815 N N . PHE B 1 31 ? 6.84 -12.258 -22.328 1 98.88 31 PHE B N 1
ATOM 2816 C CA . PHE B 1 31 ? 6.02 -13.023 -23.266 1 98.88 31 PHE B CA 1
ATOM 2817 C C . PHE B 1 31 ? 6.758 -14.273 -23.719 1 98.88 31 PHE B C 1
ATOM 2819 O O . PHE B 1 31 ? 7.953 -14.234 -24.016 1 98.88 31 PHE B O 1
ATOM 2826 N N . VAL B 1 32 ? 6.07 -15.422 -23.734 1 98.81 32 VAL B N 1
ATOM 2827 C CA . VAL B 1 32 ? 6.586 -16.656 -24.297 1 98.81 32 VAL B CA 1
ATOM 2828 C C . VAL B 1 32 ? 5.621 -17.188 -25.344 1 98.81 32 VAL B C 1
ATOM 2830 O O . VAL B 1 32 ? 4.426 -17.344 -25.078 1 98.81 32 VAL B O 1
ATOM 2833 N N . PRO B 1 33 ? 6.051 -17.5 -26.531 1 98.69 33 PRO B N 1
ATOM 2834 C CA . PRO B 1 33 ? 5.156 -17.875 -27.641 1 98.69 33 PRO B CA 1
ATOM 2835 C C . PRO B 1 33 ? 4.727 -19.344 -27.578 1 98.69 33 PRO B C 1
ATOM 2837 O O . PRO B 1 33 ? 5.344 -20.141 -26.875 1 98.69 33 PRO B O 1
ATOM 2840 N N . ARG B 1 34 ? 3.672 -19.656 -28.328 1 97.81 34 ARG B N 1
ATOM 2841 C CA . ARG B 1 34 ? 3.377 -21.031 -28.703 1 97.81 34 ARG B CA 1
ATOM 2842 C C . ARG B 1 34 ? 4.57 -21.672 -29.406 1 97.81 34 ARG B C 1
ATOM 2844 O O . ARG B 1 34 ? 5.348 -20.984 -30.078 1 97.81 34 ARG B O 1
ATOM 2851 N N . GLY B 1 35 ? 4.637 -22.953 -29.156 1 98.12 35 GLY B N 1
ATOM 2852 C CA . GLY B 1 35 ? 5.676 -23.688 -29.875 1 98.12 35 GLY B CA 1
ATOM 2853 C C . GLY B 1 35 ? 7.062 -23.469 -29.297 1 98.12 35 GLY B C 1
ATOM 2854 O O . GLY B 1 35 ? 8.039 -24.047 -29.781 1 98.12 35 GLY B O 1
ATOM 2855 N N . TYR B 1 36 ? 7.164 -22.625 -28.312 1 97.88 36 TYR B N 1
ATOM 2856 C CA . TYR B 1 36 ? 8.469 -22.406 -27.703 1 97.88 36 TYR B CA 1
ATOM 2857 C C . TYR B 1 36 ? 9.047 -23.703 -27.156 1 97.88 36 TYR B C 1
ATOM 2859 O O . TYR B 1 36 ? 8.383 -24.422 -26.406 1 97.88 36 TYR B O 1
ATOM 2867 N N . GLN B 1 37 ? 10.227 -24.047 -27.547 1 97.94 37 GLN B N 1
ATOM 2868 C CA . GLN B 1 37 ? 10.922 -25.234 -27.078 1 97.94 37 GLN B CA 1
ATOM 2869 C C . GLN B 1 37 ? 11.93 -24.891 -25.984 1 97.94 37 GLN B C 1
ATOM 2871 O O . GLN B 1 37 ? 12.695 -23.938 -26.109 1 97.94 37 GLN B O 1
ATOM 2876 N N . TRP B 1 38 ? 11.859 -25.609 -24.938 1 97.38 38 TRP B N 1
ATOM 2877 C CA . TRP B 1 38 ? 12.781 -25.422 -23.812 1 97.38 38 TRP B CA 1
ATOM 2878 C C . TRP B 1 38 ? 13.172 -26.766 -23.219 1 97.38 38 TRP B C 1
ATOM 2880 O O . TRP B 1 38 ? 12.5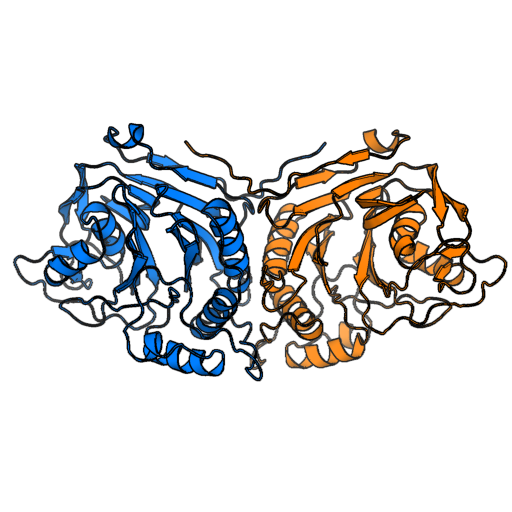16 -27.781 -23.453 1 97.38 38 TRP B O 1
ATOM 2890 N N . GLU B 1 39 ? 14.297 -26.812 -22.5 1 96.69 39 GLU B N 1
ATOM 2891 C CA . GLU B 1 39 ? 14.82 -28.016 -21.875 1 96.69 39 GLU B CA 1
ATOM 2892 C C . GLU B 1 39 ? 14.695 -27.953 -20.359 1 96.69 39 GLU B C 1
ATOM 2894 O O . GLU B 1 39 ? 15.094 -26.969 -19.734 1 96.69 39 GLU B O 1
ATOM 2899 N N . SER B 1 40 ? 14.078 -28.984 -19.812 1 96.94 40 SER B N 1
ATOM 2900 C CA . SER B 1 40 ? 14.062 -29.047 -18.359 1 96.94 40 SER B CA 1
ATOM 2901 C C . SER B 1 40 ? 15.477 -29.156 -17.797 1 96.94 40 SER B C 1
ATOM 2903 O O . SER B 1 40 ? 16.312 -29.891 -18.328 1 96.94 40 SER B O 1
ATOM 2905 N N . VAL B 1 41 ? 15.695 -28.438 -16.719 1 95.75 41 VAL B N 1
ATOM 2906 C CA . VAL B 1 41 ? 17.016 -28.469 -16.078 1 95.75 41 VAL B CA 1
ATOM 2907 C C . VAL B 1 41 ? 17.25 -29.844 -15.461 1 95.75 41 VAL B C 1
ATOM 2909 O O . VAL B 1 41 ? 18.391 -30.266 -15.289 1 95.75 41 VAL B O 1
ATOM 2912 N N . TYR B 1 42 ? 16.203 -30.578 -15.141 1 96.38 42 TYR B N 1
ATOM 2913 C CA . TYR B 1 42 ? 16.328 -31.859 -14.461 1 96.38 42 TYR B CA 1
ATOM 2914 C C . TYR B 1 42 ? 17 -32.875 -15.367 1 96.38 42 TYR B C 1
ATOM 2916 O O . TYR B 1 42 ? 17.922 -33.594 -14.945 1 96.38 42 TYR B O 1
ATOM 2924 N N . ASP B 1 43 ? 16.656 -33.031 -16.656 1 96.88 43 ASP B N 1
ATOM 2925 C CA . ASP B 1 43 ? 17.094 -34.125 -17.484 1 96.88 43 ASP B CA 1
ATOM 2926 C C . ASP B 1 43 ? 17.406 -33.688 -18.906 1 96.88 43 ASP B C 1
ATOM 2928 O O . ASP B 1 43 ? 17.672 -34.5 -19.781 1 96.88 43 ASP B O 1
ATOM 2932 N N . ASN B 1 44 ? 17.281 -32.375 -19.172 1 96.31 44 ASN B N 1
ATOM 2933 C CA . ASN B 1 44 ? 17.531 -31.781 -20.484 1 96.31 44 ASN B CA 1
ATOM 2934 C C . ASN B 1 44 ? 16.531 -32.25 -21.531 1 96.31 44 ASN B C 1
ATOM 2936 O O . ASN B 1 44 ? 16.766 -32.125 -22.734 1 96.31 44 ASN B O 1
ATOM 2940 N N . ARG B 1 45 ? 15.422 -32.875 -21.094 1 97 45 ARG B N 1
ATOM 2941 C CA . ARG B 1 45 ? 14.352 -33.25 -22.031 1 97 45 ARG B CA 1
ATOM 2942 C C . ARG B 1 45 ? 13.68 -31.984 -22.594 1 97 45 ARG B C 1
ATOM 2944 O O . ARG B 1 45 ? 13.445 -31.016 -21.859 1 97 45 ARG B O 1
ATOM 2951 N N . VAL B 1 46 ? 13.414 -32.062 -23.859 1 97.56 46 VAL B N 1
ATOM 2952 C CA . VAL B 1 46 ? 12.812 -30.938 -24.547 1 97.56 46 VAL B CA 1
ATOM 2953 C C . VAL B 1 46 ? 11.297 -30.953 -24.359 1 97.56 46 VAL B C 1
ATOM 2955 O O . VAL B 1 46 ? 10.664 -32 -24.547 1 97.56 46 VAL B O 1
ATOM 2958 N N . HIS B 1 47 ? 10.797 -29.875 -23.969 1 98 47 HIS B N 1
ATOM 2959 C CA . HIS B 1 47 ? 9.359 -29.625 -23.906 1 98 47 HIS B CA 1
ATOM 2960 C C . HIS B 1 47 ? 8.945 -28.531 -24.875 1 98 47 HIS B C 1
ATOM 2962 O O . HIS B 1 47 ? 9.711 -27.594 -25.125 1 98 47 HIS B O 1
ATOM 2968 N N . THR B 1 48 ? 7.777 -28.672 -25.438 1 98.31 48 THR B N 1
ATOM 2969 C CA . THR B 1 48 ? 7.238 -27.688 -26.359 1 98.31 48 THR B CA 1
ATOM 2970 C C . THR B 1 48 ? 5.93 -27.109 -25.828 1 98.31 48 THR B C 1
ATOM 2972 O O . THR B 1 48 ? 4.969 -27.844 -25.594 1 98.31 48 THR B O 1
ATOM 2975 N N . ASN B 1 49 ? 5.918 -25.812 -25.625 1 98.31 49 ASN B N 1
ATOM 2976 C CA . ASN B 1 49 ? 4.707 -25.156 -25.141 1 98.31 49 ASN B CA 1
ATOM 2977 C C . ASN B 1 49 ? 3.58 -25.234 -26.172 1 98.31 49 ASN B C 1
ATOM 2979 O O . ASN B 1 49 ? 3.795 -24.969 -27.344 1 98.31 49 ASN B O 1
ATOM 2983 N N . ARG B 1 50 ? 2.426 -25.578 -25.719 1 98.56 50 ARG B N 1
ATOM 2984 C CA . ARG B 1 50 ? 1.227 -25.562 -26.562 1 98.56 50 ARG B CA 1
ATOM 2985 C C . ARG B 1 50 ? 0.627 -24.156 -26.609 1 98.56 50 ARG B C 1
ATOM 2987 O O . ARG B 1 50 ? 0.086 -23.75 -27.641 1 98.56 50 ARG B O 1
ATOM 2994 N N . TYR B 1 51 ? 0.734 -23.438 -25.516 1 98.81 51 TYR B N 1
ATOM 2995 C CA . TYR B 1 51 ? 0.056 -22.156 -25.391 1 98.81 51 TYR B CA 1
ATOM 2996 C C . TYR B 1 51 ? 1.059 -21.031 -25.172 1 98.81 51 TYR B C 1
ATOM 2998 O O . TYR B 1 51 ? 2.09 -21.234 -24.516 1 98.81 51 TYR B O 1
ATOM 3006 N N . ALA B 1 52 ? 0.728 -19.828 -25.734 1 98.94 52 ALA B N 1
ATOM 3007 C CA . ALA B 1 52 ? 1.452 -18.609 -25.391 1 98.94 52 ALA B CA 1
ATOM 3008 C C . ALA B 1 52 ? 1.079 -18.125 -24 1 98.94 52 ALA B C 1
ATOM 3010 O O . ALA B 1 52 ? 0.022 -18.469 -23.469 1 98.94 52 ALA B O 1
ATOM 3011 N N . MET B 1 53 ? 1.987 -17.375 -23.406 1 98.94 53 MET B N 1
ATOM 3012 C CA . MET B 1 53 ? 1.728 -16.844 -22.078 1 98.94 53 MET B CA 1
ATOM 3013 C C . MET B 1 53 ? 2.414 -15.5 -21.875 1 98.94 53 MET B C 1
ATOM 3015 O O . MET B 1 53 ? 3.342 -15.156 -22.609 1 98.94 53 MET B O 1
ATOM 3019 N N . ILE B 1 54 ? 1.888 -14.727 -20.953 1 98.94 54 ILE B N 1
ATOM 3020 C CA . ILE B 1 54 ? 2.59 -13.586 -20.391 1 98.94 54 ILE B CA 1
ATOM 3021 C C . ILE B 1 54 ? 2.664 -13.734 -18.875 1 98.94 54 ILE B C 1
ATOM 3023 O O . ILE B 1 54 ? 1.924 -14.523 -18.281 1 98.94 54 ILE B O 1
ATOM 3027 N N . GLY B 1 55 ? 3.578 -13.031 -18.25 1 98.75 55 GLY B N 1
ATOM 3028 C CA . GLY B 1 55 ? 3.748 -13.094 -16.812 1 98.75 55 GLY B CA 1
ATOM 3029 C C . GLY B 1 55 ? 5.031 -12.438 -16.328 1 98.75 55 GLY B C 1
ATOM 3030 O O . GLY B 1 55 ? 5.496 -11.469 -16.938 1 98.75 55 GLY B O 1
ATOM 3031 N N . GLY B 1 56 ? 5.402 -12.789 -15.148 1 98.62 56 GLY B N 1
ATOM 3032 C CA . GLY B 1 56 ? 6.652 -12.336 -14.562 1 98.62 56 GLY B CA 1
ATOM 3033 C C . GLY B 1 56 ? 7.68 -13.445 -14.414 1 98.62 56 GLY B C 1
ATOM 3034 O O . GLY B 1 56 ? 7.367 -14.531 -13.922 1 98.62 56 GLY B O 1
ATOM 3035 N N . GLY B 1 57 ? 8.844 -13.242 -14.828 1 97.69 57 GLY B N 1
ATOM 3036 C CA . GLY B 1 57 ? 9.93 -14.211 -14.766 1 97.69 57 GLY B CA 1
ATOM 3037 C C . GLY B 1 57 ? 11.227 -13.695 -15.352 1 97.69 57 GLY B C 1
ATOM 3038 O O . GLY B 1 57 ? 11.484 -12.484 -15.336 1 97.69 57 GLY B O 1
ATOM 3039 N N . GLY B 1 58 ? 12.125 -14.586 -15.633 1 95.94 58 GLY B N 1
ATOM 3040 C CA . GLY B 1 58 ? 13.414 -14.281 -16.234 1 95.94 58 GLY B CA 1
ATOM 3041 C C . GLY B 1 58 ? 14.047 -15.469 -16.922 1 95.94 58 GLY B C 1
ATOM 3042 O O . GLY B 1 58 ? 13.609 -16.609 -16.75 1 95.94 58 GLY B O 1
ATOM 3043 N N . ALA B 1 59 ? 15.023 -15.125 -17.75 1 90.75 59 ALA B N 1
ATOM 3044 C CA . ALA B 1 59 ? 15.773 -16.188 -18.438 1 90.75 59 ALA B CA 1
ATOM 3045 C C . ALA B 1 59 ? 16.5 -17.062 -17.422 1 90.75 59 ALA B C 1
ATOM 3047 O O . ALA B 1 59 ? 17.031 -16.578 -16.422 1 90.75 59 ALA B O 1
ATOM 3048 N N . HIS B 1 60 ? 16.5 -18.266 -17.672 1 88.56 60 HIS B N 1
ATOM 3049 C CA . HIS B 1 60 ? 17.172 -19.25 -16.828 1 88.56 60 HIS B CA 1
ATOM 3050 C C . HIS B 1 60 ? 17.734 -20.391 -17.656 1 88.56 60 HIS B C 1
ATOM 3052 O O . HIS B 1 60 ? 17 -21.297 -18.078 1 88.56 60 HIS B O 1
ATOM 3058 N N . HIS B 1 61 ? 19.016 -20.438 -17.906 1 81.62 61 HIS B N 1
ATOM 3059 C CA . HIS B 1 61 ? 19.672 -21.469 -18.719 1 81.62 61 HIS B CA 1
ATOM 3060 C C . HIS B 1 61 ? 18.984 -21.625 -20.062 1 81.62 61 HIS B C 1
ATOM 3062 O O . HIS B 1 61 ? 18.906 -20.688 -20.844 1 81.62 61 HIS B O 1
ATOM 3068 N N . HIS B 1 62 ? 18.406 -22.875 -20.25 1 84.81 62 HIS B N 1
ATOM 3069 C CA . HIS B 1 62 ? 17.75 -23.156 -21.531 1 84.81 62 HIS B CA 1
ATOM 3070 C C . HIS B 1 62 ? 16.219 -23.156 -21.375 1 84.81 62 HIS B C 1
ATOM 3072 O O . HIS B 1 62 ? 15.523 -23.891 -22.062 1 84.81 62 HIS B O 1
ATOM 3078 N N . GLU B 1 63 ? 15.766 -22.438 -20.328 1 89.12 63 GLU B N 1
ATOM 3079 C CA . GLU B 1 63 ? 14.336 -22.25 -20.125 1 89.12 63 GLU B CA 1
ATOM 3080 C C . GLU B 1 63 ? 14.039 -20.844 -19.594 1 89.12 63 GLU B C 1
ATOM 3082 O O . GLU B 1 63 ? 14.867 -19.938 -19.734 1 89.12 63 GLU B O 1
ATOM 3087 N N . ILE B 1 64 ? 12.797 -20.609 -19.328 1 94.12 64 ILE B N 1
ATOM 3088 C CA . ILE B 1 64 ? 12.328 -19.375 -18.703 1 94.12 64 ILE B CA 1
ATOM 3089 C C . ILE B 1 64 ? 11.672 -19.703 -17.375 1 94.12 64 ILE B C 1
ATOM 3091 O O . ILE B 1 64 ? 10.789 -20.562 -17.297 1 94.12 64 ILE B O 1
ATOM 3095 N N . ASP B 1 65 ? 12.203 -19.156 -16.297 1 96.31 65 ASP B N 1
ATOM 3096 C CA . ASP B 1 65 ? 11.633 -19.297 -14.969 1 96.31 65 ASP B CA 1
ATOM 3097 C C . ASP B 1 65 ? 10.5 -18.297 -14.742 1 96.31 65 ASP B C 1
ATOM 3099 O O . ASP B 1 65 ? 10.75 -17.125 -14.453 1 96.31 65 ASP B O 1
ATOM 3103 N N . VAL B 1 66 ? 9.273 -18.781 -14.805 1 97.88 66 VAL B N 1
ATOM 3104 C CA . VAL B 1 66 ? 8.094 -17.922 -14.656 1 97.88 66 VAL B CA 1
ATOM 3105 C C . VAL B 1 66 ? 7.527 -18.078 -13.25 1 97.88 66 VAL B C 1
ATOM 3107 O O . VAL B 1 66 ? 7.23 -19.188 -12.805 1 97.88 66 VAL B O 1
ATOM 3110 N N . SER B 1 67 ? 7.371 -16.953 -12.547 1 97.69 67 SER B N 1
ATOM 3111 C CA . SER B 1 67 ? 6.879 -16.953 -11.172 1 97.69 67 SER B CA 1
ATOM 3112 C C . SER B 1 67 ? 5.359 -16.844 -11.125 1 97.69 67 SER B C 1
ATOM 3114 O O . SER B 1 67 ? 4.719 -17.359 -10.211 1 97.69 67 SER B O 1
ATOM 3116 N N . ASP B 1 68 ? 4.797 -16.125 -12.008 1 98.69 68 ASP B N 1
ATOM 3117 C CA . ASP B 1 68 ? 3.359 -15.906 -12.125 1 98.69 68 ASP B CA 1
ATOM 3118 C C . ASP B 1 68 ? 2.98 -15.5 -13.547 1 98.69 68 ASP B C 1
ATOM 3120 O O . ASP B 1 68 ? 3.775 -14.875 -14.25 1 98.69 68 ASP B O 1
ATOM 3124 N N . GLY B 1 69 ? 1.815 -15.953 -13.969 1 98.94 69 GLY B N 1
ATOM 3125 C CA . GLY B 1 69 ? 1.425 -15.609 -15.328 1 98.94 69 GLY B CA 1
ATOM 3126 C C . GLY B 1 69 ? 0.03 -16.094 -15.68 1 98.94 69 GLY B C 1
ATOM 3127 O O . GLY B 1 69 ? -0.677 -16.641 -14.836 1 98.94 69 GLY B O 1
ATOM 3128 N N . VAL B 1 70 ? -0.328 -15.766 -16.891 1 99 70 VAL B N 1
ATOM 3129 C CA . VAL B 1 70 ? -1.579 -16.203 -17.516 1 99 70 VAL B CA 1
ATOM 3130 C C . VAL B 1 70 ? -1.332 -16.594 -18.969 1 99 70 VAL B C 1
ATOM 3132 O O . VAL B 1 70 ? -0.565 -15.938 -19.672 1 99 70 VAL B O 1
ATOM 3135 N N . ASN B 1 71 ? -1.9 -17.719 -19.375 1 98.94 71 ASN B N 1
ATOM 3136 C CA . ASN B 1 71 ? -1.701 -18.125 -20.75 1 98.94 71 ASN B CA 1
ATOM 3137 C C . ASN B 1 71 ? -2.902 -17.766 -21.625 1 98.94 71 ASN B C 1
ATOM 3139 O O . ASN B 1 71 ? -3.885 -17.219 -21.125 1 98.94 71 ASN B O 1
ATOM 3143 N N . GLU B 1 72 ? -2.779 -18 -22.906 1 98.94 72 GLU B N 1
ATOM 3144 C CA . GLU B 1 72 ? -3.752 -17.531 -23.891 1 98.94 72 GLU B CA 1
ATOM 3145 C C . GLU B 1 72 ? -5.109 -18.188 -23.672 1 98.94 72 GLU B C 1
ATOM 3147 O O . GLU B 1 72 ? -6.113 -17.766 -24.25 1 98.94 72 GLU B O 1
ATOM 3152 N N . MET B 1 73 ? -5.195 -19.266 -22.844 1 98.88 73 MET B N 1
ATOM 3153 C CA . MET B 1 73 ? -6.457 -19.938 -22.562 1 98.88 73 MET B CA 1
ATOM 3154 C C . MET B 1 73 ? -7.113 -19.375 -21.312 1 98.88 73 MET B C 1
ATOM 3156 O O . MET B 1 73 ? -8.219 -19.781 -20.938 1 98.88 73 MET B O 1
ATOM 3160 N N . GLY B 1 74 ? -6.453 -18.453 -20.609 1 98.88 74 GLY B N 1
ATOM 3161 C CA . GLY B 1 74 ? -7.004 -17.844 -19.422 1 98.88 74 GLY B CA 1
ATOM 3162 C C . GLY B 1 74 ? -6.668 -18.594 -18.156 1 98.88 74 GLY B C 1
ATOM 3163 O O . GLY B 1 74 ? -7.32 -18.422 -17.125 1 98.88 74 GLY B O 1
ATOM 3164 N N . LEU B 1 75 ? -5.719 -19.516 -18.219 1 98.94 75 LEU B N 1
ATOM 3165 C CA . LEU B 1 75 ? -5.195 -20.188 -17.031 1 98.94 75 LEU B CA 1
ATOM 3166 C C . LEU B 1 75 ? -4.133 -19.328 -16.344 1 98.94 75 LEU B C 1
ATOM 3168 O O . LEU B 1 75 ? -3.166 -18.906 -16.984 1 98.94 75 LEU B O 1
ATOM 3172 N N . SER B 1 76 ? -4.348 -19.031 -15.109 1 98.94 76 SER B N 1
ATOM 3173 C CA . SER B 1 76 ? -3.391 -18.266 -14.32 1 98.94 76 SER B CA 1
ATOM 3174 C C . SER B 1 76 ? -2.723 -19.125 -13.258 1 98.94 76 SER B C 1
ATOM 3176 O O . SER B 1 76 ? -3.391 -19.906 -12.57 1 98.94 76 SER B O 1
ATOM 3178 N N . VAL B 1 77 ? -1.392 -19.016 -13.133 1 98.94 77 VAL B N 1
ATOM 3179 C CA . VAL B 1 77 ? -0.604 -19.797 -12.18 1 98.94 77 VAL B CA 1
ATOM 3180 C C . VAL B 1 77 ? 0.386 -18.875 -11.461 1 98.94 77 VAL B C 1
ATOM 3182 O O . VAL B 1 77 ? 0.998 -18.016 -12.078 1 98.94 77 VAL B O 1
ATOM 3185 N N . GLN B 1 78 ? 0.503 -19.016 -10.148 1 98.69 78 GLN B N 1
ATOM 3186 C CA . GLN B 1 78 ? 1.528 -18.375 -9.336 1 98.69 78 GLN B CA 1
ATOM 3187 C C . GLN B 1 78 ? 2.311 -19.406 -8.523 1 98.69 78 GLN B C 1
ATOM 3189 O O . GLN B 1 78 ? 1.725 -20.312 -7.93 1 98.69 78 GLN B O 1
ATOM 3194 N N . LYS B 1 79 ? 3.57 -19.328 -8.586 1 97.12 79 LYS B N 1
ATOM 3195 C CA . LYS B 1 79 ? 4.387 -20.188 -7.73 1 97.12 79 LYS B CA 1
ATOM 3196 C C . LYS B 1 79 ? 4.809 -19.453 -6.461 1 97.12 79 LYS B C 1
ATOM 3198 O O . LYS B 1 79 ? 5.246 -18.312 -6.516 1 97.12 79 LYS B O 1
ATOM 3203 N N . LEU B 1 80 ? 4.637 -20.047 -5.375 1 96.31 80 LEU B N 1
ATOM 3204 C CA . LEU B 1 80 ? 4.969 -19.5 -4.059 1 96.31 80 LEU B CA 1
ATOM 3205 C C . LEU B 1 80 ? 5.898 -20.453 -3.305 1 96.31 80 LEU B C 1
ATOM 3207 O O . LEU B 1 80 ? 5.836 -21.672 -3.484 1 96.31 80 LEU B O 1
ATOM 3211 N N . THR B 1 81 ? 6.734 -19.906 -2.449 1 94.56 81 THR B N 1
ATOM 3212 C CA . THR B 1 81 ? 7.543 -20.719 -1.555 1 94.56 81 THR B CA 1
ATOM 3213 C C . THR B 1 81 ? 6.656 -21.562 -0.634 1 94.56 81 THR B C 1
ATOM 3215 O O . THR B 1 81 ? 5.637 -21.078 -0.14 1 94.56 81 THR B O 1
ATOM 3218 N N . PHE B 1 82 ? 7.066 -22.734 -0.467 1 92.5 82 PHE B N 1
ATOM 3219 C CA . PHE B 1 82 ? 6.344 -23.703 0.342 1 92.5 82 PHE B CA 1
ATOM 3220 C C . PHE B 1 82 ? 7.195 -24.172 1.52 1 92.5 82 PHE B C 1
ATOM 3222 O O . PHE B 1 82 ? 7.727 -25.281 1.51 1 92.5 82 PHE B O 1
ATOM 3229 N N . ALA B 1 83 ? 7.23 -23.484 2.604 1 85.31 83 ALA B N 1
ATOM 3230 C CA . ALA B 1 83 ? 8.18 -23.688 3.693 1 85.31 83 ALA B CA 1
ATOM 3231 C C . ALA B 1 83 ? 7.957 -25.047 4.359 1 85.31 83 ALA B C 1
ATOM 3233 O O . ALA B 1 83 ? 6.965 -25.25 5.066 1 85.31 83 ALA B O 1
ATOM 3234 N N . ASN B 1 84 ? 8.883 -25.969 4.082 1 82.25 84 ASN B N 1
ATOM 3235 C CA . ASN B 1 84 ? 9.008 -27.266 4.742 1 82.25 84 ASN B CA 1
ATOM 3236 C C . ASN B 1 84 ? 7.816 -28.172 4.43 1 82.25 84 ASN B C 1
ATOM 3238 O O . ASN B 1 84 ? 7.371 -28.938 5.285 1 82.25 84 ASN B O 1
ATOM 3242 N N . GLY B 1 85 ? 7.301 -28.094 3.301 1 87 85 GLY B N 1
ATOM 3243 C CA . GLY B 1 85 ? 6.129 -28.891 2.988 1 87 85 GLY B CA 1
ATOM 3244 C C . GLY B 1 85 ? 6.359 -29.875 1.85 1 87 85 GLY B C 1
ATOM 3245 O O . GLY B 1 85 ? 5.598 -30.828 1.679 1 87 85 GLY B O 1
ATOM 3246 N N . SER B 1 86 ? 7.41 -29.688 1.197 1 91.56 86 SER B N 1
ATOM 3247 C CA . SER B 1 86 ? 7.59 -30.422 -0.053 1 91.56 86 SER B CA 1
ATOM 3248 C C . SER B 1 86 ? 8.094 -31.844 0.201 1 91.56 86 SER B C 1
ATOM 3250 O O . SER B 1 86 ? 8.945 -32.062 1.064 1 91.56 86 SER B O 1
ATOM 3252 N N . GLN B 1 87 ? 7.539 -32.781 -0.421 1 93.81 87 GLN B N 1
ATOM 3253 C CA . GLN B 1 87 ? 8.016 -34.156 -0.549 1 93.81 87 GLN B CA 1
ATOM 3254 C C . GLN B 1 87 ? 8.258 -34.531 -2.012 1 93.81 87 GLN B C 1
ATOM 3256 O O . GLN B 1 87 ? 7.418 -35.188 -2.637 1 93.81 87 GLN B O 1
ATOM 3261 N N . LEU B 1 88 ? 9.422 -34.219 -2.52 1 96.19 88 LEU B N 1
ATOM 3262 C CA . LEU B 1 88 ? 9.75 -34.375 -3.932 1 96.19 88 LEU B CA 1
ATOM 3263 C C . LEU B 1 88 ? 10.18 -35.781 -4.258 1 96.19 88 LEU B C 1
ATOM 3265 O O . LEU B 1 88 ? 10.469 -36.594 -3.354 1 96.19 88 LEU B O 1
ATOM 3269 N N . VAL B 1 89 ? 10.195 -36.094 -5.465 1 97 89 VAL B N 1
ATOM 3270 C CA . VAL B 1 89 ? 10.5 -37.438 -5.938 1 97 89 VAL B CA 1
ATOM 3271 C C . VAL B 1 89 ? 12 -37.594 -6.156 1 97 89 VAL B C 1
ATOM 3273 O O . VAL B 1 89 ? 12.633 -36.719 -6.754 1 97 89 VAL B O 1
ATOM 3276 N N . ASP B 1 90 ? 12.555 -38.656 -5.734 1 95.81 90 ASP B N 1
ATOM 3277 C CA . ASP B 1 90 ? 13.977 -38.906 -5.91 1 95.81 90 ASP B CA 1
ATOM 3278 C C . ASP B 1 90 ? 14.242 -39.656 -7.215 1 95.81 90 ASP B C 1
ATOM 3280 O O . ASP B 1 90 ? 15.055 -39.25 -8.031 1 95.81 90 ASP B O 1
ATOM 3284 N N . GLU B 1 91 ? 13.539 -40.844 -7.316 1 96.56 91 GLU B N 1
ATOM 3285 C CA . GLU B 1 91 ? 13.766 -41.719 -8.445 1 96.56 91 GLU B CA 1
ATOM 3286 C C . GLU B 1 91 ? 12.734 -41.469 -9.547 1 96.56 91 GLU B C 1
ATOM 3288 O O . GLU B 1 91 ? 11.539 -41.656 -9.336 1 96.56 91 GLU B O 1
ATOM 3293 N N . PRO B 1 92 ? 13.219 -41.156 -10.656 1 97.12 92 PRO B N 1
ATOM 3294 C CA . PRO B 1 92 ? 12.266 -40.906 -11.742 1 97.12 92 PRO B CA 1
ATOM 3295 C C . PRO B 1 92 ? 11.516 -42.156 -12.18 1 97.12 92 PRO B C 1
ATOM 3297 O O . PRO B 1 92 ? 12.109 -43.219 -12.281 1 97.12 92 PRO B O 1
ATOM 3300 N N . THR B 1 93 ? 10.258 -42.031 -12.406 1 96.69 93 THR B N 1
ATOM 3301 C CA . THR B 1 93 ? 9.445 -43.094 -13 1 96.69 93 THR B CA 1
ATOM 3302 C C . THR B 1 93 ? 9.461 -43 -14.523 1 96.69 93 THR B C 1
ATOM 3304 O O . THR B 1 93 ? 9.102 -41.969 -15.078 1 96.69 93 THR B O 1
ATOM 3307 N N . PRO B 1 94 ? 9.797 -44.094 -15.188 1 95.69 94 PRO B N 1
ATOM 3308 C CA . PRO B 1 94 ? 9.812 -44.031 -16.656 1 95.69 94 PRO B CA 1
ATOM 3309 C C . PRO B 1 94 ? 8.461 -43.625 -17.25 1 95.69 94 PRO B C 1
ATOM 3311 O O . PRO B 1 94 ? 7.418 -44.062 -16.75 1 95.69 94 PRO B O 1
ATOM 3314 N N . GLY B 1 95 ? 8.484 -42.812 -18.25 1 95.44 95 GLY B N 1
ATOM 3315 C CA . GLY B 1 95 ? 7.273 -42.438 -18.953 1 95.44 95 GLY B CA 1
ATOM 3316 C C . GLY B 1 95 ? 6.621 -41.188 -18.391 1 95.44 95 GLY B C 1
ATOM 3317 O O . GLY B 1 95 ? 5.691 -40.656 -18.984 1 95.44 95 GLY B O 1
ATOM 3318 N N . ARG B 1 96 ? 7.043 -40.75 -17.266 1 97.12 96 ARG B N 1
ATOM 3319 C CA . ARG B 1 96 ? 6.48 -39.562 -16.672 1 97.12 96 ARG B CA 1
ATOM 3320 C C . ARG B 1 96 ? 7.328 -38.312 -17 1 97.12 96 ARG B C 1
ATOM 3322 O O . ARG B 1 96 ? 8.461 -38.469 -17.469 1 97.12 96 ARG B O 1
ATOM 3329 N N . VAL B 1 97 ? 6.715 -37.188 -16.859 1 98.12 97 VAL B N 1
ATOM 3330 C CA . VAL B 1 97 ? 7.41 -35.938 -17.016 1 98.12 97 VAL B CA 1
ATOM 3331 C C . VAL B 1 97 ? 8.117 -35.562 -15.719 1 98.12 97 VAL B C 1
ATOM 3333 O O . VAL B 1 97 ? 7.492 -35.469 -14.664 1 98.12 97 VAL B O 1
ATOM 3336 N N . GLN B 1 98 ? 9.438 -35.375 -15.781 1 97.94 98 GLN B N 1
ATOM 3337 C CA . GLN B 1 98 ? 10.227 -34.938 -14.625 1 97.94 98 GLN B CA 1
ATOM 3338 C C . GLN B 1 98 ? 10.609 -33.469 -14.727 1 97.94 98 GLN B C 1
ATOM 3340 O O . GLN B 1 98 ? 11.188 -33.062 -15.734 1 97.94 98 GLN B O 1
ATOM 3345 N N . LEU B 1 99 ? 10.289 -32.719 -13.703 1 97.81 99 LEU B N 1
ATOM 3346 C CA . LEU B 1 99 ? 10.586 -31.281 -13.688 1 97.81 99 LEU B CA 1
ATOM 3347 C C . LEU B 1 99 ? 11.297 -30.891 -12.398 1 97.81 99 LEU B C 1
ATOM 3349 O O . LEU B 1 99 ? 11.047 -31.484 -11.344 1 97.81 99 LEU B O 1
ATOM 3353 N N . ALA B 1 100 ? 12.281 -29.891 -12.523 1 96.69 100 ALA B N 1
ATOM 3354 C CA . ALA B 1 100 ? 12.602 -29.141 -11.32 1 96.69 100 ALA B CA 1
ATOM 3355 C C . ALA B 1 100 ? 11.375 -28.406 -10.781 1 96.69 100 ALA B C 1
ATOM 3357 O O . ALA B 1 100 ? 10.547 -27.922 -11.555 1 96.69 100 ALA B O 1
ATOM 3358 N N . PRO B 1 101 ? 11.25 -28.297 -9.453 1 96.38 101 PRO B N 1
ATOM 3359 C CA . PRO B 1 101 ? 10.031 -27.703 -8.883 1 96.38 101 PRO B CA 1
ATOM 3360 C C . PRO B 1 101 ? 9.711 -26.328 -9.453 1 96.38 101 PRO B C 1
ATOM 3362 O O . PRO B 1 101 ? 8.555 -26.031 -9.734 1 96.38 101 PRO B O 1
ATOM 3365 N N . TYR B 1 102 ? 10.711 -25.438 -9.664 1 95.81 102 TYR B N 1
ATOM 3366 C CA . TYR B 1 102 ? 10.453 -24.078 -10.102 1 95.81 102 TYR B CA 1
ATOM 3367 C C . TYR B 1 102 ? 10.039 -24.047 -11.57 1 95.81 102 TYR B C 1
ATOM 3369 O O . TYR B 1 102 ? 9.562 -23.016 -12.062 1 95.81 102 TYR B O 1
ATOM 3377 N N . GLU B 1 103 ? 10.156 -25.141 -12.312 1 97.5 103 GLU B N 1
ATOM 3378 C CA . GLU B 1 103 ? 9.766 -25.203 -13.719 1 97.5 103 GLU B CA 1
ATOM 3379 C C . GLU B 1 103 ? 8.273 -25.484 -13.867 1 97.5 103 GLU B C 1
ATOM 3381 O O . GLU B 1 103 ? 7.707 -25.328 -14.953 1 97.5 103 GLU B O 1
ATOM 3386 N N . PHE B 1 104 ? 7.676 -25.891 -12.789 1 98.38 104 PHE B N 1
ATOM 3387 C CA . PHE B 1 104 ? 6.32 -26.422 -12.836 1 98.38 104 PHE B CA 1
ATOM 3388 C C . PHE B 1 104 ? 5.332 -25.344 -13.273 1 98.38 104 PHE B C 1
ATOM 3390 O O . PHE B 1 104 ? 4.438 -25.609 -14.078 1 98.38 104 PHE B O 1
ATOM 3397 N N . SER B 1 105 ? 5.406 -24.109 -12.758 1 98.5 105 SER B N 1
ATOM 3398 C CA . SER B 1 105 ? 4.5 -23.031 -13.164 1 98.5 105 SER B CA 1
ATOM 3399 C C . SER B 1 105 ? 4.598 -22.766 -14.664 1 98.5 105 SER B C 1
ATOM 3401 O O . SER B 1 105 ? 3.58 -22.609 -15.344 1 98.5 105 SER B O 1
ATOM 3403 N N . PHE B 1 106 ? 5.809 -22.719 -15.172 1 98.56 106 PHE B N 1
ATOM 3404 C CA . PHE B 1 106 ? 6.051 -22.516 -16.594 1 98.56 106 PHE B CA 1
ATOM 3405 C C . PHE B 1 106 ? 5.438 -23.656 -17.406 1 98.56 106 PHE B C 1
ATOM 3407 O O . PHE B 1 106 ? 4.805 -23.422 -18.438 1 98.56 106 PHE B O 1
ATOM 3414 N N . TYR B 1 107 ? 5.629 -24.859 -16.969 1 98.81 107 TYR B N 1
ATOM 3415 C CA . TYR B 1 107 ? 5.09 -26.047 -17.641 1 98.81 107 TYR B CA 1
ATOM 3416 C C . TYR B 1 107 ? 3.568 -26 -17.672 1 98.81 107 TYR B C 1
ATOM 3418 O O . TYR B 1 107 ? 2.957 -26.234 -18.719 1 98.81 107 TYR B O 1
ATOM 3426 N N . LEU B 1 108 ? 2.932 -25.75 -16.531 1 98.88 108 LEU B N 1
ATOM 3427 C CA . LEU B 1 108 ? 1.477 -25.688 -16.469 1 98.88 108 LEU B CA 1
ATOM 3428 C C . LEU B 1 108 ? 0.933 -24.656 -17.453 1 98.88 108 LEU B C 1
ATOM 3430 O O . LEU B 1 108 ? 0.024 -24.953 -18.234 1 98.88 108 LEU B O 1
ATOM 3434 N N . LEU B 1 109 ? 1.492 -23.453 -17.438 1 98.88 109 LEU B N 1
ATOM 3435 C CA . LEU B 1 109 ? 1.046 -22.359 -18.297 1 98.88 109 LEU B CA 1
ATOM 3436 C C . LEU B 1 109 ? 1.256 -22.719 -19.766 1 98.88 109 LEU B C 1
ATOM 3438 O O . LEU B 1 109 ? 0.474 -22.297 -20.625 1 98.88 109 LEU B O 1
ATOM 3442 N N . GLY B 1 110 ? 2.264 -23.438 -20.062 1 98.75 110 GLY B N 1
ATOM 3443 C CA . GLY B 1 110 ? 2.611 -23.75 -21.453 1 98.75 110 GLY B CA 1
ATOM 3444 C C . GLY B 1 110 ? 1.845 -24.938 -22 1 98.75 110 GLY B C 1
ATOM 3445 O O . GLY B 1 110 ? 1.782 -25.125 -23.219 1 98.75 110 GLY B O 1
ATOM 3446 N N . HIS B 1 111 ? 1.212 -25.766 -21.156 1 98.75 111 HIS B N 1
ATOM 3447 C CA . HIS B 1 111 ? 0.73 -27.047 -21.656 1 98.75 111 HIS B CA 1
ATOM 3448 C C . HIS B 1 111 ? -0.767 -27.219 -21.406 1 98.75 111 HIS B C 1
ATOM 3450 O O . HIS B 1 111 ? -1.418 -28.047 -22.047 1 98.75 111 HIS B O 1
ATOM 3456 N N . TYR B 1 112 ? -1.327 -26.469 -20.5 1 98.81 112 TYR B N 1
ATOM 3457 C CA . TYR B 1 112 ? -2.699 -26.781 -20.109 1 98.81 112 TYR B CA 1
ATOM 3458 C C . TYR B 1 112 ? -3.6 -25.547 -20.266 1 98.81 112 TYR B C 1
ATOM 3460 O O . TYR B 1 112 ? -3.121 -24.422 -20.234 1 98.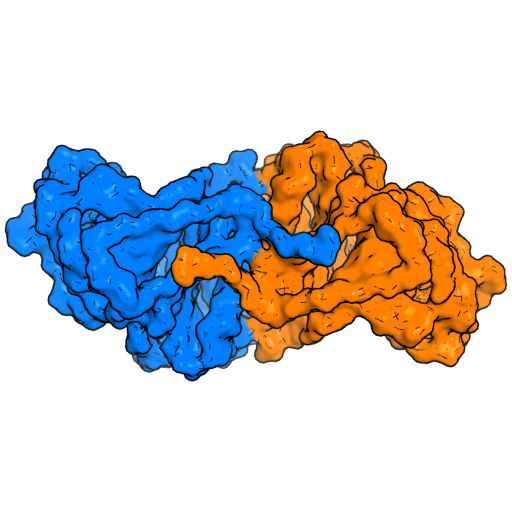81 112 TYR B O 1
ATOM 3468 N N . ALA B 1 113 ? -4.883 -25.797 -20.375 1 98.75 113 ALA B N 1
ATOM 3469 C CA . ALA B 1 113 ? -5.828 -24.734 -20.719 1 98.75 113 ALA B CA 1
ATOM 3470 C C . ALA B 1 113 ? -6.684 -24.359 -19.5 1 98.75 113 ALA B C 1
ATOM 3472 O O . ALA B 1 113 ? -7.309 -23.297 -19.484 1 98.75 113 ALA B O 1
ATOM 3473 N N . SER B 1 114 ? -6.746 -25.25 -18.562 1 98.75 114 SER B N 1
ATOM 3474 C CA . SER B 1 114 ? -7.641 -25.047 -17.422 1 98.75 114 SER B CA 1
ATOM 3475 C C . SER B 1 114 ? -7.215 -25.906 -16.234 1 98.75 114 SER B C 1
ATOM 3477 O O . SER B 1 114 ? -6.332 -26.75 -16.359 1 98.75 114 SER B O 1
ATOM 3479 N N . VAL B 1 115 ? -7.82 -25.641 -15.109 1 98.62 115 VAL B N 1
ATOM 3480 C CA . VAL B 1 115 ? -7.586 -26.453 -13.922 1 98.62 115 VAL B CA 1
ATOM 3481 C C . VAL B 1 115 ? -8.008 -27.906 -14.195 1 98.62 115 VAL B C 1
ATOM 3483 O O . VAL B 1 115 ? -7.316 -28.844 -13.797 1 98.62 115 VAL B O 1
ATOM 3486 N N . ALA B 1 116 ? -9.141 -28.078 -14.844 1 98.44 116 ALA B N 1
ATOM 3487 C CA . ALA B 1 116 ? -9.602 -29.406 -15.203 1 98.44 116 ALA B CA 1
ATOM 3488 C C . ALA B 1 116 ? -8.57 -30.125 -16.078 1 98.44 116 ALA B C 1
ATOM 3490 O O . ALA B 1 116 ? -8.32 -31.312 -15.898 1 98.44 116 ALA B O 1
ATOM 3491 N N . ASP B 1 117 ? -8.078 -29.375 -17.031 1 98.62 117 ASP B N 1
ATOM 3492 C CA . ASP B 1 117 ? -7.047 -29.922 -17.906 1 98.62 117 ASP B CA 1
ATOM 3493 C C . ASP B 1 117 ? -5.809 -30.328 -17.109 1 98.62 117 ASP B C 1
ATOM 3495 O O . ASP B 1 117 ? -5.25 -31.406 -17.344 1 98.62 117 ASP B O 1
ATOM 3499 N N . ILE B 1 118 ? -5.336 -29.562 -16.219 1 98.69 118 ILE B N 1
ATOM 3500 C CA . ILE B 1 118 ? -4.215 -29.891 -15.344 1 98.69 118 ILE B CA 1
ATOM 3501 C C . ILE B 1 118 ? -4.523 -31.156 -14.562 1 98.69 118 ILE B C 1
ATOM 3503 O O . ILE B 1 118 ? -3.717 -32.094 -14.539 1 98.69 118 ILE B O 1
ATOM 3507 N N . GLU B 1 119 ? -5.645 -31.141 -13.883 1 97.88 119 GLU B N 1
ATOM 3508 C CA . GLU B 1 119 ? -6.02 -32.25 -13.023 1 97.88 119 GLU B CA 1
ATOM 3509 C C . GLU B 1 119 ? -6.016 -33.562 -13.789 1 97.88 119 GLU B C 1
ATOM 3511 O O . GLU B 1 119 ? -5.625 -34.625 -13.258 1 97.88 119 GLU B O 1
ATOM 3516 N N . ALA B 1 120 ? -6.434 -33.594 -15.016 1 98 120 ALA B N 1
ATOM 3517 C CA . ALA B 1 120 ? -6.512 -34.781 -15.852 1 98 120 ALA B CA 1
ATOM 3518 C C . ALA B 1 120 ? -5.121 -35.312 -16.156 1 98 120 ALA B C 1
ATOM 3520 O O . ALA B 1 120 ? -4.977 -36.5 -16.547 1 98 120 ALA B O 1
ATOM 3521 N N . HIS B 1 121 ? -4.074 -34.469 -15.992 1 97.75 121 HIS B N 1
ATOM 3522 C CA . HIS B 1 121 ? -2.74 -34.906 -16.422 1 97.75 121 HIS B CA 1
ATOM 3523 C C . HIS B 1 121 ? -1.74 -34.781 -15.273 1 97.75 121 HIS B C 1
ATOM 3525 O O . HIS B 1 121 ? -0.54 -35 -15.469 1 97.75 121 HIS B O 1
ATOM 3531 N N . LEU B 1 122 ? -2.199 -34.469 -14.18 1 97.38 122 LEU B N 1
ATOM 3532 C CA . LEU B 1 122 ? -1.332 -34.156 -13.055 1 97.38 122 LEU B CA 1
ATOM 3533 C C . LEU B 1 122 ? -0.522 -35.375 -12.617 1 97.38 122 LEU B C 1
ATOM 3535 O O . LEU B 1 122 ? 0.614 -35.219 -12.164 1 97.38 122 LEU B O 1
ATOM 3539 N N . ASP B 1 123 ? -1.078 -36.562 -12.75 1 95.94 123 ASP B N 1
ATOM 3540 C CA . ASP B 1 123 ? -0.414 -37.781 -12.328 1 95.94 123 ASP B CA 1
ATOM 3541 C C . ASP B 1 123 ? 0.747 -38.125 -13.258 1 95.94 123 ASP B C 1
ATOM 3543 O O . ASP B 1 123 ? 1.563 -39 -12.938 1 95.94 123 ASP B O 1
ATOM 3547 N N . GLU B 1 124 ? 0.824 -37.438 -14.367 1 97.5 124 GLU B N 1
ATOM 3548 C CA . GLU B 1 124 ? 1.888 -37.688 -15.344 1 97.5 124 GLU B CA 1
ATOM 3549 C C . GLU B 1 124 ? 3.162 -36.938 -14.961 1 97.5 124 GLU B C 1
ATOM 3551 O O . GLU B 1 124 ? 4.219 -37.156 -15.555 1 97.5 124 GLU B O 1
ATOM 3556 N N . ILE B 1 125 ? 3.082 -36.094 -13.984 1 98.12 125 ILE B N 1
ATOM 3557 C CA . ILE B 1 125 ? 4.16 -35.125 -13.711 1 98.12 125 ILE B CA 1
ATOM 3558 C C . ILE B 1 125 ? 4.801 -35.469 -12.359 1 98.12 125 ILE B C 1
ATOM 3560 O O . ILE B 1 125 ? 4.105 -35.75 -11.391 1 98.12 125 ILE B O 1
ATOM 3564 N N . GLN B 1 126 ? 6.082 -35.469 -12.305 1 97.88 126 GLN B N 1
ATOM 3565 C CA . GLN B 1 126 ? 6.859 -35.594 -11.078 1 97.88 126 GLN B CA 1
ATOM 3566 C C . GLN B 1 126 ? 7.766 -34.406 -10.875 1 97.88 126 GLN B C 1
ATOM 3568 O O . GLN B 1 126 ? 8.43 -33.938 -11.812 1 97.88 126 GLN B O 1
ATOM 3573 N N . LEU B 1 127 ? 7.703 -33.781 -9.75 1 98 127 LEU B N 1
ATOM 3574 C CA . LEU B 1 127 ? 8.68 -32.781 -9.336 1 98 127 LEU B CA 1
ATOM 3575 C C . LEU B 1 127 ? 9.844 -33.438 -8.594 1 98 127 LEU B C 1
ATOM 3577 O O . LEU B 1 127 ? 9.633 -34.156 -7.621 1 98 127 LEU B O 1
ATOM 3581 N N . MET B 1 128 ? 11.016 -33.125 -8.984 1 97.56 128 MET B N 1
ATOM 3582 C CA . MET B 1 128 ? 12.148 -34 -8.656 1 97.56 128 MET B CA 1
ATOM 3583 C C . MET B 1 128 ? 13.094 -33.312 -7.676 1 97.56 128 MET B C 1
ATOM 3585 O O . MET B 1 128 ? 13.141 -32.094 -7.602 1 97.56 128 MET B O 1
ATOM 3589 N N . THR B 1 129 ? 13.82 -34.156 -6.914 1 96.19 129 THR B N 1
ATOM 3590 C CA . THR B 1 129 ? 14.992 -33.688 -6.18 1 96.19 129 THR B CA 1
ATOM 3591 C C . THR B 1 129 ? 16.219 -33.656 -7.094 1 96.19 129 THR B C 1
ATOM 3593 O O . THR B 1 129 ? 16.125 -33.969 -8.273 1 96.19 129 THR B O 1
ATOM 3596 N N . ASN B 1 130 ? 17.266 -33.219 -6.492 1 95.94 130 ASN B N 1
ATOM 3597 C CA . ASN B 1 130 ? 18.516 -33.094 -7.223 1 95.94 130 ASN B CA 1
ATOM 3598 C C . ASN B 1 130 ? 19.188 -34.469 -7.426 1 95.94 130 ASN B C 1
ATOM 3600 O O . ASN B 1 130 ? 20.141 -34.562 -8.203 1 95.94 130 ASN B O 1
ATOM 3604 N N . ARG B 1 131 ? 18.875 -35.562 -6.844 1 95.38 131 ARG B N 1
ATOM 3605 C CA . ARG B 1 131 ? 19.578 -36.844 -6.727 1 95.38 131 ARG B CA 1
ATOM 3606 C C . ARG B 1 131 ? 19.953 -37.375 -8.102 1 95.38 131 ARG B C 1
ATOM 3608 O O . ARG B 1 131 ? 21.062 -37.875 -8.305 1 95.38 131 ARG B O 1
ATOM 3615 N N . TYR B 1 132 ? 19.109 -37.344 -9.078 1 95.31 132 TYR B N 1
ATOM 3616 C CA . TYR B 1 132 ? 19.375 -37.906 -10.406 1 95.31 132 TYR B CA 1
ATOM 3617 C C . TYR B 1 132 ? 19.266 -36.812 -11.477 1 95.31 132 TYR B C 1
ATOM 3619 O O . TYR B 1 132 ? 19.062 -37.125 -12.648 1 95.31 132 TYR B O 1
ATOM 3627 N N . ALA B 1 133 ? 19.344 -35.562 -11.039 1 96 133 ALA B N 1
ATOM 3628 C CA . ALA B 1 133 ? 19.234 -34.469 -11.984 1 96 133 ALA B CA 1
ATOM 3629 C C . ALA B 1 133 ? 20.516 -34.312 -12.805 1 96 133 ALA B C 1
ATOM 3631 O O . ALA B 1 133 ? 21.609 -34.469 -12.281 1 96 133 ALA B O 1
ATOM 3632 N N . VAL B 1 134 ? 20.391 -34.062 -14.023 1 95.81 134 VAL B N 1
ATOM 3633 C CA . VAL B 1 134 ? 21.547 -33.875 -14.898 1 95.81 134 VAL B CA 1
ATOM 3634 C C . VAL B 1 134 ? 22.219 -32.531 -14.562 1 95.81 134 VAL B C 1
ATOM 3636 O O . VAL B 1 134 ? 23.453 -32.438 -14.68 1 95.81 134 VAL B O 1
ATOM 3639 N N . ASN B 1 135 ? 21.484 -31.547 -14.227 1 95 135 ASN B N 1
ATOM 3640 C CA . ASN B 1 135 ? 21.969 -30.25 -13.766 1 95 135 ASN B CA 1
ATOM 3641 C C . ASN B 1 135 ? 21.578 -30 -12.312 1 95 135 ASN B C 1
ATOM 3643 O O . ASN B 1 135 ? 20.703 -30.672 -11.773 1 95 135 ASN B O 1
ATOM 3647 N N . ASP B 1 136 ? 22.234 -29.062 -11.688 1 94 136 ASP B N 1
ATOM 3648 C CA . ASP B 1 136 ? 21.859 -28.688 -10.328 1 94 136 ASP B CA 1
ATOM 3649 C C . ASP B 1 136 ? 20.531 -27.922 -10.32 1 94 136 ASP B C 1
ATOM 3651 O O . ASP B 1 136 ? 20.438 -26.812 -10.844 1 94 136 ASP B O 1
ATOM 3655 N N . ILE B 1 137 ? 19.516 -28.469 -9.758 1 92.69 137 ILE B N 1
ATOM 3656 C CA . ILE B 1 137 ? 18.203 -27.828 -9.805 1 92.69 137 ILE B CA 1
ATOM 3657 C C . ILE B 1 137 ? 17.906 -27.156 -8.469 1 92.69 137 ILE B C 1
ATOM 3659 O O . ILE B 1 137 ? 16.844 -26.578 -8.273 1 92.69 137 ILE B O 1
ATOM 3663 N N . GLY B 1 138 ? 18.844 -27.203 -7.535 1 90.69 138 GLY B N 1
ATOM 3664 C CA . GLY B 1 138 ? 18.656 -26.578 -6.23 1 90.69 138 GLY B CA 1
ATOM 3665 C C . GLY B 1 138 ? 17.625 -27.281 -5.375 1 90.69 138 GLY B C 1
ATOM 3666 O O . GLY B 1 138 ? 17.422 -28.5 -5.504 1 90.69 138 GLY B O 1
ATOM 3667 N N . HIS B 1 139 ? 17.094 -26.656 -4.273 1 87.44 139 HIS B N 1
ATOM 3668 C CA . HIS B 1 139 ? 16.172 -27.25 -3.32 1 87.44 139 HIS B CA 1
ATOM 3669 C C . HIS B 1 139 ? 14.961 -26.344 -3.092 1 87.44 139 HIS B C 1
ATOM 3671 O O . HIS B 1 139 ? 14.531 -26.156 -1.953 1 87.44 139 HIS B O 1
ATOM 3677 N N . ALA B 1 140 ? 14.461 -25.938 -4.16 1 88.62 140 ALA B N 1
ATOM 3678 C CA . ALA B 1 140 ? 13.312 -25.031 -4.039 1 88.62 140 ALA B CA 1
ATOM 3679 C C . ALA B 1 140 ? 12.078 -25.781 -3.561 1 88.62 140 ALA B C 1
ATOM 3681 O O . ALA B 1 140 ? 11.711 -26.828 -4.129 1 88.62 140 ALA B O 1
ATOM 3682 N N . GLU B 1 141 ? 11.461 -25.391 -2.486 1 92.81 141 GLU B N 1
ATOM 3683 C CA . GLU B 1 141 ? 10.164 -25.891 -2.023 1 92.81 141 GLU B CA 1
ATOM 3684 C C . GLU B 1 141 ? 9.047 -24.922 -2.408 1 92.81 141 GLU B C 1
ATOM 3686 O O . GLU B 1 141 ? 8.984 -23.797 -1.909 1 92.81 141 GLU B O 1
ATOM 3691 N N . LEU B 1 142 ? 8.211 -25.438 -3.279 1 95.94 142 LEU B N 1
ATOM 3692 C CA . LEU B 1 142 ? 7.234 -24.531 -3.877 1 95.94 142 LEU B CA 1
ATOM 3693 C C . LEU B 1 142 ? 5.848 -25.156 -3.883 1 95.94 142 LEU B C 1
ATOM 3695 O O . LEU B 1 142 ? 5.719 -26.391 -3.879 1 95.94 142 LEU B O 1
ATOM 3699 N N . HIS B 1 143 ? 4.879 -24.375 -3.754 1 95.94 143 HIS B N 1
ATOM 3700 C CA . HIS B 1 143 ? 3.506 -24.719 -4.098 1 95.94 143 HIS B CA 1
ATOM 3701 C C . HIS B 1 143 ? 2.887 -23.688 -5.027 1 95.94 143 HIS B C 1
ATOM 3703 O O . HIS B 1 143 ? 3.518 -22.672 -5.352 1 95.94 143 HIS B O 1
ATOM 3709 N N . PHE B 1 144 ? 1.678 -24.031 -5.551 1 97.25 144 PHE B N 1
ATOM 3710 C CA . PHE B 1 144 ? 1.209 -23.281 -6.719 1 97.25 144 PHE B CA 1
ATOM 3711 C C . PHE B 1 144 ? -0.265 -22.922 -6.574 1 97.25 144 PHE B C 1
ATOM 3713 O O . PHE B 1 144 ? -1.098 -23.797 -6.301 1 97.25 144 PHE B O 1
ATOM 3720 N N . ALA B 1 145 ? -0.581 -21.656 -6.707 1 98 145 ALA B N 1
ATOM 3721 C CA . ALA B 1 145 ? -1.962 -21.188 -6.805 1 98 145 ALA B CA 1
ATOM 3722 C C . ALA B 1 145 ? -2.418 -21.109 -8.258 1 98 145 ALA B C 1
ATOM 3724 O O . ALA B 1 145 ? -1.708 -20.578 -9.117 1 98 145 ALA B O 1
ATOM 3725 N N . VAL B 1 146 ? -3.605 -21.656 -8.531 1 98.75 146 VAL B N 1
ATOM 3726 C CA . VAL B 1 146 ? -4.078 -21.75 -9.906 1 98.75 146 VAL B CA 1
ATOM 3727 C C . VAL B 1 146 ? -5.551 -21.344 -9.977 1 98.75 146 VAL B C 1
ATOM 3729 O O . VAL B 1 146 ? -6.348 -21.719 -9.117 1 98.75 146 VAL B O 1
ATOM 3732 N N . VAL B 1 147 ? -5.879 -20.578 -10.961 1 98.81 147 VAL B N 1
ATOM 3733 C CA . VAL B 1 147 ? -7.27 -20.234 -11.258 1 98.81 147 VAL B CA 1
ATOM 3734 C C . VAL B 1 147 ? -7.484 -20.188 -12.766 1 98.81 147 VAL B C 1
ATOM 3736 O O . VAL B 1 147 ? -6.551 -19.922 -13.523 1 98.81 147 VAL B O 1
ATOM 3739 N N . ASP B 1 148 ? -8.633 -20.516 -13.227 1 98.69 148 ASP B N 1
ATOM 3740 C CA . ASP B 1 148 ? -8.977 -20.375 -14.641 1 98.69 148 ASP B CA 1
ATOM 3741 C C . ASP B 1 148 ? -10.312 -19.656 -14.805 1 98.69 148 ASP B C 1
ATOM 3743 O O . ASP B 1 148 ? -10.891 -19.156 -13.836 1 98.69 148 ASP B O 1
ATOM 3747 N N . ARG B 1 149 ? -10.852 -19.547 -15.992 1 98.25 149 ARG B N 1
ATOM 3748 C CA . ARG B 1 149 ? -11.977 -18.688 -16.344 1 98.25 149 ARG B CA 1
ATOM 3749 C C . ARG B 1 149 ? -13.281 -19.219 -15.75 1 98.25 149 ARG B C 1
ATOM 3751 O O . ARG B 1 149 ? -14.281 -18.5 -15.695 1 98.25 149 ARG B O 1
ATOM 3758 N N . THR B 1 150 ? -13.305 -20.422 -15.297 1 97.56 150 THR B N 1
ATOM 3759 C CA . THR B 1 150 ? -14.508 -20.953 -14.664 1 97.56 150 THR B CA 1
ATOM 3760 C C . THR B 1 150 ? -14.641 -20.438 -13.242 1 97.56 150 THR B C 1
ATOM 3762 O O . THR B 1 150 ? -15.719 -20.516 -12.641 1 97.56 150 THR B O 1
ATOM 3765 N N . GLY B 1 151 ? -13.547 -19.969 -12.711 1 97.38 151 GLY B N 1
ATOM 3766 C CA . GLY B 1 151 ? -13.516 -19.547 -11.32 1 97.38 151 GLY B CA 1
ATOM 3767 C C . GLY B 1 151 ? -13.008 -20.625 -10.375 1 97.38 151 GLY B C 1
ATOM 3768 O O . GLY B 1 151 ? -12.867 -20.391 -9.172 1 97.38 151 GLY B O 1
ATOM 3769 N N . ARG B 1 152 ? -12.781 -21.828 -10.93 1 97.81 152 ARG B N 1
ATOM 3770 C CA . ARG B 1 152 ? -12.188 -22.859 -10.086 1 97.81 152 ARG B CA 1
ATOM 3771 C C . ARG B 1 152 ? -10.797 -22.453 -9.617 1 97.81 152 ARG B C 1
ATOM 3773 O O . ARG B 1 152 ? -9.945 -22.094 -10.438 1 97.81 152 ARG B O 1
ATOM 3780 N N . THR B 1 153 ? -10.648 -22.406 -8.375 1 97.5 153 THR B N 1
ATOM 3781 C CA . THR B 1 153 ? -9.422 -21.969 -7.707 1 97.5 153 THR B CA 1
ATOM 3782 C C . THR B 1 153 ? -8.82 -23.109 -6.891 1 97.5 153 THR B C 1
ATOM 3784 O O . THR B 1 153 ? -9.477 -23.656 -6 1 97.5 153 THR B O 1
ATOM 3787 N N . VAL B 1 154 ? -7.543 -23.406 -7.168 1 97.44 154 VAL B N 1
ATOM 3788 C CA . VAL B 1 154 ? -6.957 -24.562 -6.504 1 97.44 154 VAL B CA 1
ATOM 3789 C C . VAL B 1 154 ? -5.52 -24.25 -6.102 1 97.44 154 VAL B C 1
ATOM 3791 O O . VAL B 1 154 ? -4.941 -23.266 -6.547 1 97.44 154 VAL B O 1
ATOM 3794 N N . VAL B 1 155 ? -4.988 -25.016 -5.199 1 96.38 155 VAL B N 1
ATOM 3795 C CA . VAL B 1 155 ? -3.574 -25.062 -4.852 1 96.38 155 VAL B CA 1
ATOM 3796 C C . VAL B 1 155 ? -3.008 -26.438 -5.176 1 96.38 155 VAL B C 1
ATOM 3798 O O . VAL B 1 155 ? -3.664 -27.453 -4.938 1 96.38 155 VAL B O 1
ATOM 3801 N N . ILE B 1 156 ? -1.896 -26.469 -5.809 1 96.38 156 ILE B N 1
ATOM 3802 C CA . ILE B 1 156 ? -1.17 -27.703 -6.035 1 96.38 156 ILE B CA 1
ATOM 3803 C C . ILE B 1 156 ? 0.061 -27.75 -5.133 1 96.38 156 ILE B C 1
ATOM 3805 O O . ILE B 1 156 ? 0.954 -26.906 -5.242 1 96.38 156 ILE B O 1
ATOM 3809 N N . GLU B 1 157 ? 0.119 -28.703 -4.273 1 93.81 157 GLU B N 1
ATOM 3810 C CA . GLU B 1 157 ? 1.198 -28.859 -3.303 1 93.81 157 GLU B CA 1
ATOM 3811 C C . GLU B 1 157 ? 1.916 -30.188 -3.482 1 93.81 157 GLU B C 1
ATOM 3813 O O . GLU B 1 157 ? 1.273 -31.234 -3.582 1 93.81 157 GLU B O 1
ATOM 3818 N N . PRO B 1 158 ? 3.23 -30.141 -3.568 1 94.12 158 PRO B N 1
ATOM 3819 C CA . PRO B 1 158 ? 3.982 -31.391 -3.717 1 94.12 158 PRO B CA 1
ATOM 3820 C C . PRO B 1 158 ? 4.227 -32.094 -2.385 1 94.12 158 PRO B C 1
ATOM 3822 O O . PRO B 1 158 ? 5.375 -32.344 -2.023 1 94.12 158 PRO B O 1
ATOM 3825 N N . THR B 1 159 ? 3.209 -32.438 -1.731 1 92.06 159 THR B N 1
ATOM 3826 C CA . THR B 1 159 ? 3.295 -33.125 -0.448 1 92.06 159 THR B CA 1
ATOM 3827 C C . THR B 1 159 ? 3.201 -34.656 -0.639 1 92.06 159 THR B C 1
ATOM 3829 O O . THR B 1 159 ? 3.49 -35.406 0.283 1 92.06 159 THR B O 1
ATOM 3832 N N . HIS B 1 160 ? 2.811 -35.062 -1.722 1 89.25 160 HIS B N 1
ATOM 3833 C CA . HIS B 1 160 ? 2.762 -36.469 -2.104 1 89.25 160 HIS B CA 1
ATOM 3834 C C . HIS B 1 160 ? 2.76 -36.625 -3.621 1 89.25 160 HIS B C 1
ATOM 3836 O O . HIS B 1 160 ? 2.494 -35.688 -4.348 1 89.25 160 HIS B O 1
ATOM 3842 N N . PHE B 1 161 ? 3.049 -37.781 -4.047 1 93.31 161 PHE B N 1
ATOM 3843 C CA . PHE B 1 161 ? 2.975 -38.125 -5.461 1 93.31 161 PHE B CA 1
ATOM 3844 C C . PHE B 1 161 ? 2.217 -39.438 -5.656 1 93.31 161 PHE B C 1
ATOM 3846 O O . PHE B 1 161 ? 2.406 -40.375 -4.895 1 93.31 161 PHE B O 1
ATOM 3853 N N . PRO B 1 162 ? 1.363 -39.562 -6.59 1 93.81 162 PRO B N 1
ATOM 3854 C CA . PRO B 1 162 ? 1.101 -38.531 -7.609 1 93.81 162 PRO B CA 1
ATOM 3855 C C . PRO B 1 162 ? 0.512 -37.25 -7.023 1 93.81 162 PRO B C 1
ATOM 3857 O O . PRO B 1 162 ? -0.185 -37.312 -6.004 1 93.81 162 PRO B O 1
ATOM 3860 N N . LEU B 1 163 ? 0.814 -36.094 -7.699 1 95.38 163 LEU B N 1
ATOM 3861 C CA . LEU B 1 163 ? 0.334 -34.812 -7.266 1 95.38 163 LEU B CA 1
ATOM 3862 C C . LEU B 1 163 ? -1.19 -34.75 -7.242 1 95.38 163 LEU B C 1
ATOM 3864 O O . LEU B 1 163 ? -1.846 -35.5 -7.984 1 95.38 163 LEU B O 1
ATOM 3868 N N . ARG B 1 164 ? -1.717 -33.906 -6.398 1 91.12 164 ARG B N 1
ATOM 3869 C CA . ARG B 1 164 ? -3.158 -33.688 -6.34 1 91.12 164 ARG B CA 1
ATOM 3870 C C . ARG B 1 164 ? -3.488 -32.219 -6.25 1 91.12 164 ARG B C 1
ATOM 3872 O O . ARG B 1 164 ? -2.676 -31.422 -5.77 1 91.12 164 ARG B O 1
ATOM 3879 N N . VAL B 1 165 ? -4.66 -31.922 -6.742 1 94.75 165 VAL B N 1
ATOM 3880 C CA . VAL B 1 165 ? -5.168 -30.562 -6.613 1 94.75 165 VAL B CA 1
ATOM 3881 C C . VAL B 1 165 ? -5.945 -30.422 -5.305 1 94.75 165 VAL B C 1
ATOM 3883 O O . VAL B 1 165 ? -6.648 -31.344 -4.891 1 94.75 165 VAL B O 1
ATOM 3886 N N . ARG B 1 166 ? -5.734 -29.375 -4.664 1 93.88 166 ARG B N 1
ATOM 3887 C CA . ARG B 1 166 ? -6.539 -29.016 -3.506 1 93.88 166 ARG B CA 1
ATOM 3888 C C . ARG B 1 166 ? -7.43 -27.812 -3.818 1 93.88 166 ARG B C 1
ATOM 3890 O O . ARG B 1 166 ? -6.938 -26.766 -4.234 1 93.88 166 ARG B O 1
ATOM 3897 N N . GLU B 1 167 ? -8.758 -28 -3.564 1 95.69 167 GLU B N 1
ATOM 3898 C CA . GLU B 1 167 ? -9.68 -26.891 -3.768 1 95.69 167 GLU B CA 1
ATOM 3899 C C . GLU B 1 167 ? -9.398 -25.75 -2.791 1 95.69 167 GLU B C 1
ATOM 3901 O O . GLU B 1 167 ? -9.141 -26 -1.61 1 95.69 167 GLU B O 1
ATOM 3906 N N . ASN B 1 168 ? -9.406 -24.516 -3.279 1 96.38 168 ASN B N 1
ATOM 3907 C CA . ASN B 1 168 ? -9.188 -23.344 -2.451 1 96.38 168 ASN B CA 1
ATOM 3908 C C . ASN B 1 168 ? -10.141 -22.203 -2.818 1 96.38 168 ASN B C 1
ATOM 3910 O O . ASN B 1 168 ? -9.711 -21.141 -3.27 1 96.38 168 ASN B O 1
ATOM 3914 N N . PRO B 1 169 ? -11.445 -22.406 -2.557 1 95.94 169 PRO B N 1
ATOM 3915 C CA . PRO B 1 169 ? -12.414 -21.375 -2.914 1 95.94 169 PRO B CA 1
ATOM 3916 C C . PRO B 1 169 ? -12.203 -20.078 -2.141 1 95.94 169 PRO B C 1
ATOM 3918 O O . PRO B 1 169 ? -12.75 -19.031 -2.516 1 95.94 169 PRO B O 1
ATOM 3921 N N . LEU B 1 170 ? -11.492 -20.109 -1.032 1 97.25 170 LEU B N 1
ATOM 3922 C CA . LEU B 1 170 ? -11.148 -18.875 -0.318 1 97.25 170 LEU B CA 1
ATOM 3923 C C . LEU B 1 170 ? -10.297 -17.969 -1.19 1 97.25 170 LEU B C 1
ATOM 3925 O O . LEU B 1 170 ? -10.43 -16.734 -1.128 1 97.25 170 LEU B O 1
ATOM 3929 N N . GLY B 1 171 ? -9.375 -18.547 -1.989 1 97.75 171 GLY B N 1
ATOM 3930 C CA . GLY B 1 171 ? -8.57 -17.797 -2.939 1 97.75 171 GLY B CA 1
ATOM 3931 C C . GLY B 1 171 ? -7.406 -17.062 -2.293 1 97.75 171 GLY B C 1
ATOM 3932 O O . GLY B 1 171 ? -6.984 -16.016 -2.773 1 97.75 171 GLY B O 1
ATOM 3933 N N . VAL B 1 172 ? -6.988 -17.531 -1.159 1 98.25 172 VAL B N 1
ATOM 3934 C CA . VAL B 1 172 ? -5.824 -16.969 -0.492 1 98.25 172 VAL B CA 1
ATOM 3935 C C . VAL B 1 172 ? -4.789 -18.062 -0.238 1 98.25 172 VAL B C 1
ATOM 3937 O O . VAL B 1 172 ? -5.129 -19.156 0.215 1 98.25 172 VAL B O 1
ATOM 3940 N N . VAL B 1 173 ? -3.512 -17.781 -0.605 1 96.44 173 VAL B N 1
ATOM 3941 C CA . VAL B 1 173 ? -2.404 -18.703 -0.375 1 96.44 173 VAL B CA 1
ATOM 3942 C C . VAL B 1 173 ? -1.188 -17.922 0.136 1 96.44 173 VAL B C 1
ATOM 3944 O O . VAL B 1 173 ? -0.916 -16.812 -0.319 1 96.44 173 VAL B O 1
ATOM 3947 N N . THR B 1 174 ? -0.553 -18.406 1.152 1 96.5 174 THR B N 1
ATOM 3948 C CA . THR B 1 174 ? 0.748 -17.922 1.602 1 96.5 174 THR B CA 1
ATOM 3949 C C . THR B 1 174 ? 1.768 -19.047 1.628 1 96.5 174 THR B C 1
ATOM 3951 O O . THR B 1 174 ? 1.591 -20.078 0.954 1 96.5 174 THR B O 1
ATOM 3954 N N . ASN B 1 175 ? 2.846 -18.922 2.381 1 94.44 175 ASN B N 1
ATOM 3955 C CA . ASN B 1 175 ? 3.951 -19.875 2.32 1 94.44 175 ASN B CA 1
ATOM 3956 C C . ASN B 1 175 ? 3.77 -21 3.322 1 94.44 175 ASN B C 1
ATOM 3958 O O . ASN B 1 175 ? 4.605 -21.906 3.402 1 94.44 175 ASN B O 1
ATOM 3962 N N . SER B 1 176 ? 2.699 -21.016 3.979 1 89.88 176 SER B N 1
ATOM 3963 C CA . SER B 1 176 ? 2.49 -22.047 4.992 1 89.88 176 SER B CA 1
ATOM 3964 C C . SER B 1 176 ? 2.131 -23.391 4.359 1 89.88 176 SER B C 1
ATOM 3966 O O . SER B 1 176 ? 1.352 -23.438 3.406 1 89.88 176 SER B O 1
ATOM 3968 N N . LYS B 1 177 ? 2.629 -24.484 4.895 1 86.06 177 LYS B N 1
ATOM 3969 C CA . LYS B 1 177 ? 2.381 -25.812 4.344 1 86.06 177 LYS B CA 1
ATOM 3970 C C . LYS B 1 177 ? 1.067 -26.375 4.871 1 86.06 177 LYS B C 1
ATOM 3972 O O . LYS B 1 177 ? 0.52 -27.328 4.293 1 86.06 177 LYS B O 1
ATOM 3977 N N . ASP B 1 178 ? 0.659 -25.891 5.945 1 85.88 178 ASP B N 1
ATOM 3978 C CA . ASP B 1 178 ? -0.528 -26.469 6.57 1 85.88 178 ASP B CA 1
ATOM 3979 C C . ASP B 1 178 ? -1.766 -25.625 6.273 1 85.88 178 ASP B C 1
ATOM 3981 O O . ASP B 1 178 ? -2.162 -24.781 7.09 1 85.88 178 ASP B O 1
ATOM 3985 N N . PHE B 1 179 ? -2.34 -25.891 5.168 1 83.5 179 PHE B N 1
ATOM 3986 C CA . PHE B 1 179 ? -3.502 -25.125 4.742 1 83.5 179 PHE B CA 1
ATOM 3987 C C . PHE B 1 179 ? -4.66 -25.297 5.715 1 83.5 179 PHE B C 1
ATOM 3989 O O . PHE B 1 179 ? -5.348 -24.344 6.055 1 83.5 179 PHE B O 1
ATOM 3996 N N . ASP B 1 180 ? -4.844 -26.531 6.156 1 85.44 180 ASP B N 1
ATOM 3997 C CA . ASP B 1 180 ? -5.941 -26.812 7.074 1 85.44 180 ASP B CA 1
ATOM 3998 C C . ASP B 1 180 ? -5.754 -26.062 8.398 1 85.44 180 ASP B C 1
ATOM 4000 O O . ASP B 1 180 ? -6.715 -25.562 8.969 1 85.44 180 ASP B O 1
ATOM 4004 N N . LEU B 1 181 ? -4.566 -26.078 8.789 1 89.12 181 LEU B N 1
ATOM 4005 C CA . LEU B 1 181 ? -4.273 -25.328 10.008 1 89.12 181 LEU B CA 1
ATOM 4006 C C . LEU B 1 181 ? -4.547 -23.844 9.812 1 89.12 181 LEU B C 1
ATOM 4008 O O . LEU B 1 181 ? -5.062 -23.172 10.719 1 89.12 181 LEU B O 1
ATOM 4012 N N . GLN B 1 182 ? -4.195 -23.328 8.672 1 90.69 182 GLN B N 1
ATOM 4013 C CA . GLN B 1 182 ? -4.445 -21.922 8.367 1 90.69 182 GLN B CA 1
ATOM 4014 C C . GLN B 1 182 ? -5.941 -21.625 8.359 1 90.69 182 GLN B C 1
ATOM 4016 O O . GLN B 1 182 ? -6.375 -20.578 8.859 1 90.69 182 GLN B O 1
ATOM 4021 N N . LEU B 1 183 ? -6.676 -22.516 7.836 1 91.31 183 LEU B N 1
ATOM 4022 C CA . LEU B 1 183 ? -8.125 -22.328 7.793 1 91.31 183 LEU B CA 1
ATOM 4023 C C . LEU B 1 183 ? -8.719 -22.344 9.195 1 91.31 183 LEU B C 1
ATOM 4025 O O . LEU B 1 183 ? -9.609 -21.562 9.508 1 91.31 183 LEU B O 1
ATOM 4029 N N . GLU B 1 184 ? -8.25 -23.297 9.961 1 92 184 GLU B N 1
ATOM 4030 C CA . GLU B 1 184 ? -8.711 -23.359 11.344 1 92 184 GLU B CA 1
ATOM 4031 C C . GLU B 1 184 ? -8.445 -22.047 12.078 1 92 184 GLU B C 1
ATOM 4033 O O . GLU B 1 184 ? -9.32 -21.547 12.789 1 92 184 GLU B O 1
ATOM 4038 N N . ARG B 1 185 ? -7.316 -21.547 11.875 1 93.38 185 ARG B N 1
ATOM 4039 C CA . ARG B 1 185 ? -6.965 -20.281 12.492 1 93.38 185 ARG B CA 1
ATOM 4040 C C . ARG B 1 185 ? -7.871 -19.156 12 1 93.38 185 ARG B C 1
ATOM 4042 O O . ARG B 1 185 ? -8.297 -18.297 12.781 1 93.38 185 ARG B O 1
ATOM 4049 N N . LEU B 1 186 ? -8.094 -19.172 10.766 1 95.69 186 LEU B N 1
ATOM 4050 C CA . LEU B 1 186 ? -8.938 -18.156 10.172 1 95.69 186 LEU B CA 1
ATOM 4051 C C . LEU B 1 186 ? -10.352 -18.203 10.758 1 95.69 186 LEU B C 1
ATOM 4053 O O . LEU B 1 186 ? -11.031 -17.188 10.836 1 95.69 186 LEU B O 1
ATOM 4057 N N . GLY B 1 187 ? -10.773 -19.359 11.195 1 95.19 187 GLY B N 1
ATOM 4058 C CA . GLY B 1 187 ? -12.094 -19.531 11.766 1 95.19 187 GLY B CA 1
ATOM 4059 C C . GLY B 1 187 ? -12.336 -18.703 13.008 1 95.19 187 GLY B C 1
ATOM 4060 O O . GLY B 1 187 ? -13.477 -18.438 13.375 1 95.19 187 GLY B O 1
ATOM 4061 N N . GLN B 1 188 ? -11.297 -18.266 13.625 1 94.81 188 GLN B N 1
ATOM 4062 C CA . GLN B 1 188 ? -11.398 -17.375 14.781 1 94.81 188 GLN B CA 1
ATOM 4063 C C . GLN B 1 188 ? -11.805 -15.969 14.367 1 94.81 188 GLN B C 1
ATOM 4065 O O . GLN B 1 188 ? -12.359 -15.211 15.164 1 94.81 188 GLN B O 1
ATOM 4070 N N . TYR B 1 189 ? -11.586 -15.711 13.125 1 96.06 189 TYR B N 1
ATOM 4071 C CA . TYR B 1 189 ? -11.703 -14.32 12.68 1 96.06 189 TYR B CA 1
ATOM 4072 C C . TYR B 1 189 ? -12.914 -14.141 11.773 1 96.06 189 TYR B C 1
ATOM 4074 O O . TYR B 1 189 ? -13.367 -13.016 11.555 1 96.06 189 TYR B O 1
ATOM 4082 N N . VAL B 1 190 ? -13.352 -15.164 11.195 1 95.69 190 VAL B N 1
ATOM 4083 C CA . VAL B 1 190 ? -14.461 -15.094 10.25 1 95.69 190 VAL B CA 1
ATOM 4084 C C . VAL B 1 190 ? -15.438 -16.234 10.5 1 95.69 190 VAL B C 1
ATOM 4086 O O . VAL B 1 190 ? -15.102 -17.203 11.203 1 95.69 190 VAL B O 1
ATOM 4089 N N . ASN B 1 191 ? -16.688 -16.047 10.008 1 95.88 191 ASN B N 1
ATOM 4090 C CA . ASN B 1 191 ? -17.672 -17.125 9.938 1 95.88 191 ASN B CA 1
ATOM 4091 C C . ASN B 1 191 ? -17.844 -17.625 8.5 1 95.88 191 ASN B C 1
ATOM 4093 O O . ASN B 1 191 ? -18.406 -16.922 7.66 1 95.88 191 ASN B O 1
ATOM 4097 N N . PHE B 1 192 ? -17.453 -18.875 8.32 1 96.31 192 PHE B N 1
ATOM 4098 C CA . PHE B 1 192 ? -17.547 -19.453 6.984 1 96.31 192 PHE B CA 1
ATOM 4099 C C . PHE B 1 192 ? -19 -19.844 6.672 1 96.31 192 PHE B C 1
ATOM 4101 O O . PHE B 1 192 ? -19.766 -20.156 7.582 1 96.31 192 PHE B O 1
ATOM 4108 N N . THR B 1 193 ? -19.312 -19.844 5.438 1 97.19 193 THR B N 1
ATOM 4109 C CA . THR B 1 193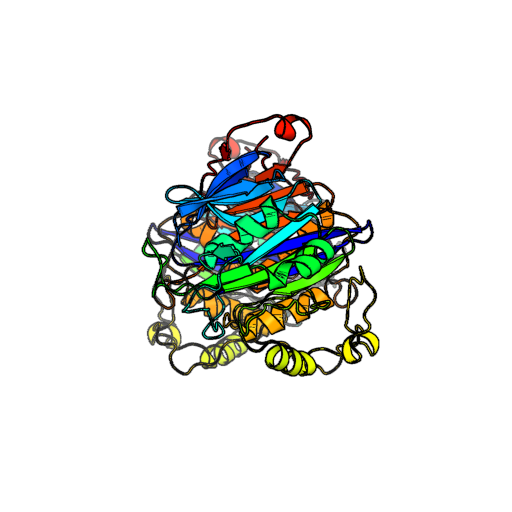 ? -20.625 -20.359 5.012 1 97.19 193 THR B CA 1
ATOM 4110 C C . THR B 1 193 ? -20.688 -21.875 5.176 1 97.19 193 THR B C 1
ATOM 4112 O O . THR B 1 193 ? -19.656 -22.531 5.223 1 97.19 193 THR B O 1
ATOM 4115 N N . GLU B 1 194 ? -21.906 -22.359 5.219 1 96.81 194 GLU B N 1
ATOM 4116 C CA . GLU B 1 194 ? -22.094 -23.812 5.281 1 96.81 194 GLU B CA 1
ATOM 4117 C C . GLU B 1 194 ? -21.531 -24.5 4.039 1 96.81 194 GLU B C 1
ATOM 4119 O O . GLU B 1 194 ? -20.969 -25.578 4.125 1 96.81 194 GLU B O 1
ATOM 4124 N N . ALA B 1 195 ? -21.719 -23.859 2.938 1 97.12 195 ALA B N 1
ATOM 4125 C CA . ALA B 1 195 ? -21.203 -24.406 1.687 1 97.12 195 ALA B CA 1
ATOM 4126 C C . ALA B 1 195 ? -19.688 -24.578 1.748 1 97.12 195 ALA B C 1
ATOM 4128 O O . ALA B 1 195 ? -19.141 -25.594 1.288 1 97.12 195 ALA B O 1
ATOM 4129 N N . PHE B 1 196 ? -19.047 -23.609 2.305 1 96.38 196 PHE B N 1
ATOM 4130 C CA . PHE B 1 196 ? -17.594 -23.672 2.43 1 96.38 196 PHE B CA 1
ATOM 4131 C C . PHE B 1 196 ? -17.188 -24.797 3.373 1 96.38 196 PHE B C 1
ATOM 4133 O O . PHE B 1 196 ? -16.281 -25.578 3.057 1 96.38 196 PHE B O 1
ATOM 4140 N N . LYS B 1 197 ? -17.875 -24.953 4.484 1 94.25 197 LYS B N 1
ATOM 4141 C CA . LYS B 1 197 ? -17.562 -25.969 5.484 1 94.25 197 LYS B CA 1
ATOM 4142 C C . LYS B 1 197 ? -17.766 -27.375 4.918 1 94.25 197 LYS B C 1
ATOM 4144 O O . LYS B 1 197 ? -17.047 -28.312 5.281 1 94.25 197 LYS B O 1
ATOM 4149 N N . GLN B 1 198 ? -18.672 -27.453 3.994 1 95.44 198 GLN B N 1
ATOM 4150 C CA . GLN B 1 198 ? -19.016 -28.75 3.445 1 95.44 198 GLN B CA 1
ATOM 4151 C C . GLN B 1 198 ? -18.219 -29.047 2.18 1 95.44 198 GLN B C 1
ATOM 4153 O O . GLN B 1 198 ? -18.344 -30.125 1.589 1 95.44 198 GLN B O 1
ATOM 4158 N N . GLY B 1 199 ? -17.422 -28.109 1.756 1 93.75 199 GLY B N 1
ATOM 4159 C CA . GLY B 1 199 ? -16.656 -28.312 0.541 1 93.75 199 GLY B CA 1
ATOM 4160 C C . GLY B 1 199 ? -17.5 -28.281 -0.717 1 93.75 199 GLY B C 1
ATOM 4161 O O . GLY B 1 199 ? -17.203 -28.984 -1.684 1 93.75 199 GLY B O 1
ATOM 4162 N N . LYS B 1 200 ? -18.594 -27.5 -0.658 1 96.38 200 LYS B N 1
ATOM 4163 C CA . LYS B 1 200 ? -19.562 -27.484 -1.76 1 96.38 200 LYS B CA 1
ATOM 4164 C C . LYS B 1 200 ? -19.75 -26.062 -2.301 1 96.38 200 LYS B C 1
ATOM 4166 O O . LYS B 1 200 ? -20.844 -25.688 -2.703 1 96.38 200 LYS B O 1
ATOM 4171 N N . VAL B 1 201 ? -18.703 -25.266 -2.184 1 96.75 201 VAL B N 1
ATOM 4172 C CA . VAL B 1 201 ? -18.797 -23.906 -2.689 1 96.75 201 VAL B CA 1
ATOM 4173 C C . VAL B 1 201 ? -18.938 -23.922 -4.207 1 96.75 201 VAL B C 1
ATOM 4175 O O . VAL B 1 201 ? -18.141 -24.531 -4.91 1 96.75 201 VAL B O 1
ATOM 4178 N N . PRO B 1 202 ? -20 -23.25 -4.754 1 97 202 PRO B N 1
ATOM 4179 C CA . PRO B 1 202 ? -20.125 -23.188 -6.211 1 97 202 PRO B CA 1
ATOM 4180 C C . PRO B 1 202 ? -18.953 -22.453 -6.859 1 97 202 PRO B C 1
ATOM 4182 O O . PRO B 1 202 ? -18.375 -21.531 -6.258 1 97 202 PRO B O 1
ATOM 4185 N N . LEU B 1 203 ? -18.625 -22.859 -8.102 1 95.81 203 LEU B N 1
ATOM 4186 C CA . LEU B 1 203 ? -17.594 -22.141 -8.852 1 95.81 203 LEU B CA 1
ATOM 4187 C C . LEU B 1 203 ? -17.969 -20.672 -9.008 1 95.81 203 LEU B C 1
ATOM 4189 O O . LEU B 1 203 ? -19.156 -20.328 -9.078 1 95.81 203 LEU B O 1
ATOM 4193 N N . ASN B 1 204 ? -16.953 -19.906 -9.023 1 94.81 204 ASN B N 1
ATOM 4194 C CA . ASN B 1 204 ? -17.109 -18.484 -9.289 1 94.81 204 ASN B CA 1
ATOM 4195 C C . ASN B 1 204 ? -17.812 -17.766 -8.141 1 94.81 204 ASN B C 1
ATOM 4197 O O . ASN B 1 204 ? -18.562 -16.812 -8.359 1 94.81 204 ASN B O 1
ATOM 4201 N N . THR B 1 205 ? -17.719 -18.266 -6.949 1 96.31 205 THR B N 1
ATOM 4202 C CA . THR B 1 205 ? -18.234 -17.625 -5.742 1 96.31 205 THR B CA 1
ATOM 4203 C C . THR B 1 205 ? -17.234 -16.594 -5.211 1 96.31 205 THR B C 1
ATOM 4205 O O . THR B 1 205 ? -16.094 -16.938 -4.887 1 96.31 205 THR B O 1
ATOM 4208 N N . PRO B 1 206 ? -17.641 -15.367 -5.051 1 95.69 206 PRO B N 1
ATOM 4209 C CA . PRO B 1 206 ? -16.688 -14.312 -4.707 1 95.69 206 PRO B CA 1
ATOM 4210 C C . PRO B 1 206 ? -16.328 -14.297 -3.223 1 95.69 206 PRO B C 1
ATOM 4212 O O . PRO B 1 206 ? -15.289 -13.758 -2.84 1 95.69 206 PRO B O 1
ATOM 4215 N N . ARG B 1 207 ? -17.266 -14.844 -2.35 1 96.31 207 ARG B N 1
ATOM 4216 C CA . ARG B 1 207 ? -17.078 -14.836 -0.904 1 96.31 207 ARG B CA 1
ATOM 4217 C C . ARG B 1 207 ? -17.484 -16.156 -0.286 1 96.31 207 ARG B C 1
ATOM 4219 O O . ARG B 1 207 ? -18.5 -16.75 -0.683 1 96.31 207 ARG B O 1
ATOM 4226 N N . VAL B 1 208 ? -16.672 -16.516 0.708 1 97.44 208 VAL B N 1
ATOM 4227 C CA . VAL B 1 208 ? -17 -17.812 1.305 1 97.44 208 VAL B CA 1
ATOM 4228 C C . VAL B 1 208 ? -17.297 -17.625 2.793 1 97.44 208 VAL B C 1
ATOM 4230 O O . VAL B 1 208 ? -17.297 -18.609 3.553 1 97.44 208 VAL B O 1
ATOM 4233 N N . THR B 1 209 ? -17.438 -16.438 3.291 1 96.75 209 THR B N 1
ATOM 4234 C CA . THR B 1 209 ? -17.844 -16.156 4.664 1 96.75 209 THR B CA 1
ATOM 4235 C C . THR B 1 209 ? -19.266 -15.586 4.703 1 96.75 209 THR B C 1
ATOM 4237 O O . THR B 1 209 ? -19.812 -15.195 3.668 1 96.75 209 THR B O 1
ATOM 4240 N N . THR B 1 210 ? -19.891 -15.453 5.898 1 95.25 210 THR B N 1
ATOM 4241 C CA . THR B 1 210 ? -21.281 -15.031 6.066 1 95.25 210 THR B CA 1
ATOM 4242 C C . THR B 1 210 ? -21.375 -13.508 6.086 1 95.25 210 THR B C 1
ATOM 4244 O O . THR B 1 210 ? -22.469 -12.953 5.988 1 95.25 210 THR B O 1
ATOM 4247 N N . GLY B 1 211 ? -20.25 -12.891 6.246 1 90.62 211 GLY B N 1
ATOM 4248 C CA . GLY B 1 211 ? -20.266 -11.438 6.387 1 90.62 211 GLY B CA 1
ATOM 4249 C C . GLY B 1 211 ? -20.547 -10.984 7.805 1 90.62 211 GLY B C 1
ATOM 4250 O O . GLY B 1 211 ? -20.562 -9.781 8.078 1 90.62 211 GLY B O 1
ATOM 4251 N N . LYS B 1 212 ? -20.875 -11.898 8.703 1 90.06 212 LYS B N 1
ATOM 4252 C CA . LYS B 1 212 ? -21.094 -11.578 10.109 1 90.06 212 LYS B CA 1
ATOM 4253 C C . LYS B 1 212 ? -19.766 -11.625 10.883 1 90.06 212 LYS B C 1
ATOM 4255 O O . LYS B 1 212 ? -19.234 -12.703 11.141 1 90.06 212 LYS B O 1
ATOM 4260 N N . PHE B 1 213 ? -19.219 -10.445 11.289 1 84.69 213 PHE B N 1
ATOM 4261 C CA . PHE B 1 213 ? -17.891 -10.375 11.891 1 84.69 213 PHE B CA 1
ATOM 4262 C C . PHE B 1 213 ? -17.969 -9.82 13.305 1 84.69 213 PHE B C 1
ATOM 4264 O O . PHE B 1 213 ? -16.938 -9.617 13.961 1 84.69 213 PHE B O 1
ATOM 4271 N N . SER B 1 214 ? -19.141 -9.555 13.773 1 84.94 214 SER B N 1
ATOM 4272 C CA . SER B 1 214 ? -19.328 -8.984 15.109 1 84.94 214 SER B CA 1
ATOM 4273 C C . SER B 1 214 ? -18.688 -9.875 16.172 1 84.94 214 SER B C 1
ATOM 4275 O O . SER B 1 214 ? -18.891 -11.094 16.172 1 84.94 214 SER B O 1
ATOM 4277 N N . GLY B 1 215 ? -17.891 -9.25 17.078 1 86.56 215 GLY B N 1
ATOM 4278 C CA . GLY B 1 215 ? -17.297 -9.953 18.219 1 86.56 215 GLY B CA 1
ATOM 4279 C C . GLY B 1 215 ? -16.016 -10.672 17.859 1 86.56 215 GLY B C 1
ATOM 4280 O O . GLY B 1 215 ? -15.359 -11.266 18.719 1 86.56 215 GLY B O 1
ATOM 4281 N N . LYS B 1 216 ? -15.609 -10.664 16.625 1 90.31 216 LYS B N 1
ATOM 4282 C CA . LYS B 1 216 ? -14.375 -11.32 16.188 1 90.31 216 LYS B CA 1
ATOM 4283 C C . LYS B 1 216 ? -13.172 -10.414 16.406 1 90.31 216 LYS B C 1
ATOM 4285 O O . LYS B 1 216 ? -13.258 -9.195 16.25 1 90.31 216 LYS B O 1
ATOM 4290 N N . PRO B 1 217 ? -12.125 -11.039 16.812 1 93.5 217 PRO B N 1
ATOM 4291 C CA . PRO B 1 217 ? -10.914 -10.227 16.953 1 93.5 217 PRO B CA 1
ATOM 4292 C C . PRO B 1 217 ? -10.352 -9.758 15.617 1 93.5 217 PRO B C 1
ATOM 4294 O O . PRO B 1 217 ? -10.742 -10.266 14.57 1 93.5 217 PRO B O 1
ATOM 4297 N N . VAL B 1 218 ? -9.445 -8.75 15.688 1 93.44 218 VAL B N 1
ATOM 4298 C CA . VAL B 1 218 ? -8.734 -8.289 14.5 1 93.44 218 VAL B CA 1
ATOM 4299 C C . VAL B 1 218 ? -7.391 -9 14.398 1 93.44 218 VAL B C 1
ATOM 4301 O O . VAL B 1 218 ? -6.695 -9.18 15.398 1 93.44 218 VAL B O 1
ATOM 4304 N N . PRO B 1 219 ? -7.066 -9.406 13.18 1 95.25 219 PRO B N 1
ATOM 4305 C CA . PRO B 1 219 ? -5.82 -10.156 13 1 95.25 219 PRO B CA 1
ATOM 4306 C C . PRO B 1 219 ? -4.582 -9.336 13.359 1 95.25 219 PRO B C 1
ATOM 4308 O O . PRO B 1 219 ? -4.645 -8.102 13.398 1 95.25 219 PRO B O 1
ATOM 4311 N N . SER B 1 220 ? -3.49 -10.062 13.555 1 94.19 220 SER B N 1
ATOM 4312 C CA . SER B 1 220 ? -2.178 -9.484 13.812 1 94.19 220 SER B CA 1
ATOM 4313 C C . SER B 1 220 ? -1.652 -8.75 12.586 1 94.19 220 SER B C 1
ATOM 4315 O O . SER B 1 220 ? -2.021 -9.07 11.453 1 94.19 220 SER B O 1
ATOM 4317 N N . GLY B 1 221 ? -0.806 -7.785 12.867 1 94.69 221 GLY B N 1
ATOM 4318 C CA . GLY B 1 221 ? -0.125 -7.086 11.789 1 94.69 221 GLY B CA 1
ATOM 4319 C C . GLY B 1 221 ? 1.165 -7.758 11.367 1 94.69 221 GLY B C 1
ATOM 4320 O O . GLY B 1 221 ? 1.961 -7.176 10.625 1 94.69 221 GLY B O 1
ATOM 4321 N N . SER B 1 222 ? 1.354 -8.977 11.773 1 93.69 222 SER B N 1
ATOM 4322 C CA . SER B 1 222 ? 2.59 -9.703 11.516 1 93.69 222 SER B CA 1
ATOM 4323 C C . SER B 1 222 ? 2.74 -10.039 10.031 1 93.69 222 SER B C 1
ATOM 4325 O O . SER B 1 222 ? 1.748 -10.266 9.336 1 93.69 222 SER B O 1
ATOM 4327 N N . PHE B 1 223 ? 4.059 -10.172 9.617 1 94.44 223 PHE B N 1
ATOM 4328 C CA . PHE B 1 223 ? 4.324 -10.539 8.234 1 94.44 223 PHE B CA 1
ATOM 4329 C C . PHE B 1 223 ? 4.742 -12 8.125 1 94.44 223 PHE B C 1
ATOM 4331 O O . PHE B 1 223 ? 5.289 -12.422 7.105 1 94.44 223 PHE B O 1
ATOM 4338 N N . THR B 1 224 ? 4.539 -12.766 9.219 1 93.12 224 THR B N 1
ATOM 4339 C CA . THR B 1 224 ? 4.688 -14.211 9.094 1 93.12 224 THR B CA 1
ATOM 4340 C C . THR B 1 224 ? 3.678 -14.773 8.094 1 93.12 224 THR B C 1
ATOM 4342 O O . THR B 1 224 ? 2.65 -14.148 7.824 1 93.12 224 THR B O 1
ATOM 4345 N N . PRO B 1 225 ? 3.982 -15.992 7.562 1 94.25 225 PRO B N 1
ATOM 4346 C CA . PRO B 1 225 ? 3.035 -16.562 6.605 1 94.25 225 PRO B CA 1
ATOM 4347 C C . PRO B 1 225 ? 1.627 -16.703 7.184 1 94.25 225 PRO B C 1
ATOM 4349 O O . PRO B 1 225 ? 0.645 -16.406 6.5 1 94.25 225 PRO B O 1
ATOM 4352 N N . GLY B 1 226 ? 1.569 -17.172 8.43 1 94.06 226 GLY B N 1
ATOM 4353 C CA . GLY B 1 226 ? 0.271 -17.297 9.07 1 94.06 226 GLY B CA 1
ATOM 4354 C C . GLY B 1 226 ? -0.421 -15.961 9.281 1 94.06 226 GLY B C 1
ATOM 4355 O O . GLY B 1 226 ? -1.622 -15.836 9.031 1 94.06 226 GLY B O 1
ATOM 4356 N N . GLY B 1 227 ? 0.297 -14.945 9.75 1 94.5 227 GLY B N 1
ATOM 4357 C CA . GLY B 1 227 ? -0.26 -13.617 9.922 1 94.5 227 GLY B CA 1
ATOM 4358 C C . GLY B 1 227 ? -0.784 -13.016 8.625 1 94.5 227 GLY B C 1
ATOM 4359 O O . GLY B 1 227 ? -1.889 -12.469 8.594 1 94.5 227 GLY B O 1
ATOM 4360 N N . ARG B 1 228 ? 0.015 -13.133 7.602 1 96.38 228 ARG B N 1
ATOM 4361 C CA . ARG B 1 228 ? -0.398 -12.617 6.301 1 96.38 228 ARG B CA 1
ATOM 4362 C C . ARG B 1 228 ? -1.63 -13.359 5.785 1 96.38 228 ARG B C 1
ATOM 4364 O O . ARG B 1 228 ? -2.531 -12.75 5.211 1 96.38 228 ARG B O 1
ATOM 4371 N N . PHE B 1 229 ? -1.624 -14.688 6.008 1 96.94 229 PHE B N 1
ATOM 4372 C CA . PHE B 1 229 ? -2.76 -15.484 5.551 1 96.94 229 PHE B CA 1
ATOM 4373 C C . PHE B 1 229 ? -4.059 -14.969 6.168 1 96.94 229 PHE B C 1
ATOM 4375 O O . PHE B 1 229 ? -5.016 -14.672 5.449 1 96.94 229 PHE B O 1
ATOM 4382 N N . VAL B 1 230 ? -4.078 -14.875 7.461 1 97.06 230 VAL B N 1
ATOM 4383 C CA . VAL B 1 230 ? -5.281 -14.469 8.18 1 97.06 230 VAL B CA 1
ATOM 4384 C C . VAL B 1 230 ? -5.672 -13.047 7.773 1 97.06 230 VAL B C 1
ATOM 4386 O O . VAL B 1 230 ? -6.84 -12.781 7.484 1 97.06 230 VAL B O 1
ATOM 4389 N N . ARG B 1 231 ? -4.758 -12.156 7.695 1 96.81 231 ARG B N 1
ATOM 4390 C CA . ARG B 1 231 ? -5.039 -10.758 7.398 1 96.81 231 ARG B CA 1
ATOM 4391 C C . ARG B 1 231 ? -5.551 -10.594 5.973 1 96.81 231 ARG B C 1
ATOM 4393 O O . ARG B 1 231 ? -6.516 -9.867 5.734 1 96.81 231 ARG B O 1
ATOM 4400 N N . ALA B 1 232 ? -4.898 -11.273 5.02 1 97.62 232 ALA B N 1
ATOM 4401 C CA . ALA B 1 232 ? -5.336 -11.219 3.627 1 97.62 232 ALA B CA 1
ATOM 4402 C C . ALA B 1 232 ? -6.766 -11.727 3.479 1 97.62 232 ALA B C 1
ATOM 4404 O O . ALA B 1 232 ? -7.598 -11.07 2.84 1 97.62 232 ALA B O 1
ATOM 4405 N N . ALA B 1 233 ? -7.012 -12.859 4.074 1 97.38 233 ALA B N 1
ATOM 4406 C CA . ALA B 1 233 ? -8.352 -13.445 3.988 1 97.38 233 ALA B CA 1
ATOM 4407 C C . ALA B 1 233 ? -9.383 -12.555 4.68 1 97.38 233 ALA B C 1
ATOM 4409 O O . ALA B 1 233 ? -10.469 -12.32 4.141 1 97.38 233 ALA B O 1
ATOM 4410 N N . TYR B 1 234 ? -9.031 -12.086 5.867 1 96.81 234 TYR B N 1
ATOM 4411 C CA . TYR B 1 234 ? -9.898 -11.258 6.691 1 96.81 234 TYR B CA 1
ATOM 4412 C C . TYR B 1 234 ? -10.352 -10.016 5.926 1 96.81 234 TYR B C 1
ATOM 4414 O O . TYR B 1 234 ? -11.547 -9.734 5.844 1 96.81 234 TYR B O 1
ATOM 4422 N N . TYR B 1 235 ? -9.461 -9.328 5.309 1 96.69 235 TYR B N 1
ATOM 4423 C CA . TYR B 1 235 ? -9.797 -8.078 4.641 1 96.69 235 TYR B CA 1
ATOM 4424 C C . TYR B 1 235 ? -10.406 -8.336 3.27 1 96.69 235 TYR B C 1
ATOM 4426 O O . TYR B 1 235 ? -11.273 -7.586 2.812 1 96.69 235 TYR B O 1
ATOM 4434 N N . LYS B 1 236 ? -9.922 -9.352 2.611 1 97.69 236 LYS B N 1
ATOM 4435 C CA . LYS B 1 236 ? -10.547 -9.719 1.34 1 97.69 236 LYS B CA 1
ATOM 4436 C C . LYS B 1 236 ? -12.039 -9.977 1.511 1 97.69 236 LYS B C 1
ATOM 4438 O O . LYS B 1 236 ? -12.852 -9.484 0.724 1 97.69 236 LYS B O 1
ATOM 4443 N N . GLU B 1 237 ? -12.406 -10.727 2.561 1 97 237 GLU B N 1
ATOM 4444 C CA . GLU B 1 237 ? -13.789 -11.125 2.787 1 97 237 GLU B CA 1
ATOM 4445 C C . GLU B 1 237 ? -14.648 -9.938 3.209 1 97 237 GLU B C 1
ATOM 4447 O O . GLU B 1 237 ? -15.875 -10.008 3.168 1 97 237 GLU B O 1
ATOM 4452 N N . ARG B 1 238 ? -13.977 -8.844 3.525 1 95.62 238 ARG B N 1
ATOM 4453 C CA . ARG B 1 238 ? -14.703 -7.664 3.979 1 95.62 238 ARG B CA 1
ATOM 4454 C C . ARG B 1 238 ? -14.727 -6.59 2.896 1 95.62 238 ARG B C 1
ATOM 4456 O O . ARG B 1 238 ? -15.547 -5.668 2.947 1 95.62 238 ARG B O 1
ATOM 4463 N N . ALA B 1 239 ? -13.797 -6.648 2 1 96.38 239 ALA B N 1
ATOM 4464 C CA . ALA B 1 239 ? -13.664 -5.629 0.965 1 96.38 239 ALA B CA 1
ATOM 4465 C C . ALA B 1 239 ? -14.883 -5.613 0.049 1 96.38 239 ALA B C 1
ATOM 4467 O O . ALA B 1 239 ? -15.578 -6.625 -0.088 1 96.38 239 ALA B O 1
ATOM 4468 N N . ASP B 1 240 ? -15.172 -4.445 -0.585 1 97.62 240 ASP B N 1
ATOM 4469 C CA . ASP B 1 240 ? -16.203 -4.375 -1.613 1 97.62 240 ASP B CA 1
ATOM 4470 C C . ASP B 1 240 ? -15.906 -5.336 -2.762 1 97.62 240 ASP B C 1
ATOM 4472 O O . ASP B 1 240 ? -14.75 -5.484 -3.166 1 97.62 240 ASP B O 1
ATOM 4476 N N . ILE B 1 241 ? -16.953 -6 -3.223 1 97.81 241 ILE B N 1
ATOM 4477 C CA . ILE B 1 241 ? -16.766 -6.82 -4.418 1 97.81 241 ILE B CA 1
ATOM 4478 C C . ILE B 1 241 ? -16.594 -5.922 -5.637 1 97.81 241 ILE B C 1
ATOM 4480 O O . ILE B 1 241 ? -17.453 -5.094 -5.938 1 97.81 241 ILE B O 1
ATOM 4484 N N . PRO B 1 242 ? -15.469 -6.043 -6.305 1 98.38 242 PRO B N 1
ATOM 4485 C CA . PRO B 1 242 ? -15.273 -5.191 -7.484 1 98.38 242 PRO B CA 1
ATOM 4486 C C . PRO B 1 242 ? -16.312 -5.457 -8.578 1 98.38 242 PRO B C 1
ATOM 4488 O O . PRO B 1 242 ? -16.828 -6.574 -8.688 1 98.38 242 PRO B O 1
ATOM 4491 N N . VAL B 1 243 ? -16.562 -4.434 -9.383 1 98.38 243 VAL B N 1
ATOM 4492 C CA . VAL B 1 243 ? -17.625 -4.582 -10.391 1 98.38 243 VAL B CA 1
ATOM 4493 C C . VAL B 1 243 ? -17.016 -5.074 -11.703 1 98.38 243 VAL B C 1
ATOM 4495 O O . VAL B 1 243 ? -17.703 -5.688 -12.516 1 98.38 243 VAL B O 1
ATOM 4498 N N . ASP B 1 244 ? -15.758 -4.777 -11.945 1 98.69 244 ASP B N 1
ATOM 4499 C CA . ASP B 1 244 ? -15.07 -5.141 -13.18 1 98.69 244 ASP B CA 1
ATOM 4500 C C . ASP B 1 244 ? -13.562 -5.266 -12.953 1 98.69 244 ASP B C 1
ATOM 4502 O O . ASP B 1 244 ? -13.094 -5.227 -11.812 1 98.69 244 ASP B O 1
ATOM 4506 N N . GLU B 1 245 ? -12.789 -5.531 -14.016 1 98.75 245 GLU B N 1
ATOM 4507 C CA . GLU B 1 245 ? -11.336 -5.695 -13.938 1 98.75 245 GLU B CA 1
ATOM 4508 C C . GLU B 1 245 ? -10.672 -4.461 -13.336 1 98.75 245 GLU B C 1
ATOM 4510 O O . GLU B 1 245 ? -9.828 -4.574 -12.445 1 98.75 245 GLU B O 1
ATOM 4515 N N . THR B 1 246 ? -11.062 -3.289 -13.852 1 98.75 246 THR B N 1
ATOM 4516 C CA . THR B 1 246 ? -10.453 -2.047 -13.391 1 98.75 246 THR B CA 1
ATOM 4517 C C . THR B 1 246 ? -10.602 -1.896 -11.883 1 98.75 246 THR B C 1
ATOM 4519 O O . THR B 1 246 ? -9.609 -1.713 -11.172 1 98.75 246 THR B O 1
ATOM 4522 N N . THR B 1 247 ? -11.82 -1.959 -11.344 1 98.62 247 THR B N 1
ATOM 4523 C CA . THR B 1 247 ? -12.047 -1.838 -9.906 1 98.62 247 THR B CA 1
ATOM 4524 C C . THR B 1 247 ? -11.445 -3.025 -9.164 1 98.62 247 THR B C 1
ATOM 4526 O O . THR B 1 247 ? -11.055 -2.902 -8 1 98.62 247 THR B O 1
ATOM 4529 N N . GLY B 1 248 ? -11.352 -4.195 -9.828 1 98.81 248 GLY B N 1
ATOM 4530 C CA . GLY B 1 248 ? -10.695 -5.359 -9.25 1 98.81 248 GLY B CA 1
ATOM 4531 C C . GLY B 1 248 ? -9.211 -5.16 -9.016 1 98.81 248 GLY B C 1
ATOM 4532 O O . GLY B 1 248 ? -8.68 -5.578 -7.984 1 98.81 248 GLY B O 1
ATOM 4533 N N . ILE B 1 249 ? -8.555 -4.543 -10.023 1 98.94 249 ILE B N 1
ATOM 4534 C CA . ILE B 1 249 ? -7.129 -4.258 -9.883 1 98.94 249 ILE B CA 1
ATOM 4535 C C . ILE B 1 249 ? -6.914 -3.256 -8.75 1 98.94 249 ILE B C 1
ATOM 4537 O O . ILE B 1 249 ? -6.023 -3.434 -7.918 1 98.94 249 ILE B O 1
ATOM 4541 N N . ILE B 1 250 ? -7.711 -2.25 -8.664 1 98.81 250 ILE B N 1
ATOM 4542 C CA . ILE B 1 250 ? -7.629 -1.253 -7.602 1 98.81 250 ILE B CA 1
ATOM 4543 C C . ILE B 1 250 ? -7.812 -1.928 -6.242 1 98.81 250 ILE B C 1
ATOM 4545 O O . ILE B 1 250 ? -6.996 -1.742 -5.336 1 98.81 250 ILE B O 1
ATOM 4549 N N . SER B 1 251 ? -8.836 -2.723 -6.105 1 98.75 251 SER B N 1
ATOM 4550 C CA . SER B 1 251 ? -9.109 -3.443 -4.867 1 98.75 251 SER B CA 1
ATOM 4551 C C . SER B 1 251 ? -7.961 -4.379 -4.504 1 98.75 251 SER B C 1
ATOM 4553 O O . SER B 1 251 ? -7.555 -4.445 -3.346 1 98.75 251 SER B O 1
ATOM 4555 N N . ALA B 1 252 ? -7.469 -5.102 -5.48 1 98.88 252 ALA B N 1
ATOM 4556 C CA . ALA B 1 252 ? -6.371 -6.039 -5.25 1 98.88 252 ALA B CA 1
ATOM 4557 C C . ALA B 1 252 ? -5.156 -5.328 -4.664 1 98.88 252 ALA B C 1
ATOM 4559 O O . ALA B 1 252 ? -4.531 -5.828 -3.725 1 98.88 252 ALA B O 1
ATOM 4560 N N . TRP B 1 253 ? -4.789 -4.211 -5.23 1 98.81 253 TRP B N 1
ATOM 4561 C CA . TRP B 1 253 ? -3.604 -3.506 -4.754 1 98.81 253 TRP B CA 1
ATOM 4562 C C . TRP B 1 253 ? -3.801 -3.012 -3.326 1 98.81 253 TRP B C 1
ATOM 4564 O O . TRP B 1 253 ? -2.869 -3.047 -2.518 1 98.81 253 TRP B O 1
ATOM 4574 N N . HIS B 1 254 ? -4.977 -2.533 -3.016 1 98.62 254 HIS B N 1
ATOM 4575 C CA . HIS B 1 254 ? -5.227 -2.068 -1.656 1 98.62 254 HIS B CA 1
ATOM 4576 C C . HIS B 1 254 ? -5.285 -3.236 -0.677 1 98.62 254 HIS B C 1
ATOM 4578 O O . HIS B 1 254 ? -4.891 -3.102 0.483 1 98.62 254 HIS B O 1
ATOM 4584 N N . LEU B 1 255 ? -5.762 -4.395 -1.079 1 98.56 255 LEU B N 1
ATOM 4585 C CA . LEU B 1 255 ? -5.68 -5.59 -0.246 1 98.56 255 LEU B CA 1
ATOM 4586 C C . LEU B 1 255 ? -4.227 -6.004 -0.036 1 98.56 255 LEU B C 1
ATOM 4588 O O . LEU B 1 255 ? -3.83 -6.348 1.079 1 98.56 255 LEU B O 1
ATOM 4592 N N . LEU B 1 256 ? -3.42 -5.945 -1.114 1 98.69 256 LEU B N 1
ATOM 4593 C CA . LEU B 1 256 ? -2.01 -6.301 -1.023 1 98.69 256 LEU B CA 1
ATOM 4594 C C . LEU B 1 256 ? -1.265 -5.348 -0.098 1 98.69 256 LEU B C 1
ATOM 4596 O O . LEU B 1 256 ? -0.258 -5.719 0.509 1 98.69 256 LEU B O 1
ATOM 4600 N N . ASP B 1 257 ? -1.732 -4.062 0.015 1 98.12 257 ASP B N 1
ATOM 4601 C CA . ASP B 1 257 ? -1.119 -3.125 0.95 1 98.12 257 ASP B CA 1
ATOM 4602 C C . ASP B 1 257 ? -0.976 -3.746 2.338 1 98.12 257 ASP B C 1
ATOM 4604 O O . ASP B 1 257 ? 0.053 -3.58 2.994 1 98.12 257 ASP B O 1
ATOM 4608 N N . SER B 1 258 ? -1.91 -4.48 2.766 1 96.25 258 SER B N 1
ATOM 4609 C CA . SER B 1 258 ? -1.963 -4.988 4.133 1 96.25 258 SER B CA 1
ATOM 4610 C C . SER B 1 258 ? -0.891 -6.047 4.371 1 96.25 258 SER B C 1
ATOM 4612 O O . SER B 1 258 ? -0.556 -6.352 5.516 1 96.25 258 SER B O 1
ATOM 4614 N N . VAL B 1 259 ? -0.33 -6.59 3.291 1 97.75 259 VAL B N 1
ATOM 4615 C CA . VAL B 1 259 ? 0.613 -7.688 3.471 1 97.75 259 VAL B CA 1
ATOM 4616 C C . VAL B 1 259 ? 1.916 -7.379 2.738 1 97.75 259 VAL B C 1
ATOM 4618 O O . VAL B 1 259 ? 2.766 -8.258 2.568 1 97.75 259 VAL B O 1
ATOM 4621 N N . THR B 1 260 ? 2.066 -6.188 2.168 1 98 260 THR B N 1
ATOM 4622 C CA . THR B 1 260 ? 3.316 -5.766 1.545 1 98 260 THR B CA 1
ATOM 4623 C C . THR B 1 260 ? 4.387 -5.508 2.602 1 98 260 THR B C 1
ATOM 4625 O O . THR B 1 260 ? 4.184 -4.707 3.518 1 98 260 THR B O 1
ATOM 4628 N N . VAL B 1 261 ? 5.496 -6.125 2.463 1 97.5 261 VAL B N 1
ATOM 4629 C CA . VAL B 1 261 ? 6.574 -6.059 3.445 1 97.5 261 VAL B CA 1
ATOM 4630 C C . VAL B 1 261 ? 7.543 -4.938 3.072 1 97.5 261 VAL B C 1
ATOM 4632 O O . VAL B 1 261 ? 8.188 -4.988 2.021 1 97.5 261 VAL B O 1
ATOM 4635 N N . PRO B 1 262 ? 7.656 -3.895 3.902 1 97.19 262 PRO B N 1
ATOM 4636 C CA . PRO B 1 262 ? 8.625 -2.838 3.604 1 97.19 262 PRO B CA 1
ATOM 4637 C C . PRO B 1 262 ? 10.07 -3.271 3.855 1 97.19 262 PRO B C 1
ATOM 4639 O O . PRO B 1 262 ? 10.312 -4.199 4.637 1 97.19 262 PRO B O 1
ATOM 4642 N N . GLN B 1 263 ? 11.023 -2.592 3.248 1 97.62 263 GLN B N 1
ATOM 4643 C CA . GLN B 1 263 ? 12.438 -2.842 3.477 1 97.62 263 GLN B CA 1
ATOM 4644 C C . GLN B 1 263 ? 12.828 -2.523 4.918 1 97.62 263 GLN B C 1
ATOM 4646 O O . GLN B 1 263 ? 12.555 -1.43 5.414 1 97.62 263 GLN B O 1
ATOM 4651 N N . SER B 1 264 ? 13.336 -3.406 5.562 1 96.38 264 SER B N 1
ATOM 4652 C CA . SER B 1 264 ? 13.859 -3.33 6.922 1 96.38 264 SER B CA 1
ATOM 4653 C C . SER B 1 264 ? 15.062 -4.25 7.105 1 96.38 264 SER B C 1
ATOM 4655 O O . SER B 1 264 ? 15.055 -5.137 7.961 1 96.38 264 SER B O 1
ATOM 4657 N N . HIS B 1 265 ? 16.109 -3.988 6.418 1 94.94 265 HIS B N 1
ATOM 4658 C CA . HIS B 1 265 ? 17.219 -4.91 6.23 1 94.94 265 HIS B CA 1
ATOM 4659 C C . HIS B 1 265 ? 17.906 -5.219 7.559 1 94.94 265 HIS B C 1
ATOM 4661 O O . HIS B 1 265 ? 18.547 -6.266 7.703 1 94.94 265 HIS B O 1
ATOM 4667 N N . GLN B 1 266 ? 17.766 -4.352 8.539 1 91.81 266 GLN B N 1
ATOM 4668 C CA . GLN B 1 266 ? 18.359 -4.609 9.852 1 91.81 266 GLN B CA 1
ATOM 4669 C C . GLN B 1 266 ? 17.609 -5.723 10.578 1 91.81 266 GLN B C 1
ATOM 4671 O O . GLN B 1 266 ? 18.156 -6.359 11.484 1 91.81 266 GLN B O 1
ATOM 4676 N N . TYR B 1 267 ? 16.375 -5.973 10.109 1 90.44 267 TYR B N 1
ATOM 4677 C CA . TYR B 1 267 ? 15.555 -6.895 10.883 1 90.44 267 TYR B CA 1
ATOM 4678 C C . TYR B 1 267 ? 15.141 -8.102 10.039 1 90.44 267 TYR B C 1
ATOM 4680 O O . TYR B 1 267 ? 14.875 -9.18 10.578 1 90.44 267 TYR B O 1
ATOM 4688 N N . ARG B 1 268 ? 15.031 -7.91 8.789 1 91.38 268 ARG B N 1
ATOM 4689 C CA . ARG B 1 268 ? 14.695 -9.016 7.898 1 91.38 268 ARG B CA 1
ATOM 4690 C C . ARG B 1 268 ? 15.367 -8.836 6.539 1 91.38 268 ARG B C 1
ATOM 4692 O O . ARG B 1 268 ? 15.438 -7.727 6.016 1 91.38 268 ARG B O 1
ATOM 4699 N N . PRO B 1 269 ? 15.703 -9.906 5.945 1 93.69 269 PRO B N 1
ATOM 4700 C CA . PRO B 1 269 ? 16.438 -9.805 4.684 1 93.69 269 PRO B CA 1
ATOM 4701 C C . PRO B 1 269 ? 15.516 -9.688 3.469 1 93.69 269 PRO B C 1
ATOM 4703 O O . PRO B 1 269 ? 15.961 -9.281 2.393 1 93.69 269 PRO B O 1
ATOM 4706 N N . THR B 1 270 ? 14.266 -10.117 3.605 1 95.94 270 THR B N 1
ATOM 4707 C CA . THR B 1 270 ? 13.359 -10.125 2.465 1 95.94 270 THR B CA 1
ATOM 4708 C C . THR B 1 270 ? 12.305 -9.031 2.602 1 95.94 270 THR B C 1
ATOM 4710 O O . THR B 1 270 ? 12.031 -8.562 3.707 1 95.94 270 THR B O 1
ATOM 4713 N N . TYR B 1 271 ? 11.805 -8.523 1.594 1 97.56 271 TYR B N 1
ATOM 4714 C CA . TYR B 1 271 ? 10.727 -7.555 1.449 1 97.56 271 TYR B CA 1
ATOM 4715 C C . TYR B 1 271 ? 9.93 -7.809 0.176 1 97.56 271 TYR B C 1
ATOM 4717 O O . TYR B 1 271 ? 10.281 -8.688 -0.618 1 97.56 271 TYR B O 1
ATOM 4725 N N . SER B 1 272 ? 8.781 -7.203 -0.027 1 98.19 272 SER B N 1
ATOM 4726 C CA . SER B 1 272 ? 7.98 -7.391 -1.233 1 98.19 272 SER B CA 1
ATOM 4727 C C . SER B 1 272 ? 8.625 -6.707 -2.436 1 98.19 272 SER B C 1
ATOM 4729 O O . SER B 1 272 ? 8.336 -5.547 -2.725 1 98.19 272 SER B O 1
ATOM 4731 N N . VAL B 1 273 ? 9.406 -7.473 -3.168 1 98.31 273 VAL B N 1
ATOM 4732 C CA . VAL B 1 273 ? 10.242 -6.902 -4.219 1 98.31 273 VAL B CA 1
ATOM 4733 C C . VAL B 1 273 ? 9.375 -6.484 -5.402 1 98.31 273 VAL B C 1
ATOM 4735 O O . VAL B 1 273 ? 9.773 -5.625 -6.195 1 98.31 273 VAL B O 1
ATOM 4738 N N . TYR B 1 274 ? 8.266 -7.074 -5.547 1 98.56 274 TYR B N 1
ATOM 4739 C CA . TYR B 1 274 ? 7.273 -6.605 -6.512 1 98.56 274 TYR B CA 1
ATOM 4740 C C . TYR B 1 274 ? 5.883 -7.105 -6.148 1 98.56 274 TYR B C 1
ATOM 4742 O O . TYR B 1 274 ? 5.734 -7.996 -5.309 1 98.56 274 TYR B O 1
ATOM 4750 N N . ARG B 1 275 ? 4.902 -6.562 -6.703 1 98.69 275 ARG B N 1
ATOM 4751 C CA . ARG B 1 275 ? 3.512 -7.004 -6.734 1 98.69 275 ARG B CA 1
ATOM 4752 C C . ARG B 1 275 ? 3.035 -7.219 -8.164 1 98.69 275 ARG B C 1
ATOM 4754 O O . ARG B 1 275 ? 3.525 -6.57 -9.094 1 98.69 275 ARG B O 1
ATOM 4761 N N . ALA B 1 276 ? 2.098 -8.117 -8.328 1 98.88 276 ALA B N 1
ATOM 4762 C CA . ALA B 1 276 ? 1.586 -8.398 -9.664 1 98.88 276 ALA B CA 1
ATOM 4763 C C . ALA B 1 276 ? 0.164 -8.953 -9.602 1 98.88 276 ALA B C 1
ATOM 4765 O O . ALA B 1 276 ? -0.322 -9.312 -8.531 1 98.88 276 ALA B O 1
ATOM 4766 N N . ALA B 1 277 ? -0.455 -8.93 -10.734 1 98.94 277 ALA B N 1
ATOM 4767 C CA . ALA B 1 277 ? -1.767 -9.547 -10.898 1 98.94 277 ALA B CA 1
ATOM 4768 C C . ALA B 1 277 ? -1.979 -10.023 -12.328 1 98.94 277 ALA B C 1
ATOM 4770 O O . ALA B 1 277 ? -1.453 -9.43 -13.273 1 98.94 277 ALA B O 1
ATOM 4771 N N . THR B 1 278 ? -2.662 -11.07 -12.438 1 98.94 278 THR B N 1
ATOM 4772 C CA . THR B 1 278 ? -3.135 -11.562 -13.727 1 98.94 278 THR B CA 1
ATOM 4773 C C . THR B 1 278 ? -4.656 -11.508 -13.805 1 98.94 278 THR B C 1
ATOM 4775 O O . THR B 1 278 ? -5.34 -11.656 -12.781 1 98.94 278 THR B O 1
ATOM 4778 N N . VAL B 1 279 ? -5.145 -11.281 -14.961 1 98.94 279 VAL B N 1
ATOM 4779 C CA . VAL B 1 279 ? -6.578 -11.359 -15.227 1 98.94 279 VAL B CA 1
ATOM 4780 C C . VAL B 1 279 ? -6.848 -12.43 -16.281 1 98.94 279 VAL B C 1
ATOM 4782 O O . VAL B 1 279 ? -6.348 -12.336 -17.406 1 98.94 279 VAL B O 1
ATOM 4785 N N . CYS B 1 280 ? -7.668 -13.352 -15.945 1 98.94 280 CYS B N 1
ATOM 4786 C CA . CYS B 1 280 ? -7.891 -14.531 -16.781 1 98.94 280 CYS B CA 1
ATOM 4787 C C . CYS B 1 280 ? -8.602 -14.156 -18.078 1 98.94 280 CYS B C 1
ATOM 4789 O O . CYS B 1 280 ? -8.352 -14.758 -19.125 1 98.94 280 CYS B O 1
ATOM 4791 N N . GLU B 1 281 ? -9.5 -13.227 -18.062 1 98.88 281 GLU B N 1
ATOM 4792 C CA . GLU B 1 281 ? -10.398 -12.914 -19.172 1 98.88 281 GLU B CA 1
ATOM 4793 C C . GLU B 1 281 ? -9.727 -11.969 -20.156 1 98.88 281 GLU B C 1
ATOM 4795 O O . GLU B 1 281 ? -9.758 -12.211 -21.375 1 98.88 281 GLU B O 1
ATOM 4800 N N . SER B 1 282 ? -9.156 -10.898 -19.625 1 98.88 282 SER B N 1
ATOM 4801 C CA . SER B 1 282 ? -8.547 -9.914 -20.516 1 98.88 282 SER B CA 1
ATOM 4802 C C . SER B 1 282 ? -7.137 -10.328 -20.906 1 98.88 282 SER B C 1
ATOM 4804 O O . SER B 1 282 ? -6.547 -9.75 -21.828 1 98.88 282 SER B O 1
ATOM 4806 N N . LEU B 1 283 ? -6.594 -11.375 -20.266 1 98.94 283 LEU B N 1
ATOM 4807 C CA . LEU B 1 283 ? -5.227 -11.828 -20.484 1 98.94 283 LEU B CA 1
ATOM 4808 C C . LEU B 1 283 ? -4.234 -10.68 -20.297 1 98.94 283 LEU B C 1
ATOM 4810 O O . LEU B 1 283 ? -3.408 -10.414 -21.172 1 98.94 283 LEU B O 1
ATOM 4814 N N . THR B 1 284 ? -4.348 -10.055 -19.188 1 98.94 284 THR B N 1
ATOM 4815 C CA . THR B 1 284 ? -3.521 -8.898 -18.828 1 98.94 284 THR B CA 1
ATOM 4816 C C . THR B 1 284 ? -2.691 -9.195 -17.578 1 98.94 284 THR B C 1
ATOM 4818 O O . THR B 1 284 ? -3.17 -9.836 -16.656 1 98.94 284 THR B O 1
ATOM 4821 N N . TYR B 1 285 ? -1.453 -8.828 -17.609 1 98.94 285 TYR B N 1
ATOM 4822 C CA . TYR B 1 285 ? -0.499 -8.914 -16.516 1 98.94 285 TYR B CA 1
ATOM 4823 C C . TYR B 1 285 ? -0.141 -7.527 -15.992 1 98.94 285 TYR B C 1
ATOM 4825 O O . TYR B 1 285 ? 0.332 -6.676 -16.75 1 98.94 285 TYR B O 1
ATOM 4833 N N . TYR B 1 286 ? -0.467 -7.227 -14.758 1 98.94 286 TYR B N 1
ATOM 4834 C CA . TYR B 1 286 ? -0.075 -6 -14.07 1 98.94 286 TYR B CA 1
ATOM 4835 C C . TYR B 1 286 ? 1.148 -6.234 -13.195 1 98.94 286 TYR B C 1
ATOM 4837 O O . TYR B 1 286 ? 1.251 -7.266 -12.523 1 98.94 286 TYR B O 1
ATOM 4845 N N . PHE B 1 287 ? 2.041 -5.305 -13.203 1 98.88 287 PHE B N 1
ATOM 4846 C CA . PHE B 1 287 ? 3.322 -5.492 -12.531 1 98.88 287 PHE B CA 1
ATOM 4847 C C . PHE B 1 287 ? 3.801 -4.188 -11.906 1 98.88 287 PHE B C 1
ATOM 4849 O O . PHE B 1 287 ? 3.709 -3.127 -12.523 1 98.88 287 PHE B O 1
ATOM 4856 N N . GLN B 1 288 ? 4.273 -4.289 -10.625 1 98.69 288 GLN B N 1
ATOM 4857 C CA . GLN B 1 288 ? 4.781 -3.127 -9.906 1 98.69 288 GLN B CA 1
ATOM 4858 C C . GLN B 1 288 ? 6.035 -3.479 -9.109 1 98.69 288 GLN B C 1
ATOM 4860 O O . GLN B 1 288 ? 5.945 -4.031 -8.008 1 98.69 288 GLN B O 1
ATOM 4865 N N . PRO B 1 289 ? 7.285 -3.104 -9.656 1 98.31 289 PRO B N 1
ATOM 4866 C CA . PRO B 1 289 ? 8.477 -3.244 -8.805 1 98.31 289 PRO B CA 1
ATOM 4867 C C . PRO B 1 289 ? 8.414 -2.369 -7.559 1 98.31 289 PRO B C 1
ATOM 4869 O O . PRO B 1 289 ? 7.766 -1.317 -7.57 1 98.31 289 PRO B O 1
ATOM 4872 N N . TYR B 1 290 ? 9.133 -2.727 -6.523 1 98.31 290 TYR B N 1
ATOM 4873 C CA . TYR B 1 290 ? 9.07 -2.133 -5.191 1 98.31 290 TYR B CA 1
ATOM 4874 C C . TYR B 1 290 ? 9.289 -0.626 -5.254 1 98.31 290 TYR B C 1
ATOM 4876 O O . TYR B 1 290 ? 8.57 0.139 -4.609 1 98.31 290 TYR B O 1
ATOM 4884 N N . ASN B 1 291 ? 10.258 -0.188 -6.043 1 98.56 291 ASN B N 1
ATOM 4885 C CA . ASN B 1 291 ? 10.68 1.208 -5.988 1 98.56 291 ASN B CA 1
ATOM 4886 C C . ASN B 1 291 ? 9.875 2.074 -6.949 1 98.56 291 ASN B C 1
ATOM 4888 O O . ASN B 1 291 ? 9.93 3.305 -6.883 1 98.56 291 ASN B O 1
ATOM 4892 N N . ARG B 1 292 ? 9.141 1.5 -7.844 1 98.06 292 ARG B N 1
ATOM 4893 C CA . ARG B 1 292 ? 8.516 2.246 -8.93 1 98.06 292 ARG B CA 1
ATOM 4894 C C . ARG B 1 292 ? 7.262 2.967 -8.445 1 98.06 292 ARG B C 1
ATOM 4896 O O . ARG B 1 292 ? 6.973 4.082 -8.883 1 98.06 292 ARG B O 1
ATOM 4903 N N . LEU B 1 293 ? 6.402 2.33 -7.602 1 97.38 293 LEU B N 1
ATOM 4904 C CA . LEU B 1 293 ? 5.176 2.783 -6.949 1 97.38 293 LEU B CA 1
ATOM 4905 C C . LEU B 1 293 ? 4.051 2.959 -7.961 1 97.38 293 LEU B C 1
ATOM 4907 O O . LEU B 1 293 ? 2.92 3.279 -7.594 1 97.38 293 LEU B O 1
ATOM 4911 N N . ASP B 1 294 ? 4.238 2.867 -9.258 1 96.94 294 ASP B N 1
ATOM 4912 C CA . ASP B 1 294 ? 3.15 2.801 -10.227 1 96.94 294 ASP B CA 1
ATOM 4913 C C . ASP B 1 294 ? 3.092 1.428 -10.891 1 96.94 294 ASP B C 1
ATOM 4915 O O . ASP B 1 294 ? 3.959 0.583 -10.664 1 96.94 294 ASP B O 1
ATOM 4919 N N . LEU B 1 295 ? 2.055 1.234 -11.742 1 97.88 295 LEU B N 1
ATOM 4920 C CA . LEU B 1 295 ? 1.785 -0.06 -12.359 1 97.88 295 LEU B CA 1
ATOM 4921 C C . LEU B 1 295 ? 2.148 -0.044 -13.844 1 97.88 295 LEU B C 1
ATOM 4923 O O . LEU B 1 295 ? 1.885 0.938 -14.539 1 97.88 295 LEU B O 1
ATOM 4927 N N . VAL B 1 296 ? 2.73 -1.139 -14.289 1 98.69 296 VAL B N 1
ATOM 4928 C CA . VAL B 1 296 ? 2.812 -1.379 -15.727 1 98.69 296 VAL B CA 1
ATOM 4929 C C . VAL B 1 296 ? 1.832 -2.482 -16.125 1 98.69 296 VAL B C 1
ATOM 4931 O O . VAL B 1 296 ? 1.421 -3.285 -15.281 1 98.69 296 VAL B O 1
ATOM 4934 N N . GLN B 1 297 ? 1.46 -2.469 -17.328 1 98.75 297 GLN B N 1
ATOM 4935 C CA . GLN B 1 297 ? 0.445 -3.381 -17.844 1 98.75 297 GLN B CA 1
ATOM 4936 C C . GLN B 1 297 ? 0.91 -4.039 -19.141 1 98.75 297 GLN B C 1
ATOM 4938 O O . GLN B 1 297 ? 1.379 -3.361 -20.062 1 98.75 297 GLN B O 1
ATOM 4943 N N . LEU B 1 298 ? 0.929 -5.332 -19.172 1 98.94 298 LEU B N 1
ATOM 4944 C CA . LEU B 1 298 ? 1.202 -6.133 -20.359 1 98.94 298 LEU B CA 1
ATOM 4945 C C . LEU B 1 298 ? -0.003 -6.992 -20.734 1 98.94 298 LEU B C 1
ATOM 4947 O O . LEU B 1 298 ? -0.51 -7.746 -19.891 1 98.94 298 LEU B O 1
ATOM 4951 N N . THR B 1 299 ? -0.512 -6.887 -21.953 1 98.94 299 THR B N 1
ATOM 4952 C CA . THR B 1 299 ? -1.681 -7.641 -22.391 1 98.94 299 THR B CA 1
ATOM 4953 C C . THR B 1 299 ? -1.31 -8.602 -23.516 1 98.94 299 THR B C 1
ATOM 4955 O O . THR B 1 299 ? -0.616 -8.219 -24.469 1 98.94 299 THR B O 1
ATOM 4958 N N . LEU B 1 300 ? -1.69 -9.859 -23.391 1 98.94 300 LEU B N 1
ATOM 4959 C CA . LEU B 1 300 ? -1.521 -10.828 -24.469 1 98.94 300 LEU B CA 1
ATOM 4960 C C . LEU B 1 300 ? -2.541 -10.586 -25.578 1 98.94 300 LEU B C 1
ATOM 4962 O O . LEU B 1 300 ? -3.701 -10.992 -25.453 1 98.94 300 LEU B O 1
ATOM 4966 N N . THR B 1 301 ? -2.098 -10.023 -26.672 1 98.62 301 THR B N 1
ATOM 4967 C CA . THR B 1 301 ? -2.992 -9.672 -27.766 1 98.62 301 THR B CA 1
ATOM 4968 C C . THR B 1 301 ? -3.006 -10.773 -28.828 1 98.62 301 THR B C 1
ATOM 4970 O O . THR B 1 301 ? -2.09 -11.594 -28.891 1 98.62 301 THR B O 1
ATOM 4973 N N . PRO B 1 302 ? -4.004 -10.742 -29.625 1 98.06 302 PRO B N 1
ATOM 4974 C CA . PRO B 1 302 ? -4.047 -11.719 -30.703 1 98.06 302 PRO B CA 1
ATOM 4975 C C . PRO B 1 302 ? -2.828 -11.641 -31.625 1 98.06 302 PRO B C 1
ATOM 4977 O O . PRO B 1 302 ? -2.348 -12.664 -32.125 1 98.06 302 PRO B O 1
ATOM 4980 N N . GLU B 1 303 ? -2.326 -10.453 -31.844 1 98.06 303 GLU B N 1
ATOM 4981 C CA . GLU B 1 303 ? -1.153 -10.273 -32.688 1 98.06 303 GLU B CA 1
ATOM 4982 C C . GLU B 1 303 ? 0.065 -10.984 -32.125 1 98.06 303 GLU B C 1
ATOM 4984 O O . GLU B 1 303 ? 0.877 -11.547 -32.844 1 98.06 303 GLU B O 1
ATOM 4989 N N . MET B 1 304 ? 0.176 -11.008 -30.891 1 98.56 304 MET B N 1
ATOM 4990 C CA . MET B 1 304 ? 1.319 -11.617 -30.219 1 98.56 304 MET B CA 1
ATOM 4991 C C . MET B 1 304 ? 1.324 -13.125 -30.391 1 98.56 304 MET B C 1
ATOM 4993 O O . MET B 1 304 ? 2.369 -13.773 -30.266 1 98.56 304 MET B O 1
ATOM 4997 N N . LEU B 1 305 ? 0.201 -13.727 -30.641 1 98.19 305 LEU B N 1
ATOM 4998 C CA . LEU B 1 305 ? 0.088 -15.18 -30.766 1 98.19 305 LEU B CA 1
ATOM 4999 C C . LEU B 1 305 ? 0.806 -15.672 -32.031 1 98.19 305 LEU B C 1
ATOM 5001 O O . LEU B 1 305 ? 1.042 -16.875 -32.188 1 98.19 305 LEU B O 1
ATOM 5005 N N . SER B 1 306 ? 1.16 -14.742 -32.875 1 97.94 306 SER B N 1
ATOM 5006 C CA . SER B 1 306 ? 1.896 -15.102 -34.094 1 97.94 306 SER B CA 1
ATOM 5007 C C . SER B 1 306 ? 3.4 -15 -33.875 1 97.94 306 SER B C 1
ATOM 5009 O O . SER B 1 306 ? 4.188 -15.406 -34.719 1 97.94 306 SER B O 1
ATOM 5011 N N . TRP B 1 307 ? 3.775 -14.398 -32.781 1 98.31 307 TRP B N 1
ATOM 5012 C CA . TRP B 1 307 ? 5.199 -14.25 -32.5 1 98.31 307 TRP B CA 1
ATOM 5013 C C . TRP B 1 307 ? 5.844 -15.609 -32.25 1 98.31 307 TRP B C 1
ATOM 5015 O O . TRP B 1 307 ? 5.176 -16.547 -31.797 1 98.31 307 TRP B O 1
ATOM 5025 N N . THR B 1 308 ? 7.148 -15.758 -32.5 1 97.81 308 THR B N 1
ATOM 5026 C CA . THR B 1 308 ? 7.793 -17.062 -32.406 1 97.81 308 THR B CA 1
ATOM 5027 C C . THR B 1 308 ? 8.961 -17.031 -31.422 1 97.81 308 THR B C 1
ATOM 5029 O O . THR B 1 308 ? 9.586 -18.062 -31.141 1 97.81 308 THR B O 1
ATOM 5032 N N . ALA B 1 309 ? 9.258 -15.844 -30.891 1 97.62 309 ALA B N 1
ATOM 5033 C CA . ALA B 1 309 ? 10.359 -15.711 -29.938 1 97.62 309 ALA B CA 1
ATOM 5034 C C . ALA B 1 309 ? 9.891 -15.078 -28.641 1 97.62 309 ALA B C 1
ATOM 5036 O O . ALA B 1 309 ? 9.008 -14.211 -28.641 1 97.62 309 ALA B O 1
ATOM 5037 N N . PRO B 1 310 ? 10.477 -15.508 -27.531 1 98.06 310 PRO B N 1
ATOM 5038 C CA . PRO B 1 310 ? 10.156 -14.844 -26.266 1 98.06 310 PRO B CA 1
ATOM 5039 C C . PRO B 1 310 ? 10.562 -13.375 -26.25 1 98.06 310 PRO B C 1
ATOM 5041 O O . PRO B 1 310 ? 11.477 -12.977 -26.969 1 98.06 310 PRO B O 1
ATOM 5044 N N . LYS B 1 311 ? 9.852 -12.609 -25.516 1 98.19 311 LYS B N 1
ATOM 5045 C CA . LYS B 1 311 ? 10.164 -11.195 -25.328 1 98.19 311 LYS B CA 1
ATOM 5046 C C . LYS B 1 311 ? 10.148 -10.82 -23.844 1 98.19 311 LYS B C 1
ATOM 5048 O O . LYS B 1 311 ? 9.242 -11.219 -23.109 1 98.19 311 LYS B O 1
ATOM 5053 N N . PHE B 1 312 ? 11.156 -10.18 -23.422 1 98.06 312 PHE B N 1
ATOM 5054 C CA . PHE B 1 312 ? 11.258 -9.625 -22.078 1 98.06 312 PHE B CA 1
ATOM 5055 C C . PHE B 1 312 ? 11.062 -8.117 -22.094 1 98.06 312 PHE B C 1
ATOM 5057 O O . PHE B 1 312 ? 11.531 -7.43 -23 1 98.06 312 PHE B O 1
ATOM 5064 N N . TYR B 1 313 ? 10.273 -7.641 -21.219 1 98.44 313 TYR B N 1
ATOM 5065 C CA . TYR B 1 313 ? 9.977 -6.215 -21.141 1 98.44 313 TYR B CA 1
ATOM 5066 C C . TYR B 1 313 ? 10.625 -5.594 -19.906 1 98.44 313 TYR B C 1
ATOM 5068 O O . TYR B 1 313 ? 10.039 -5.582 -18.828 1 98.44 313 TYR B O 1
ATOM 5076 N N . PRO B 1 314 ? 11.805 -5.062 -20.062 1 97.19 314 PRO B N 1
ATOM 5077 C CA . PRO B 1 314 ? 12.445 -4.43 -18.906 1 97.19 314 PRO B CA 1
ATOM 5078 C C . PRO B 1 314 ? 11.617 -3.289 -18.312 1 97.19 314 PRO B C 1
ATOM 5080 O O . PRO B 1 314 ? 11.086 -2.459 -19.062 1 97.19 314 PRO B O 1
ATOM 5083 N N . VAL B 1 315 ? 11.43 -3.316 -17.062 1 98 315 VAL B N 1
ATOM 5084 C CA . VAL B 1 315 ? 10.727 -2.268 -16.328 1 98 315 VAL B CA 1
ATOM 5085 C C . VAL B 1 315 ? 11.656 -1.646 -15.289 1 98 315 VAL B C 1
ATOM 5087 O O . VAL B 1 315 ? 12.25 -2.357 -14.469 1 98 315 VAL B O 1
ATOM 5090 N N . ALA B 1 316 ? 11.805 -0.301 -15.32 1 96.75 316 ALA B N 1
ATOM 5091 C CA . ALA B 1 316 ? 12.672 0.384 -14.367 1 96.75 316 ALA B CA 1
ATOM 5092 C C . ALA B 1 316 ? 12.156 0.206 -12.938 1 96.75 316 ALA B C 1
ATOM 5094 O O . ALA B 1 316 ? 10.953 0.304 -12.688 1 96.75 316 ALA B O 1
ATOM 5095 N N . ASN B 1 317 ? 13.016 -0.111 -12.031 1 98 317 ASN B N 1
ATOM 5096 C CA . ASN B 1 317 ? 12.711 -0.182 -10.609 1 98 317 ASN B CA 1
ATOM 5097 C C . ASN B 1 317 ? 13.133 1.093 -9.883 1 98 317 ASN B C 1
ATOM 5099 O O . ASN B 1 317 ? 13.938 1.042 -8.945 1 98 317 ASN B O 1
ATOM 5103 N N . ASP B 1 318 ? 12.672 2.18 -10.25 1 98.06 318 ASP B N 1
ATOM 5104 C CA . ASP B 1 318 ? 12.891 3.502 -9.672 1 98.06 318 ASP B CA 1
ATOM 5105 C C . ASP B 1 318 ? 11.594 4.293 -9.586 1 98.06 318 ASP B C 1
ATOM 5107 O O . ASP B 1 318 ? 10.633 3.992 -10.297 1 98.06 318 ASP B O 1
ATOM 5111 N N . LEU B 1 319 ? 11.57 5.242 -8.719 1 98.44 319 LEU B N 1
ATOM 5112 C CA . LEU B 1 319 ? 10.359 6.02 -8.477 1 98.44 319 LEU B CA 1
ATOM 5113 C C . LEU B 1 319 ? 9.875 6.68 -9.766 1 98.44 319 LEU B C 1
ATOM 5115 O O . LEU B 1 319 ? 10.656 7.336 -10.461 1 98.44 319 LEU B O 1
ATOM 5119 N N . GLN B 1 320 ? 8.664 6.434 -10.148 1 97.75 320 GLN B N 1
ATOM 5120 C CA . GLN B 1 320 ? 7.984 7.09 -11.266 1 97.75 320 GLN B CA 1
ATOM 5121 C C . GLN B 1 320 ? 6.832 7.957 -10.773 1 97.75 320 GLN B C 1
ATOM 5123 O O . GLN B 1 320 ? 6.012 7.512 -9.969 1 97.75 320 GLN B O 1
ATOM 5128 N N . THR B 1 321 ? 6.75 9.211 -11.164 1 97.56 321 THR B N 1
ATOM 5129 C CA . THR B 1 321 ? 5.656 10.109 -10.82 1 97.56 321 THR B CA 1
ATOM 5130 C C . THR B 1 321 ? 5.199 10.891 -12.047 1 97.56 321 THR B C 1
ATOM 5132 O O . THR B 1 321 ? 5.941 11.023 -13.023 1 97.56 321 THR B O 1
ATOM 5135 N N . THR B 1 322 ? 3.963 11.289 -12.133 1 97.38 322 THR B N 1
ATOM 5136 C CA . THR B 1 322 ? 3.473 12.258 -13.109 1 97.38 322 THR B CA 1
ATOM 5137 C C . THR B 1 322 ? 3.662 13.688 -12.594 1 97.38 322 THR B C 1
ATOM 5139 O O . THR B 1 322 ? 3.051 14.078 -11.594 1 97.38 322 THR B O 1
ATOM 5142 N N . VAL B 1 323 ? 4.48 14.453 -13.211 1 97.94 323 VAL B N 1
ATOM 5143 C CA . VAL B 1 323 ? 4.781 15.82 -12.789 1 97.94 323 VAL B CA 1
ATOM 5144 C C . VAL B 1 323 ? 3.668 16.766 -13.242 1 97.94 323 VAL B C 1
ATOM 5146 O O . VAL B 1 323 ? 3.291 16.766 -14.414 1 97.94 323 VAL B O 1
ATOM 5149 N N . LEU B 1 324 ? 3.143 17.531 -12.359 1 98.12 324 LEU B N 1
ATOM 5150 C CA . LEU B 1 324 ? 2.002 18.391 -12.664 1 98.12 324 LEU B CA 1
ATOM 5151 C C . LEU B 1 324 ? 2.467 19.734 -13.203 1 98.12 324 LEU B C 1
ATOM 5153 O O . LEU B 1 324 ? 1.678 20.484 -13.789 1 98.12 324 LEU B O 1
ATOM 5157 N N . ASN B 1 325 ? 3.668 20.141 -12.891 1 95.94 325 ASN B N 1
ATOM 5158 C CA . ASN B 1 325 ? 4.18 21.438 -13.344 1 95.94 325 ASN B CA 1
ATOM 5159 C C . ASN B 1 325 ? 5.652 21.344 -13.734 1 95.94 325 ASN B C 1
ATOM 5161 O O . ASN B 1 325 ? 6.371 20.453 -13.273 1 95.94 325 ASN B O 1
#

Foldseek 3Di:
DKKWFWFAFQVLKIKIKMFDKDQADAKFKKKDAFQDWFAAQFERDIDGFHWIKIAIFADDDRDTQGQWIETPLLKIKHKAFAPPQADFAADDDPQAAEHAPSCVRVVCRRYANFPVRCQVCLLRYGHYQNNRGPHHSDDTAIKMWMAGSQQFTWIWHNNDPSTHTHGDNLRMDFRYNCVVVLVVVLVLQFAFDPCVVVVNDHHSDRAGTPLDRPPGDQADLDLPRSRLRNQLSNVSNNDDRHNDPVSVVVRSVVSVVSNFADDDVVVDSITRQKMWMAISVQRKIWIGGPAQPDIDIDTDDPVCNPDNRMDGDDDDRHHDDDDPD/DKKWFWFAFQVLKIKIKMFDKDQADAKFKKKDAFQDWFAAQFERDIDGFHWIKIAIFADDDRDTQGQWIETPLLKTKHKAFAPPQADFAEDDDPQAAEHAPSCVRVVCRRYANFPVRCQVCLLRYGHYQNNRGPHHSDDTAIKMWMAGSQQFTWIWHNNDPPTHTHGDNLRMDFRYNCVVVLVVVLVLQFAFDPCVVVVNDHHSDRAGTPLDRPPGDQADLDLPRSRLRNQLSNVSNNDDRHNDPVSVVVRSVVSVVSNFADDDVVVDSITRQKMWMAISVQRKIWIGGPAQPDIDIDTDDPVCNPDNRMDGDDDDRHHDDDDPD

Secondary structure (DSSP, 8-state):
-EEEEEEE-TTS-EEEEEEEEESS---EEEEE-TT-EEE-TTT--EEE-SS-EEEEEEEETTEEEEEEEEETTS-EEEEEE-TTT---BSSPPTTSEEE-GGGHHHHHHHH-SSHHHHHHHGGGEEEB-STT-SS--TT--EEEEEE-TT--EEEE-TTSSS--EEE-TT-EE-S-S-HHHHHHHHTTT--B-HHHHTT-PPTT-S--B-S--TTPPPPB---SHHHHHHHHHHHHTTSPPPSSHHHHHHHHHHHHHTTPPPP-TTT-S-EEEEEEEEETTTTEEEEEETTT-SEEEEE--GGGGG--S-EE-----S--EEE--/-EEEEEEE-TTS-EEEEEEEEESS---EEEEE-TT-EEE-TTT--EEE-SS-EEEEEEEETTEEEEEEEEETTS-EEEEEE-TTT---BSSPPTTSEEE-GGGHHHHHHHH-SSHHHHHHHGGGEEEB-STT-SS--TT--EEEEEE-TT--EEEEETTSSS-EEEE-TT-EE-S-S-HHHHHHHHTTT--B-HHHHTT-PPTT-S--B-S--TTPPPPB---SHHHHHHHHHHHHTTSPPPSSHHHHHHHHHHHHHTT-----TTT-S-EEEEEEEEETTTTEEEEEETTT-SEEEEE--TGGGG--S-EE-----S--EEE--

Radius of gyration: 26.71 Å; Cα contacts (8 Å, |Δi|>4): 1745; chains: 2; bounding box: 44×86×63 Å

InterPro domains:
  IPR029055 Nucleophile aminohydrolases, N-terminal [SSF56235] (2-325)
  IPR029132 Choloylglycine hydrolase/NAAA C-terminal [PF02275] (2-308)
  IPR052193 Peptidase C59 family enzymes [PTHR35527] (1-318)